Protein AF-A0A409WMT3-F1 (afdb_monomer)

Mean predicted aligned error: 19.28 Å

Organism: Psilocybe cyanescens (NCBI:txid93625)

InterPro domains:
  IPR002889 Carbohydrate-binding WSC [PF01822] (34-117)
  IPR002889 Carbohydrate-binding WSC [PF01822] (147-230)
  IPR002889 Carbohydrate-binding WSC [PF01822] (326-409)
  IPR002889 Carbohydrate-binding WSC [PF01822] (439-522)
  IPR002889 Carbohydrate-binding WSC [PS51212] (31-127)
  IPR002889 Carbohydrate-binding WSC [PS51212] (143-240)
  IPR002889 Carbohydrate-binding WSC [PS51212] (323-419)
  IPR002889 Carbohydrate-binding WSC [PS51212] (435-532)
  IPR002889 Carbohydrate-binding WSC [SM00321] (31-127)
  IPR002889 Carbohydrate-binding WSC [SM00321] (143-240)
  IPR002889 Carbohydrate-binding WSC [SM00321] (323-419)
  IPR002889 Carbohydrate-binding WSC [SM00321] (435-532)
  IPR051589 Sialate:O-sulfotransferase [PTHR45964] (148-287)

Sequence (589 aa):
PSDTYKQGALALPSELNRRQDATNPNAALAGWTFVGCFTDAAPESRTLQEHTIQNPGMTPALCTQFCGNFTTPLNFAGTEFTSECFCDFNIQGTATKVNDTLCNFPCGGDSTLTCGGASLISVFQNNNTGVGPLPTNKAKVGNFVFDGCFKDVEGTTTRTLLESFPIAAGVTAETCTAICTANSFTIAGLEFGEECWCGNEFNLPLANITAPLSDCSRACEANHAELCGAANRLSVFTIPPVVATTTPKTTVAPSTTAAPTTTAKPTTTAPTTTVAPTTTVKPTTTVAPTTTAKPTTTGFALPSELSSRQTVSATNPNAALPGWTFVGCFTDSAPQTRTLQEHTVVNPGMTPALCTEFCGNFTKPLNFAGTEFTDECFCDFNIQGTAVKVNDTQCNFPCGGDHTLTCGGASLISVFQNSNTGVGPIPTNKAKVGNFVFDGCFKDVVGTTTRTLLESFPIAAGVTVESCTAICAANGFSISGLEFGEECWCGNQFNLPLANITAPLTDCSRACEADHTELCGAANRLSVYTVPPVVVSSTTTVKPTTTVIPTTTPTTVAPTTTAKPITTTAPTVSIPLTTVIPTTITKLP

Solvent-accessible surface area (backbone atoms only — not comparable to full-atom values): 34499 Å² total; per-residue (Å²): 134,80,92,71,86,78,83,75,88,74,85,81,77,97,73,81,90,69,78,79,62,98,84,46,40,69,52,48,41,90,50,49,43,75,74,42,13,28,42,28,40,84,86,86,39,50,30,43,77,72,46,75,50,80,38,68,66,24,36,46,33,56,36,43,49,56,29,52,68,42,99,71,31,32,37,26,21,28,24,24,64,25,21,36,27,30,15,17,55,42,72,26,47,78,38,47,77,55,65,52,83,64,26,61,31,44,7,55,51,42,62,81,24,38,11,1,19,90,55,21,28,30,31,30,38,52,67,46,92,81,48,69,67,71,43,40,72,63,71,61,52,98,74,30,30,53,73,48,19,26,39,42,39,91,51,101,89,51,27,33,48,80,47,72,53,90,54,97,79,44,24,39,74,64,52,34,46,48,54,18,50,76,72,75,30,48,27,26,29,20,26,60,12,63,44,29,29,21,27,81,64,65,76,50,65,63,93,78,30,65,45,61,65,49,50,30,28,30,39,8,75,59,36,57,59,28,37,15,2,14,77,63,16,23,32,29,29,33,49,74,80,83,77,79,81,80,79,84,80,91,80,82,83,89,80,89,82,91,83,87,84,89,83,85,85,88,89,87,86,85,90,81,90,88,85,88,87,81,89,87,90,88,87,86,88,85,87,86,89,81,89,84,82,85,87,86,78,84,88,78,86,80,82,90,81,80,89,79,92,68,88,72,78,85,72,61,72,67,66,82,42,93,52,42,44,74,74,42,13,28,42,27,40,85,89,86,35,48,31,45,76,75,44,76,51,78,39,69,64,23,35,72,64,57,37,45,49,57,29,50,72,42,100,71,27,35,35,24,22,29,24,23,64,23,22,38,26,28,18,16,50,45,75,23,51,72,39,47,77,56,64,54,84,63,26,61,30,44,10,48,53,40,60,84,29,54,12,1,19,89,54,21,27,31,32,30,36,55,67,52,92,80,50,65,64,67,42,41,72,63,70,62,53,96,74,30,31,56,75,47,19,28,42,42,42,76,98,56,102,60,40,32,53,81,46,73,54,92,54,97,78,48,26,37,72,65,56,36,46,48,53,19,49,77,73,74,28,49,28,23,28,22,25,55,13,62,46,31,31,21,28,81,63,69,73,52,64,64,92,78,28,66,46,60,64,45,55,27,39,27,45,9,71,58,38,56,56,27,38,15,1,14,86,60,14,22,31,28,29,33,48,73,83,81,80,77,80,80,84,74,86,76,78,88,78,93,82,82,89,88,88,86,86,91,87,89,84,87,91,80,92,88,91,86,88,86,89,84,88,83,87,86,87,84,86,86,87,83,90,84,85,91,87,85,84,86,83,81,134

Foldseek 3Di:
DDDDQPPDDDDDDPPPPDDFPLPALLGADPQKDWPAKKQADPDARGFADDHKDFALQDHNNVLQVVQCPDPQRFFKWKFADQTMIGTALWGALSIDGDHRVQQQAAHSNGRSHGGAYVSMIGMMGGRDPRHDDRAEADQDDDLKGFPAKWFADDDQQGGQFRAKDADPLFDDPHSQVVVLVVVVFFKWWFEALGIIGTHNGTSDDPVVIHDHRSNQRHAHPNDRNHTGARHRMTRMIGRDDPPPPDDDDDDDDDDDDDDDDDDDDDDDDDDDDDDDDDDDDDDDDDDDDDDDDDDDDDDDDDDDDDDDPDDDDDDALQQDEVQKGWDAKKQADPDQQHQADDDKDFDLQDDPNVQQVVQQPDPQRFFKKKFADQTMIGTHLGGQLSIDGDHRVQQQRAHSNGRSHGGAYVSMIGMMGGRDPRHDPRADADQDDDLWGFPAKWFFDPPDPFTQFDAWDADPLFDDPNVLVVVLVVVPFFKWWFEALGIIGTHNGGPDDPVVIDDHRSQQRHAHPNGRNHTGFRHRMTRMIGRDDPPPPPPPPDDDDDDDDDDDDDDDDDDDDDDDDDDDDDDDDDDDDDDDDDDDDDDDD

pLDDT: mean 77.3, std 23.76, range [25.58, 98.5]

Structure (mmCIF, N/CA/C/O backbone):
data_AF-A0A409WMT3-F1
#
_entry.id   AF-A0A409WMT3-F1
#
loop_
_atom_site.group_PDB
_atom_site.id
_atom_site.type_symbol
_atom_site.label_atom_id
_atom_site.label_alt_id
_atom_site.label_comp_id
_atom_site.label_asym_id
_atom_site.label_entity_id
_atom_site.label_seq_id
_atom_site.pdbx_PDB_ins_code
_atom_site.Cartn_x
_atom_site.Cartn_y
_atom_site.Cartn_z
_atom_site.occupancy
_atom_site.B_iso_or_equiv
_atom_site.auth_seq_id
_atom_site.auth_comp_id
_atom_site.auth_asym_id
_atom_site.auth_atom_id
_atom_site.pdbx_PDB_model_num
ATOM 1 N N . PRO A 1 1 ? 11.158 23.231 4.080 1.00 26.61 1 PRO A N 1
ATOM 2 C CA . PRO A 1 1 ? 9.852 23.849 3.742 1.00 26.61 1 PRO A CA 1
ATOM 3 C C . PRO A 1 1 ? 9.584 23.773 2.237 1.00 26.61 1 PRO A C 1
ATOM 5 O O . PRO A 1 1 ? 10.551 23.756 1.486 1.00 26.61 1 PRO A O 1
ATOM 8 N N . SER A 1 2 ? 8.310 23.761 1.825 1.00 25.58 2 SER A N 1
ATOM 9 C CA . SER A 1 2 ? 7.858 23.688 0.421 1.00 25.58 2 SER A CA 1
ATOM 10 C C . SER A 1 2 ? 8.428 22.532 -0.413 1.00 25.58 2 SER A C 1
ATOM 12 O O . SER A 1 2 ? 9.175 22.757 -1.366 1.00 25.58 2 SER A O 1
ATOM 14 N N . ASP A 1 3 ? 7.968 21.312 -0.130 1.00 34.41 3 ASP A N 1
ATOM 15 C CA . ASP A 1 3 ? 7.954 20.223 -1.108 1.00 34.41 3 ASP A CA 1
ATOM 16 C C . ASP A 1 3 ? 7.379 20.715 -2.442 1.00 34.41 3 ASP A C 1
ATOM 18 O O . ASP A 1 3 ? 6.225 21.136 -2.529 1.00 34.41 3 ASP A O 1
ATOM 22 N N . THR A 1 4 ? 8.192 20.684 -3.496 1.00 26.61 4 THR A N 1
ATOM 23 C CA . THR A 1 4 ? 7.752 20.996 -4.863 1.00 26.61 4 THR A CA 1
ATOM 24 C C . THR A 1 4 ? 8.431 20.064 -5.863 1.00 26.61 4 THR A C 1
ATOM 26 O O . THR A 1 4 ? 9.204 20.484 -6.724 1.00 26.61 4 THR A O 1
ATOM 29 N N . TYR A 1 5 ? 8.102 18.772 -5.758 1.00 32.53 5 TYR A N 1
ATOM 30 C CA . TYR A 1 5 ? 8.419 17.762 -6.770 1.00 32.53 5 TYR A CA 1
ATOM 31 C C . TYR A 1 5 ? 7.920 18.230 -8.146 1.00 32.53 5 TYR A C 1
ATOM 33 O O . TYR A 1 5 ? 6.719 18.264 -8.425 1.00 32.53 5 TYR A O 1
ATOM 41 N N . LYS A 1 6 ? 8.851 18.640 -9.014 1.00 28.30 6 LYS A N 1
ATOM 42 C CA . LYS A 1 6 ? 8.540 19.180 -10.343 1.00 28.30 6 LYS A CA 1
ATOM 43 C C . LYS A 1 6 ? 8.135 18.049 -11.286 1.00 28.30 6 LYS A C 1
ATOM 45 O O . LYS A 1 6 ? 8.984 17.455 -11.942 1.00 28.30 6 LYS A O 1
ATOM 50 N N . GLN A 1 7 ? 6.832 17.795 -11.392 1.00 29.75 7 GLN A N 1
ATOM 51 C CA . GLN A 1 7 ? 6.264 16.870 -12.376 1.00 29.75 7 GLN A CA 1
ATOM 52 C C . GLN A 1 7 ? 6.521 17.365 -13.814 1.00 29.75 7 GLN A C 1
ATOM 54 O O . GLN A 1 7 ? 5.741 18.122 -14.394 1.00 29.75 7 GLN A O 1
ATOM 59 N N . GLY A 1 8 ? 7.646 16.944 -14.393 1.00 28.66 8 GLY A N 1
ATOM 60 C CA . GLY A 1 8 ? 8.015 17.211 -15.780 1.00 28.66 8 GLY A CA 1
ATOM 61 C C . GLY A 1 8 ? 7.287 16.276 -16.742 1.00 28.66 8 GLY A C 1
ATOM 62 O O . GLY A 1 8 ? 7.790 15.203 -17.061 1.00 28.66 8 GLY A O 1
ATOM 63 N N . ALA A 1 9 ? 6.112 16.684 -17.226 1.00 27.73 9 ALA A N 1
ATOM 64 C CA . ALA A 1 9 ? 5.331 15.908 -18.189 1.00 27.73 9 ALA A CA 1
ATOM 65 C C . ALA A 1 9 ? 6.016 15.844 -19.574 1.00 27.73 9 ALA A C 1
ATOM 67 O O . ALA A 1 9 ? 5.796 16.696 -20.437 1.00 27.73 9 ALA A O 1
ATOM 68 N N . LEU A 1 10 ? 6.841 14.816 -19.794 1.00 33.12 10 LEU A N 1
ATOM 69 C CA . LEU A 1 10 ? 7.443 14.496 -21.091 1.00 33.12 10 LEU A CA 1
ATOM 70 C C . LEU A 1 10 ? 6.536 13.559 -21.902 1.00 33.12 10 LEU A C 1
ATOM 72 O O . LEU A 1 10 ? 6.167 12.478 -21.450 1.00 33.12 10 LEU A O 1
ATOM 76 N N . ALA A 1 11 ? 6.197 13.966 -23.127 1.00 29.70 11 ALA A N 1
ATOM 77 C CA . ALA A 1 11 ? 5.433 13.140 -24.058 1.00 29.70 11 ALA A CA 1
ATOM 78 C C . ALA A 1 11 ? 6.322 12.048 -24.684 1.00 29.70 11 ALA A C 1
ATOM 80 O O . ALA A 1 11 ? 7.397 12.342 -25.208 1.00 29.70 11 ALA A O 1
ATOM 81 N N . LEU A 1 12 ? 5.861 10.795 -24.654 1.00 34.41 12 LEU A N 1
ATOM 82 C CA . LEU A 1 12 ? 6.628 9.641 -25.132 1.00 34.41 12 LEU A CA 1
ATOM 83 C C . LEU A 1 12 ? 6.601 9.508 -26.669 1.00 34.41 12 LEU A C 1
ATOM 85 O O . LEU A 1 12 ? 5.517 9.532 -27.259 1.00 34.41 12 LEU A O 1
ATOM 89 N N . PRO A 1 13 ? 7.755 9.299 -27.337 1.00 32.09 13 PRO A N 1
ATOM 90 C CA . PRO A 1 13 ? 7.801 8.918 -28.747 1.00 32.09 13 PRO A CA 1
ATOM 91 C C . PRO A 1 13 ? 7.280 7.490 -28.969 1.00 32.09 13 PRO A C 1
ATOM 93 O O . PRO A 1 13 ? 7.666 6.554 -28.271 1.00 32.09 13 PRO A O 1
ATOM 96 N N . SER A 1 14 ? 6.457 7.293 -29.999 1.00 34.78 14 SER A N 1
ATOM 97 C CA . SER A 1 14 ? 5.761 6.031 -30.300 1.00 34.78 14 SER A CA 1
ATOM 98 C C . SER A 1 14 ? 6.625 4.950 -30.987 1.00 34.78 14 SER A C 1
ATOM 100 O O . SER A 1 14 ? 6.135 4.237 -31.857 1.00 34.78 14 SER A O 1
ATOM 102 N N . GLU A 1 15 ? 7.910 4.840 -30.634 1.00 36.59 15 GLU A N 1
ATOM 103 C CA . GLU A 1 15 ? 8.927 4.032 -31.349 1.00 36.59 15 GLU A CA 1
ATOM 104 C C . GLU A 1 15 ? 9.485 2.837 -30.538 1.00 36.59 15 GLU A C 1
ATOM 106 O O . GLU A 1 15 ? 10.309 2.074 -31.039 1.00 36.59 15 GLU A O 1
ATOM 111 N N . LEU A 1 16 ? 9.043 2.630 -29.291 1.00 43.03 16 LEU A N 1
ATOM 112 C CA . LEU A 1 16 ? 9.629 1.635 -28.371 1.00 43.03 16 LEU A CA 1
ATOM 113 C C . LEU A 1 16 ? 9.363 0.153 -28.738 1.00 43.03 16 LEU A C 1
ATOM 115 O O . LEU A 1 16 ? 9.993 -0.738 -28.173 1.00 43.03 16 LEU A O 1
ATOM 119 N N . ASN A 1 17 ? 8.511 -0.132 -29.732 1.00 36.16 17 ASN A N 1
ATOM 120 C CA . ASN A 1 17 ? 8.154 -1.488 -30.186 1.00 36.16 17 ASN A CA 1
ATOM 121 C C . ASN A 1 17 ? 9.274 -2.189 -30.993 1.00 36.16 17 ASN A C 1
ATOM 123 O O . ASN A 1 17 ? 9.083 -2.571 -32.153 1.00 36.16 17 ASN A O 1
ATOM 127 N N . ARG A 1 18 ? 10.458 -2.398 -30.398 1.00 40.91 18 ARG A N 1
ATOM 128 C CA . ARG A 1 18 ? 11.597 -3.038 -31.082 1.00 40.91 18 ARG A CA 1
ATOM 129 C C . ARG A 1 18 ? 12.272 -4.167 -30.298 1.00 40.91 18 ARG A C 1
ATOM 131 O O . ARG A 1 18 ? 13.437 -4.070 -29.933 1.00 40.91 18 ARG A O 1
ATOM 138 N N . ARG A 1 19 ? 11.569 -5.304 -30.224 1.00 41.78 19 ARG A N 1
ATOM 139 C CA . ARG A 1 19 ? 12.101 -6.631 -29.841 1.00 41.78 19 ARG A CA 1
ATOM 140 C C . ARG A 1 19 ? 12.730 -6.684 -28.440 1.00 41.78 19 ARG A C 1
ATOM 142 O O . ARG A 1 19 ? 13.923 -6.950 -28.309 1.00 41.78 19 ARG A O 1
ATOM 149 N N . GLN A 1 20 ? 11.911 -6.523 -27.405 1.00 48.53 20 GLN A N 1
ATOM 150 C CA . GLN A 1 20 ? 12.240 -7.112 -26.103 1.00 48.53 20 GLN A CA 1
ATOM 151 C C . GLN A 1 20 ? 12.290 -8.646 -26.226 1.00 48.53 20 GLN A C 1
ATOM 153 O O . GLN A 1 20 ? 11.581 -9.242 -27.043 1.00 48.53 20 GLN A O 1
ATOM 158 N N . ASP A 1 21 ? 13.166 -9.275 -25.445 1.00 42.88 21 ASP A N 1
ATOM 159 C CA . ASP A 1 21 ? 13.278 -10.730 -25.362 1.00 42.88 21 ASP A CA 1
ATOM 160 C C . ASP A 1 21 ? 12.234 -11.245 -24.365 1.00 42.88 21 ASP A C 1
ATOM 162 O O . ASP A 1 21 ? 12.368 -11.035 -23.159 1.00 42.88 21 ASP A O 1
ATOM 166 N N . ALA A 1 22 ? 11.190 -11.907 -24.873 1.00 45.41 22 ALA A N 1
ATOM 167 C CA . ALA A 1 22 ? 10.018 -12.367 -24.116 1.00 45.41 22 ALA A CA 1
ATOM 168 C C . ALA A 1 22 ? 10.306 -13.523 -23.126 1.00 45.41 22 ALA A C 1
ATOM 170 O O . ALA A 1 22 ? 9.417 -14.297 -22.778 1.00 45.41 22 ALA A O 1
ATOM 171 N N . THR A 1 23 ? 11.564 -13.670 -22.707 1.00 60.03 23 THR A N 1
ATOM 172 C CA . THR A 1 23 ? 12.044 -14.631 -21.708 1.00 60.03 23 THR A CA 1
ATOM 173 C C . THR A 1 23 ? 12.636 -13.959 -20.461 1.00 60.03 23 THR A C 1
ATOM 175 O O . THR A 1 23 ? 12.934 -14.653 -19.490 1.00 60.03 23 THR A O 1
ATOM 178 N N . ASN A 1 24 ? 12.778 -12.626 -20.449 1.00 76.25 24 ASN A N 1
ATOM 179 C CA . ASN A 1 24 ? 13.270 -11.859 -19.304 1.00 76.25 24 ASN A CA 1
ATOM 180 C C . ASN A 1 24 ? 12.181 -10.900 -18.768 1.00 76.25 24 ASN A C 1
ATOM 182 O O . ASN A 1 24 ? 11.933 -9.882 -19.413 1.00 76.25 24 ASN A O 1
ATOM 186 N N . PRO A 1 25 ? 11.588 -11.139 -17.581 1.00 75.94 25 PRO A N 1
ATOM 187 C CA . PRO A 1 25 ? 10.604 -10.220 -16.994 1.00 75.94 25 PRO A CA 1
ATOM 188 C C . PRO A 1 25 ? 11.226 -8.876 -16.567 1.00 75.94 25 PRO A C 1
ATOM 190 O O . PRO A 1 25 ? 10.531 -7.878 -16.427 1.00 75.94 25 PRO A O 1
ATOM 193 N N . ASN A 1 26 ? 12.551 -8.801 -16.431 1.00 81.31 26 ASN A N 1
ATOM 194 C CA . ASN A 1 26 ? 13.293 -7.578 -16.129 1.00 81.31 26 ASN A CA 1
ATOM 195 C C . ASN A 1 26 ? 13.940 -6.995 -17.407 1.00 81.31 26 ASN A C 1
ATOM 197 O O . ASN A 1 26 ? 15.137 -6.689 -17.446 1.00 81.31 26 ASN A O 1
ATOM 201 N N . ALA A 1 27 ? 13.164 -6.891 -18.496 1.00 83.06 27 ALA A N 1
ATOM 202 C CA . ALA A 1 27 ? 13.624 -6.403 -19.802 1.00 83.06 27 ALA A CA 1
ATOM 203 C C . ALA A 1 27 ? 13.760 -4.866 -19.854 1.00 83.06 27 ALA A C 1
ATOM 205 O O . ALA A 1 27 ? 12.852 -4.145 -20.273 1.00 83.06 27 ALA A O 1
ATOM 206 N N . ALA A 1 28 ? 14.929 -4.374 -19.442 1.00 85.19 28 ALA A N 1
ATOM 207 C CA . ALA A 1 28 ? 15.358 -2.982 -19.593 1.00 85.19 28 ALA A CA 1
ATOM 208 C C . ALA A 1 28 ? 15.901 -2.659 -21.004 1.00 85.19 28 ALA A C 1
ATOM 210 O O . ALA A 1 28 ? 16.048 -3.541 -21.854 1.00 85.19 28 ALA A O 1
ATOM 211 N N . LEU A 1 29 ? 16.231 -1.384 -21.255 1.00 88.75 29 LEU A N 1
ATOM 212 C CA . LEU A 1 29 ? 16.916 -0.974 -22.485 1.00 88.75 29 LEU A CA 1
ATOM 213 C C . LEU A 1 29 ? 18.355 -1.512 -22.578 1.00 88.75 29 LEU A C 1
ATOM 215 O O . LEU A 1 29 ? 19.006 -1.830 -21.582 1.00 88.75 29 LEU A O 1
ATOM 219 N N . ALA A 1 30 ? 18.883 -1.561 -23.804 1.00 87.56 30 ALA A N 1
ATOM 220 C CA . ALA A 1 30 ? 20.282 -1.900 -24.049 1.00 87.56 30 ALA A CA 1
ATOM 221 C C . ALA A 1 30 ? 21.232 -0.972 -23.265 1.00 87.56 30 ALA A C 1
ATOM 223 O O . ALA A 1 30 ? 20.988 0.228 -23.136 1.00 87.56 30 ALA A O 1
ATOM 224 N N . GLY A 1 31 ? 22.312 -1.546 -22.732 1.00 90.25 31 GLY A N 1
ATOM 225 C CA . GLY A 1 31 ? 23.241 -0.837 -21.848 1.00 90.25 31 GLY A CA 1
ATOM 226 C C . GLY A 1 31 ? 22.792 -0.752 -20.385 1.00 90.25 31 GLY A C 1
ATOM 227 O O . GLY A 1 31 ? 23.554 -0.248 -19.571 1.00 90.25 31 GLY A O 1
ATOM 228 N N . TRP A 1 32 ? 21.620 -1.281 -20.021 1.00 94.94 32 TRP A N 1
ATOM 229 C CA . TRP A 1 32 ? 21.208 -1.466 -18.626 1.00 94.94 32 TRP A CA 1
ATOM 230 C C . TRP A 1 32 ? 21.285 -2.935 -18.198 1.00 94.94 32 TRP A C 1
ATOM 232 O O . TRP A 1 32 ? 21.353 -3.846 -19.026 1.00 94.94 32 TRP A O 1
ATOM 242 N N . THR A 1 33 ? 21.327 -3.194 -16.892 1.00 95.12 33 THR A N 1
ATOM 243 C CA . THR A 1 33 ? 21.414 -4.556 -16.340 1.00 95.12 33 THR A CA 1
ATOM 244 C C . THR A 1 33 ? 20.674 -4.646 -15.010 1.00 95.12 33 THR A C 1
ATOM 246 O O . THR A 1 33 ? 20.900 -3.823 -14.130 1.00 95.12 33 THR A O 1
ATOM 249 N N . PHE A 1 34 ? 19.799 -5.642 -14.855 1.00 95.81 34 PHE A N 1
ATOM 250 C CA . PHE A 1 34 ? 19.096 -5.906 -13.597 1.00 95.81 34 PHE A CA 1
ATOM 251 C C . PHE A 1 34 ? 20.087 -6.332 -12.502 1.00 95.81 34 PHE A C 1
ATOM 253 O O . PHE A 1 34 ? 20.868 -7.264 -12.691 1.00 95.81 34 PHE A O 1
ATOM 260 N N . VAL A 1 35 ? 20.058 -5.629 -11.370 1.00 96.44 35 VAL A N 1
ATOM 261 C CA . VAL A 1 35 ? 20.928 -5.837 -10.199 1.00 96.44 35 VAL A CA 1
ATOM 262 C C . VAL A 1 35 ? 20.241 -6.748 -9.182 1.00 96.44 35 VAL A C 1
ATOM 264 O O . VAL A 1 35 ? 20.875 -7.614 -8.569 1.00 96.44 35 VAL A O 1
ATOM 267 N N . GLY A 1 36 ? 18.932 -6.569 -9.003 1.00 96.38 36 GLY A N 1
ATOM 268 C CA . GLY A 1 36 ? 18.119 -7.383 -8.112 1.00 96.38 36 GLY A CA 1
ATOM 269 C C . GLY A 1 36 ? 16.898 -6.673 -7.544 1.00 96.38 36 GLY A C 1
ATOM 270 O O . GLY A 1 36 ? 16.644 -5.507 -7.841 1.00 96.38 36 GLY A O 1
ATOM 271 N N . CYS A 1 37 ? 16.187 -7.390 -6.681 1.00 97.25 37 CYS A N 1
ATOM 272 C CA . CYS A 1 37 ? 15.135 -6.861 -5.822 1.00 97.25 37 CYS A CA 1
ATOM 273 C C . CYS A 1 37 ? 15.713 -6.350 -4.494 1.00 97.25 37 CYS A C 1
ATOM 275 O O . CYS A 1 37 ? 16.492 -7.056 -3.849 1.00 97.25 37 CYS A O 1
ATOM 277 N N . PHE A 1 38 ? 15.324 -5.151 -4.064 1.00 96.88 38 PHE A N 1
ATOM 278 C CA . PHE A 1 38 ? 15.799 -4.516 -2.829 1.00 96.88 38 PHE A CA 1
ATOM 279 C C . PHE A 1 38 ? 14.629 -4.073 -1.943 1.00 96.88 38 PHE A C 1
ATOM 281 O O . PHE A 1 38 ? 13.565 -3.731 -2.454 1.00 96.88 38 PHE A O 1
ATOM 288 N N . THR A 1 39 ? 14.824 -4.071 -0.620 1.00 94.19 39 THR A N 1
ATOM 289 C CA . THR A 1 39 ? 13.871 -3.488 0.343 1.00 94.19 39 THR A CA 1
ATOM 290 C C . THR A 1 39 ? 13.763 -1.983 0.149 1.00 94.19 39 THR A C 1
ATOM 292 O O . THR A 1 39 ? 14.778 -1.300 0.277 1.00 94.19 39 THR A O 1
ATOM 295 N N . ASP A 1 40 ? 12.555 -1.469 -0.063 1.00 90.94 40 ASP A N 1
ATOM 296 C CA . ASP A 1 40 ? 12.335 -0.052 -0.330 1.00 90.94 40 ASP A CA 1
ATOM 297 C C . ASP A 1 40 ? 11.251 0.519 0.587 1.00 90.94 40 ASP A C 1
ATOM 299 O O . ASP A 1 40 ? 10.074 0.242 0.406 1.00 90.94 40 ASP A O 1
ATOM 303 N N . ALA A 1 41 ? 11.628 1.269 1.625 1.00 79.19 41 ALA A N 1
ATOM 304 C CA . ALA A 1 41 ? 10.684 1.664 2.672 1.00 79.19 41 ALA A CA 1
ATOM 305 C C . ALA A 1 41 ? 1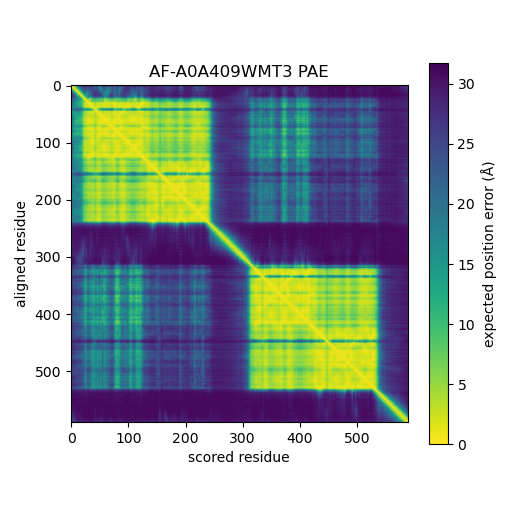0.703 3.174 2.931 1.00 79.19 41 ALA A C 1
ATOM 307 O O . ALA A 1 41 ? 11.662 3.725 3.477 1.00 79.19 41 ALA A O 1
ATOM 308 N N . ALA A 1 42 ? 9.611 3.845 2.567 1.00 71.12 42 ALA A N 1
ATOM 309 C CA . ALA A 1 42 ? 9.392 5.256 2.865 1.00 71.12 42 ALA A CA 1
ATOM 310 C C . ALA A 1 42 ? 9.138 5.509 4.372 1.00 71.12 42 ALA A C 1
ATOM 312 O O . ALA A 1 42 ? 8.567 4.648 5.044 1.00 71.12 42 ALA A O 1
ATOM 313 N N . PRO A 1 43 ? 9.484 6.700 4.903 1.00 57.66 43 PRO A N 1
ATOM 314 C CA . PRO A 1 43 ? 10.166 7.803 4.215 1.00 57.66 43 PRO A CA 1
ATOM 315 C C . PRO A 1 43 ? 11.705 7.720 4.270 1.00 57.66 43 PRO A C 1
ATOM 317 O O . PRO A 1 43 ? 12.360 8.106 3.310 1.00 57.66 43 PRO A O 1
ATOM 320 N N . GLU A 1 44 ? 12.288 7.197 5.353 1.00 60.06 44 GLU A N 1
ATOM 321 C CA . GLU A 1 44 ? 13.729 7.325 5.661 1.00 60.06 44 GLU A CA 1
ATOM 322 C C . GLU A 1 44 ? 14.648 6.292 4.977 1.00 60.06 44 GLU A C 1
ATOM 324 O O . GLU A 1 44 ? 15.870 6.441 4.990 1.00 60.06 44 GLU A O 1
ATOM 329 N N . SER A 1 45 ? 14.089 5.238 4.379 1.00 71.50 45 SER A N 1
ATOM 330 C CA . SER A 1 45 ? 14.835 4.082 3.852 1.00 71.50 45 SER A CA 1
ATOM 331 C C . SER A 1 45 ? 14.473 3.739 2.400 1.00 71.50 45 SER A C 1
ATOM 333 O O . SER A 1 45 ? 14.378 2.569 2.027 1.00 71.50 45 SER A O 1
ATOM 335 N N . ARG A 1 46 ? 14.270 4.771 1.569 1.00 88.38 46 ARG A N 1
ATOM 336 C CA . ARG A 1 46 ? 14.189 4.619 0.108 1.00 88.38 46 ARG A CA 1
ATOM 337 C C . ARG A 1 46 ? 15.575 4.320 -0.489 1.00 88.38 46 ARG A C 1
ATOM 339 O O . ARG A 1 46 ? 16.563 4.956 -0.131 1.00 88.38 46 ARG A O 1
ATOM 346 N N . THR A 1 47 ? 15.613 3.368 -1.412 1.00 94.38 47 THR A N 1
ATOM 347 C CA . THR A 1 47 ? 16.763 2.740 -2.088 1.00 94.38 47 THR A CA 1
ATOM 348 C C . THR A 1 47 ? 17.373 3.635 -3.154 1.00 94.38 47 THR A C 1
ATOM 350 O O . THR A 1 47 ? 18.577 3.571 -3.391 1.00 94.38 47 THR A O 1
ATOM 353 N N . LEU A 1 48 ? 16.525 4.433 -3.806 1.00 94.44 48 LEU A N 1
ATOM 354 C CA . LEU A 1 48 ? 16.843 5.389 -4.861 1.00 94.44 48 LEU A CA 1
ATOM 355 C C . LEU A 1 48 ? 16.038 6.664 -4.566 1.00 94.44 48 LEU A C 1
ATOM 357 O O . LEU A 1 48 ? 14.825 6.583 -4.370 1.00 94.44 48 LEU A O 1
ATOM 361 N N . GLN A 1 49 ? 16.700 7.816 -4.473 1.00 89.62 49 GLN A N 1
ATOM 362 C CA . GLN A 1 49 ? 16.122 9.032 -3.879 1.00 89.62 49 GLN A CA 1
ATOM 363 C C . GLN A 1 49 ? 16.313 10.315 -4.698 1.00 89.62 49 GLN A C 1
ATOM 365 O O . GLN A 1 49 ? 15.857 11.372 -4.262 1.00 89.62 49 GLN A O 1
ATOM 370 N N . GLU A 1 50 ? 17.006 10.264 -5.835 1.00 90.06 50 GLU A N 1
ATOM 371 C CA . GLU A 1 50 ? 17.365 11.473 -6.584 1.00 90.06 50 GLU A CA 1
ATOM 372 C C . GLU A 1 50 ? 16.168 12.005 -7.382 1.00 90.06 50 GLU A C 1
ATOM 374 O O . GLU A 1 50 ? 15.734 13.144 -7.206 1.00 90.06 50 GLU A O 1
ATOM 379 N N . HIS A 1 51 ? 15.580 11.168 -8.240 1.00 91.62 51 HIS A N 1
ATOM 380 C CA . HIS A 1 51 ? 14.428 11.535 -9.070 1.00 91.62 51 HIS A CA 1
ATOM 381 C C . HIS A 1 51 ? 13.364 10.434 -9.050 1.00 91.62 51 HIS A C 1
ATOM 383 O O . HIS A 1 51 ? 13.691 9.252 -8.975 1.00 91.62 51 HIS A O 1
ATOM 389 N N . THR A 1 52 ? 12.088 10.810 -9.166 1.00 92.06 52 THR A N 1
ATOM 390 C CA . THR A 1 52 ? 10.957 9.870 -9.225 1.00 92.06 52 THR A CA 1
ATOM 391 C C . THR A 1 52 ? 9.897 10.312 -10.238 1.00 92.06 52 THR A C 1
ATOM 393 O O . THR A 1 52 ? 9.711 11.509 -10.477 1.00 92.06 52 THR A O 1
ATOM 396 N N . ILE A 1 53 ? 9.209 9.345 -10.848 1.00 87.75 53 ILE A N 1
ATOM 397 C CA . ILE A 1 53 ? 8.048 9.552 -11.716 1.00 87.75 53 ILE A CA 1
ATOM 398 C C . ILE A 1 53 ? 7.055 8.387 -11.589 1.00 87.75 53 ILE A C 1
ATOM 400 O O . ILE A 1 53 ? 7.416 7.220 -11.733 1.00 87.75 53 ILE A O 1
ATOM 404 N N . GLN A 1 54 ? 5.780 8.719 -11.388 1.00 81.50 54 GLN A N 1
ATOM 405 C CA . GLN A 1 54 ? 4.660 7.785 -11.521 1.00 81.50 54 GLN A CA 1
ATOM 406 C C . GLN A 1 54 ? 4.136 7.817 -12.963 1.00 81.50 54 GLN A C 1
ATOM 408 O O . GLN A 1 54 ? 3.887 8.890 -13.519 1.00 81.50 54 GLN A O 1
ATOM 413 N N . ASN A 1 55 ? 3.945 6.652 -13.581 1.00 75.25 55 ASN A N 1
ATOM 414 C CA . ASN A 1 55 ? 3.322 6.516 -14.895 1.00 75.25 55 ASN A CA 1
ATOM 415 C C . ASN A 1 55 ? 2.557 5.180 -14.974 1.00 75.25 55 ASN A C 1
ATOM 417 O O . ASN A 1 55 ? 3.187 4.129 -14.878 1.00 75.25 55 ASN A O 1
ATOM 421 N N . PRO A 1 56 ? 1.231 5.173 -15.219 1.00 67.81 56 PRO A N 1
ATOM 422 C CA . PRO A 1 56 ? 0.469 3.932 -15.385 1.00 67.81 56 PRO A CA 1
ATOM 423 C C . PRO A 1 56 ? 1.020 2.997 -16.473 1.00 67.81 56 PRO A C 1
ATOM 425 O O . PRO A 1 56 ? 0.839 1.792 -16.383 1.00 67.81 56 PRO A O 1
ATOM 428 N N . GLY A 1 57 ? 1.727 3.531 -17.476 1.00 74.50 57 GLY A N 1
ATOM 429 C CA . GLY A 1 57 ? 2.415 2.761 -18.515 1.00 74.50 57 GLY A CA 1
ATOM 430 C C . GLY A 1 57 ? 3.855 2.355 -18.171 1.00 74.50 57 GLY A C 1
ATOM 431 O O . GLY A 1 57 ? 4.679 2.272 -19.084 1.00 74.50 57 GLY A O 1
ATOM 432 N N . MET A 1 58 ? 4.207 2.172 -16.892 1.00 87.75 58 MET A N 1
ATOM 433 C CA . MET A 1 58 ? 5.586 1.869 -16.490 1.00 87.75 58 MET A CA 1
ATOM 434 C C . MET A 1 58 ? 6.085 0.529 -17.036 1.00 87.75 58 MET A C 1
ATOM 436 O O . MET A 1 58 ? 5.345 -0.447 -17.091 1.00 87.75 58 MET A O 1
ATOM 440 N N . THR A 1 59 ? 7.366 0.481 -17.401 1.00 90.19 59 THR A N 1
ATOM 441 C CA . THR A 1 59 ? 8.133 -0.736 -17.721 1.00 90.19 59 THR A CA 1
ATOM 442 C C . THR A 1 59 ? 9.598 -0.517 -17.326 1.00 90.19 59 THR A C 1
ATOM 444 O O . THR A 1 59 ? 10.021 0.640 -17.207 1.00 90.19 59 THR A O 1
ATOM 447 N N . PRO A 1 60 ? 10.432 -1.569 -17.199 1.00 95.69 60 PRO A N 1
ATOM 448 C CA . PRO A 1 60 ? 11.857 -1.399 -16.935 1.00 95.69 60 PRO A CA 1
ATOM 449 C C . PRO A 1 60 ? 12.551 -0.636 -18.067 1.00 95.69 60 PRO A C 1
ATOM 451 O O . PRO A 1 60 ? 13.404 0.210 -17.811 1.00 95.69 60 PRO A O 1
ATOM 454 N N . ALA A 1 61 ? 12.148 -0.869 -19.322 1.00 93.88 61 ALA A N 1
ATOM 455 C CA . ALA A 1 61 ? 12.630 -0.126 -20.484 1.00 93.88 61 ALA A CA 1
ATOM 456 C C . ALA A 1 61 ? 12.280 1.374 -20.415 1.00 93.88 61 ALA A C 1
ATOM 458 O O . ALA A 1 61 ? 13.135 2.208 -20.703 1.00 93.88 61 ALA A O 1
ATOM 459 N N . LEU A 1 62 ? 11.065 1.733 -19.982 1.00 90.94 62 LEU A N 1
ATOM 460 C CA . LEU A 1 62 ? 10.667 3.133 -19.810 1.00 90.94 62 LEU A CA 1
ATOM 461 C C . LEU A 1 62 ? 11.406 3.808 -18.642 1.00 90.94 62 LEU A C 1
ATOM 463 O O . LEU A 1 62 ? 11.917 4.915 -18.803 1.00 90.94 62 LEU A O 1
ATOM 467 N N . CYS A 1 63 ? 11.520 3.139 -17.492 1.00 97.19 63 CYS A N 1
ATOM 468 C CA . CYS A 1 63 ? 12.223 3.691 -16.332 1.00 97.19 63 CYS A CA 1
ATOM 469 C C . CYS A 1 63 ? 13.724 3.891 -16.613 1.00 97.19 63 CYS A C 1
ATOM 471 O O . CYS A 1 63 ? 14.276 4.966 -16.378 1.00 97.19 63 CYS A O 1
ATOM 473 N N . THR A 1 64 ? 14.376 2.901 -17.231 1.00 96.44 64 THR A N 1
ATOM 474 C CA . THR A 1 64 ? 15.783 3.015 -17.652 1.00 96.44 64 THR A CA 1
ATOM 475 C C . THR A 1 64 ? 15.999 4.045 -18.767 1.00 96.44 64 THR A C 1
ATOM 477 O O . THR A 1 64 ? 17.043 4.696 -18.802 1.00 96.44 64 THR A O 1
ATOM 480 N N . GLN A 1 65 ? 15.007 4.286 -19.634 1.00 94.50 65 GLN A N 1
ATOM 481 C CA . GLN A 1 65 ? 15.039 5.418 -20.565 1.00 94.50 65 GLN A CA 1
ATOM 482 C C . GLN A 1 65 ? 14.981 6.765 -19.831 1.00 94.50 65 GLN A C 1
ATOM 484 O O . GLN A 1 65 ? 15.749 7.666 -20.157 1.00 94.50 65 GLN A O 1
ATOM 489 N N . PHE A 1 66 ? 14.089 6.907 -18.847 1.00 94.62 66 PHE A N 1
ATOM 490 C CA . PHE A 1 66 ? 13.938 8.130 -18.059 1.00 94.62 66 PHE A CA 1
ATOM 491 C C . PHE A 1 66 ? 15.234 8.471 -17.310 1.00 94.62 66 PHE A C 1
ATOM 493 O O . PHE A 1 66 ? 15.830 9.512 -17.585 1.00 94.62 66 PHE A O 1
ATOM 500 N N . CYS A 1 67 ? 15.742 7.566 -16.469 1.00 95.94 67 CYS A N 1
ATOM 501 C CA . CYS A 1 67 ? 16.974 7.786 -15.699 1.00 95.94 67 CYS A CA 1
ATOM 502 C C . CYS A 1 67 ? 18.230 7.950 -16.585 1.00 95.94 67 CYS A C 1
ATOM 504 O O . CYS A 1 67 ? 19.184 8.629 -16.204 1.00 95.94 67 CYS A O 1
ATOM 506 N N . GLY A 1 68 ? 18.237 7.365 -17.789 1.00 94.06 68 GLY A N 1
ATOM 507 C CA . GLY A 1 68 ? 19.339 7.487 -18.748 1.00 94.06 68 GLY A CA 1
ATOM 508 C C . GLY A 1 68 ? 19.374 8.796 -19.547 1.00 94.06 68 GLY A C 1
ATOM 509 O O . GLY A 1 68 ? 20.417 9.120 -20.107 1.00 94.06 68 GLY A O 1
ATOM 510 N N . ASN A 1 69 ? 18.268 9.548 -19.602 1.00 92.00 69 ASN A N 1
ATOM 511 C CA . ASN A 1 69 ? 18.123 10.742 -20.448 1.00 92.00 69 ASN A CA 1
ATOM 512 C C . ASN A 1 69 ? 18.511 12.069 -19.763 1.00 92.00 69 ASN A C 1
ATOM 514 O O . ASN A 1 69 ? 18.399 13.131 -20.380 1.00 92.00 69 ASN A O 1
ATOM 518 N N . PHE A 1 70 ? 18.955 12.039 -18.504 1.00 89.19 70 PHE A N 1
ATOM 519 C CA . PHE A 1 70 ? 19.422 13.232 -17.795 1.00 89.19 70 PHE A CA 1
ATOM 520 C C . PHE A 1 70 ? 20.774 13.727 -18.334 1.00 89.19 70 PHE A C 1
ATOM 522 O O . PHE A 1 70 ? 21.596 12.950 -18.816 1.00 89.19 70 PHE A O 1
ATOM 529 N N . THR A 1 71 ? 21.026 15.039 -18.237 1.00 86.25 71 THR A N 1
ATOM 530 C CA . THR A 1 71 ? 22.281 15.669 -18.708 1.00 86.25 71 THR A CA 1
ATOM 531 C C . THR A 1 71 ? 23.523 15.126 -18.005 1.00 86.25 71 THR A C 1
ATOM 533 O O . THR A 1 71 ? 24.599 15.100 -18.597 1.00 86.25 71 THR A O 1
ATOM 536 N N . THR A 1 72 ? 23.348 14.666 -16.767 1.00 85.88 72 THR A N 1
ATOM 537 C CA . THR A 1 72 ? 24.269 13.780 -16.056 1.00 85.88 72 THR A CA 1
ATOM 538 C C . THR A 1 72 ? 23.540 12.439 -15.920 1.00 85.88 72 THR A C 1
ATOM 540 O O . THR A 1 72 ? 22.621 12.360 -15.105 1.00 85.88 72 THR A O 1
ATOM 543 N N . PRO A 1 73 ? 23.856 11.412 -16.733 1.00 86.38 73 PRO A N 1
ATOM 544 C CA . PRO A 1 73 ? 23.118 10.151 -16.711 1.00 86.38 73 PRO A CA 1
ATOM 545 C C . PRO A 1 73 ? 23.230 9.454 -15.354 1.00 86.38 73 PRO A C 1
ATOM 547 O O . PRO A 1 73 ? 24.335 9.282 -14.838 1.00 86.38 73 PRO A O 1
ATOM 550 N N . LEU A 1 74 ? 22.092 9.034 -14.799 1.00 93.56 74 LEU A N 1
ATOM 551 C CA . LEU A 1 74 ? 22.027 8.406 -13.479 1.00 93.56 74 LEU A CA 1
ATOM 552 C C . LEU A 1 74 ? 22.537 6.961 -13.537 1.00 93.56 74 LEU A C 1
ATOM 554 O O . LEU A 1 74 ? 22.321 6.245 -14.522 1.00 93.56 74 LEU A O 1
ATOM 558 N N . ASN A 1 75 ? 23.239 6.540 -12.485 1.00 95.69 75 ASN A N 1
ATOM 559 C CA . ASN A 1 75 ? 23.871 5.223 -12.392 1.00 95.69 75 ASN A CA 1
ATOM 560 C C . ASN A 1 75 ? 22.857 4.101 -12.157 1.00 95.69 75 ASN A C 1
ATOM 562 O O . ASN A 1 75 ? 23.110 2.965 -12.565 1.00 95.69 75 ASN A O 1
ATOM 566 N N . PHE A 1 76 ? 21.725 4.412 -11.526 1.00 97.31 76 PHE A N 1
ATOM 567 C CA . PHE A 1 76 ? 20.670 3.462 -11.212 1.00 97.31 76 PHE A CA 1
ATOM 568 C C . PHE A 1 76 ? 19.286 3.979 -11.602 1.00 97.31 76 PHE A C 1
ATOM 570 O O . PHE A 1 76 ? 18.993 5.175 -11.563 1.00 97.31 76 PHE A O 1
ATOM 577 N N . ALA A 1 77 ? 18.438 3.021 -11.950 1.00 98.00 77 ALA A N 1
ATOM 578 C CA . ALA A 1 77 ? 17.005 3.152 -12.136 1.00 98.00 77 ALA A CA 1
ATOM 579 C C . ALA A 1 77 ? 16.337 2.031 -11.339 1.00 98.00 77 ALA A C 1
ATOM 581 O O . ALA A 1 77 ? 16.921 0.956 -11.190 1.00 98.00 77 ALA A O 1
ATOM 582 N N . GLY A 1 78 ? 15.115 2.229 -10.868 1.00 97.69 78 GLY A N 1
ATOM 583 C CA . GLY A 1 78 ? 14.376 1.176 -10.193 1.00 97.69 78 GLY A CA 1
ATOM 584 C C . GLY A 1 78 ? 12.879 1.323 -10.362 1.00 97.69 78 GLY A C 1
ATOM 585 O O . GLY A 1 78 ? 12.352 2.426 -10.251 1.00 97.69 78 GLY A O 1
ATOM 586 N N . THR A 1 79 ? 12.204 0.215 -10.648 1.00 96.44 79 THR A N 1
ATOM 587 C CA . THR A 1 79 ? 10.745 0.167 -10.771 1.00 96.44 79 THR A CA 1
ATOM 588 C C . THR A 1 79 ? 10.118 -0.396 -9.500 1.00 96.44 79 THR A C 1
ATOM 590 O O . THR A 1 79 ? 10.535 -1.450 -9.011 1.00 96.44 79 THR A O 1
ATOM 593 N N . GLU A 1 80 ? 9.117 0.307 -8.976 1.00 93.00 80 GLU A N 1
ATOM 594 C CA . GLU A 1 80 ? 8.323 -0.096 -7.810 1.00 93.00 80 GLU A CA 1
ATOM 595 C C . GLU A 1 80 ? 6.827 -0.103 -8.161 1.00 93.00 80 GLU A C 1
ATOM 597 O O . GLU A 1 80 ? 6.390 0.549 -9.117 1.00 93.00 80 GLU A O 1
ATOM 602 N N . PHE A 1 81 ? 6.046 -0.827 -7.357 1.00 85.94 81 PHE A N 1
ATOM 603 C CA . PHE A 1 81 ? 4.603 -0.646 -7.213 1.00 85.94 81 PHE A CA 1
ATOM 604 C C . PHE A 1 81 ? 3.816 -0.515 -8.537 1.00 85.94 81 PHE A C 1
ATOM 606 O O . PHE A 1 81 ? 2.986 0.383 -8.713 1.00 85.94 81 PHE A O 1
ATOM 613 N N . THR A 1 82 ? 4.111 -1.399 -9.504 1.00 81.88 82 THR A N 1
ATOM 614 C CA . THR A 1 82 ? 3.479 -1.503 -10.844 1.00 81.88 82 THR A CA 1
ATOM 615 C C . THR A 1 82 ? 3.715 -0.313 -11.790 1.00 81.88 82 THR A C 1
ATOM 617 O O . THR A 1 82 ? 3.749 -0.487 -13.010 1.00 81.88 82 THR A O 1
ATOM 620 N N . SER A 1 83 ? 3.870 0.899 -11.261 1.00 81.50 83 SER A N 1
ATOM 621 C CA . SER A 1 83 ? 3.706 2.168 -11.979 1.00 81.50 83 SER A CA 1
ATOM 622 C C . SER A 1 83 ? 4.752 3.231 -11.626 1.00 81.50 83 SER A C 1
ATOM 624 O O . SER A 1 83 ? 4.768 4.300 -12.238 1.00 81.50 83 SER A O 1
ATOM 626 N N . GLU A 1 84 ? 5.637 2.961 -10.667 1.00 91.06 84 GLU A N 1
ATOM 627 C CA . GLU A 1 84 ? 6.602 3.934 -10.160 1.00 91.06 84 GLU A CA 1
ATOM 628 C C . GLU A 1 84 ? 8.005 3.669 -10.712 1.00 91.06 84 GLU A C 1
ATOM 630 O O . GLU A 1 84 ? 8.409 2.528 -10.947 1.00 91.06 84 GLU A O 1
ATOM 635 N N . CYS A 1 85 ? 8.754 4.745 -10.935 1.00 95.81 85 CYS A N 1
ATOM 636 C CA . CYS A 1 85 ? 10.153 4.710 -11.331 1.00 95.81 85 CYS A CA 1
ATOM 637 C C . CYS A 1 85 ? 10.945 5.695 -10.483 1.00 95.81 85 CYS A C 1
ATOM 639 O O . CYS A 1 85 ? 10.565 6.859 -10.362 1.00 95.81 85 CYS A O 1
ATOM 641 N N . PHE A 1 86 ? 12.068 5.229 -9.957 1.00 96.56 86 PHE A N 1
ATOM 642 C CA . PHE A 1 86 ? 13.027 5.997 -9.180 1.00 96.56 86 PHE A CA 1
ATOM 643 C C . PHE A 1 86 ? 14.397 5.941 -9.860 1.00 96.56 86 PHE A C 1
ATOM 645 O O . PHE A 1 86 ? 14.729 4.961 -10.527 1.00 96.56 86 PHE A O 1
ATOM 652 N N . CYS A 1 87 ? 15.205 6.978 -9.681 1.00 95.88 87 CYS A N 1
ATOM 653 C CA . CYS A 1 87 ? 16.571 7.065 -10.186 1.00 95.88 87 CYS A CA 1
ATOM 654 C C . CYS A 1 87 ? 17.519 7.513 -9.070 1.00 95.88 87 CYS A C 1
ATOM 656 O O . CYS A 1 87 ? 17.099 8.232 -8.163 1.00 95.88 87 CYS A O 1
ATOM 658 N N . ASP A 1 88 ? 18.797 7.143 -9.166 1.00 95.06 88 ASP A N 1
ATOM 659 C CA . ASP A 1 88 ? 19.847 7.617 -8.254 1.00 95.06 88 ASP A CA 1
ATOM 660 C C . ASP A 1 88 ? 21.246 7.501 -8.892 1.00 95.06 88 ASP A C 1
ATOM 662 O O . ASP A 1 88 ? 21.460 6.760 -9.859 1.00 95.06 88 ASP A O 1
ATOM 666 N N . PHE A 1 89 ? 22.217 8.214 -8.329 1.00 94.06 89 PHE A N 1
ATOM 667 C CA . PHE A 1 89 ? 23.643 8.007 -8.581 1.00 94.06 89 PHE A CA 1
ATOM 668 C C . PHE A 1 89 ? 24.214 6.850 -7.744 1.00 94.06 89 PHE A C 1
ATOM 670 O O . PHE A 1 89 ? 25.245 6.283 -8.110 1.00 94.06 89 PHE A O 1
ATOM 677 N N . ASN A 1 90 ? 23.544 6.445 -6.660 1.00 94.38 90 ASN A N 1
ATOM 678 C CA . ASN A 1 90 ? 23.934 5.292 -5.853 1.00 94.38 90 ASN A CA 1
ATOM 679 C C . ASN A 1 90 ? 22.736 4.507 -5.289 1.00 94.38 90 ASN A C 1
ATOM 681 O O . ASN A 1 90 ? 21.661 5.051 -5.080 1.00 94.38 90 ASN A O 1
ATOM 685 N N . ILE A 1 91 ? 22.936 3.223 -4.984 1.00 93.69 91 ILE A N 1
ATOM 686 C CA . ILE A 1 91 ? 21.994 2.467 -4.149 1.00 93.69 91 ILE A CA 1
ATOM 687 C C . ILE A 1 91 ? 22.231 2.883 -2.694 1.00 93.69 91 ILE A C 1
ATOM 689 O O . ILE A 1 91 ? 23.350 2.750 -2.188 1.00 93.69 91 ILE A O 1
ATOM 693 N N . GLN A 1 92 ? 21.192 3.372 -2.016 1.00 91.06 92 GLN A N 1
ATOM 694 C CA . GLN A 1 92 ? 21.297 3.789 -0.617 1.00 91.06 92 GLN A CA 1
ATOM 695 C C . GLN A 1 92 ? 21.602 2.576 0.281 1.00 91.06 92 GLN A C 1
ATOM 697 O O . GLN A 1 92 ? 20.943 1.541 0.201 1.00 91.06 92 GLN A O 1
ATOM 702 N N . GLY A 1 93 ? 22.620 2.673 1.137 1.00 86.31 93 GLY A N 1
ATOM 703 C CA . GLY A 1 93 ? 23.230 1.528 1.828 1.00 86.31 93 GLY A CA 1
ATOM 704 C C . GLY A 1 93 ? 22.422 0.940 2.987 1.00 86.31 93 GLY A C 1
ATOM 705 O O . GLY A 1 93 ? 22.851 -0.045 3.586 1.00 86.31 93 GLY A O 1
ATOM 706 N N . THR A 1 94 ? 21.258 1.514 3.292 1.00 84.50 94 THR A N 1
ATOM 707 C CA . THR A 1 94 ? 20.219 0.901 4.133 1.00 84.50 94 THR A CA 1
ATOM 708 C C . THR A 1 94 ? 19.384 -0.135 3.370 1.00 84.50 94 THR A C 1
ATOM 710 O O . THR A 1 94 ? 18.765 -0.996 3.998 1.00 84.50 94 THR A O 1
ATOM 713 N N . ALA A 1 95 ? 19.382 -0.101 2.032 1.00 91.81 95 ALA A N 1
ATOM 714 C CA . ALA A 1 95 ? 18.634 -1.034 1.202 1.00 91.81 95 ALA A CA 1
ATOM 715 C C . ALA A 1 95 ? 19.270 -2.433 1.210 1.00 91.81 95 ALA A C 1
ATOM 717 O O . ALA A 1 95 ? 20.423 -2.640 0.825 1.00 91.81 95 ALA A O 1
ATOM 718 N N . THR A 1 96 ? 18.488 -3.430 1.615 1.00 92.62 96 THR A N 1
ATOM 719 C CA . THR A 1 96 ? 18.902 -4.833 1.646 1.00 92.62 96 THR A CA 1
ATOM 720 C C . THR A 1 96 ? 18.481 -5.521 0.351 1.00 92.62 96 THR A C 1
ATOM 722 O O . THR A 1 96 ? 17.295 -5.530 0.022 1.00 92.62 96 THR A O 1
ATOM 725 N N . LYS A 1 97 ? 19.419 -6.151 -0.375 1.00 95.06 97 LYS A N 1
ATOM 726 C CA . LYS A 1 97 ? 19.050 -7.048 -1.484 1.00 95.06 97 LYS A CA 1
ATOM 727 C C . LYS A 1 97 ? 18.322 -8.275 -0.924 1.00 95.06 97 LYS A C 1
ATOM 729 O O . LYS A 1 97 ? 18.853 -8.968 -0.056 1.00 95.06 97 LYS A O 1
ATOM 734 N N . VAL A 1 98 ? 17.137 -8.561 -1.455 1.00 93.94 98 VAL A N 1
ATOM 735 C CA . VAL A 1 98 ? 16.314 -9.726 -1.098 1.00 93.94 98 VAL A CA 1
ATOM 736 C C . VAL A 1 98 ? 16.351 -10.783 -2.211 1.00 93.94 98 VAL A C 1
ATOM 738 O O . VAL A 1 98 ? 17.163 -10.710 -3.134 1.00 93.94 98 VAL A O 1
ATOM 741 N N . ASN A 1 99 ? 15.503 -11.810 -2.120 1.00 92.50 99 ASN A N 1
ATOM 742 C CA . ASN A 1 99 ? 15.312 -12.749 -3.223 1.00 92.50 99 ASN A CA 1
ATOM 743 C C . ASN A 1 99 ? 14.636 -12.029 -4.403 1.00 92.50 99 ASN A C 1
ATOM 745 O O . ASN A 1 99 ? 13.562 -11.452 -4.241 1.00 92.50 99 ASN A O 1
ATOM 749 N N . ASP A 1 100 ? 15.241 -12.110 -5.588 1.00 91.62 100 ASP A N 1
ATOM 750 C CA . ASP A 1 100 ? 14.779 -11.425 -6.799 1.00 91.62 100 ASP A CA 1
ATOM 751 C C . ASP A 1 100 ? 13.336 -11.799 -7.193 1.00 91.62 100 ASP A C 1
ATOM 753 O O . ASP A 1 100 ? 12.635 -10.977 -7.774 1.00 91.62 100 ASP A O 1
ATOM 757 N N . THR A 1 101 ? 12.844 -12.983 -6.800 1.00 87.38 101 THR A N 1
ATOM 758 C CA . THR A 1 101 ? 11.451 -13.410 -7.045 1.00 87.38 101 THR A CA 1
ATOM 759 C C . THR A 1 101 ? 10.401 -12.735 -6.154 1.00 87.38 101 THR A C 1
ATOM 761 O O . THR A 1 101 ? 9.224 -13.059 -6.285 1.00 87.38 101 THR A O 1
ATOM 764 N N . LEU A 1 102 ? 10.795 -11.867 -5.214 1.00 86.25 102 LEU A N 1
ATOM 765 C CA . LEU A 1 102 ? 9.862 -11.075 -4.397 1.00 86.25 102 LEU A CA 1
ATOM 766 C C . LEU A 1 102 ? 9.456 -9.763 -5.083 1.00 86.25 102 LEU A C 1
ATOM 768 O O . LEU A 1 102 ? 8.421 -9.200 -4.749 1.00 86.25 102 LEU A O 1
ATOM 772 N N . CYS A 1 103 ? 10.232 -9.302 -6.066 1.00 92.88 103 CYS A N 1
ATOM 773 C CA . CYS A 1 103 ? 9.830 -8.213 -6.947 1.00 92.88 103 CYS A CA 1
ATOM 774 C C . CYS A 1 103 ? 9.016 -8.789 -8.111 1.00 92.88 103 CYS A C 1
ATOM 776 O O . CYS A 1 103 ? 9.526 -8.973 -9.216 1.00 92.88 103 CYS A O 1
ATOM 778 N N . ASN A 1 104 ? 7.771 -9.162 -7.822 1.00 87.00 104 ASN A N 1
ATOM 779 C CA . ASN A 1 104 ? 6.886 -9.895 -8.722 1.00 87.00 104 ASN A CA 1
ATOM 780 C C . ASN A 1 104 ? 5.630 -9.116 -9.152 1.00 87.00 104 ASN A C 1
ATOM 782 O O . ASN A 1 104 ? 4.801 -9.690 -9.856 1.00 87.00 104 ASN A O 1
ATOM 786 N N . PHE A 1 105 ? 5.468 -7.845 -8.765 1.00 84.50 105 PHE A N 1
ATOM 787 C CA . PHE A 1 105 ? 4.342 -7.038 -9.244 1.00 84.50 105 PHE A CA 1
ATOM 788 C C . PHE A 1 105 ? 4.491 -6.808 -10.757 1.00 84.50 105 PHE A C 1
ATOM 790 O O . PHE A 1 105 ? 5.594 -6.482 -11.211 1.00 84.50 105 PHE A O 1
ATOM 797 N N . PRO A 1 106 ? 3.421 -6.967 -11.556 1.00 76.44 106 PRO A N 1
ATOM 798 C CA . PRO A 1 106 ? 3.476 -6.739 -12.995 1.00 76.44 106 PRO A CA 1
ATOM 799 C C . PRO A 1 106 ? 3.715 -5.257 -13.304 1.00 76.44 106 PRO A C 1
ATOM 801 O O . PRO A 1 106 ? 3.301 -4.375 -12.560 1.00 76.44 106 PRO A O 1
ATOM 804 N N . CYS A 1 107 ? 4.349 -4.957 -14.430 1.00 82.75 107 CYS A N 1
ATOM 805 C CA . CYS A 1 107 ? 4.494 -3.592 -14.926 1.00 82.75 107 CYS A CA 1
ATOM 806 C C . CYS A 1 107 ? 3.216 -3.107 -15.631 1.00 82.75 107 CYS A C 1
ATOM 808 O O . CYS A 1 107 ? 2.687 -3.787 -16.508 1.00 82.75 107 CYS A O 1
ATOM 810 N N . GLY A 1 108 ? 2.745 -1.898 -15.311 1.00 73.94 108 GLY A N 1
ATOM 811 C CA . GLY A 1 108 ? 1.493 -1.356 -15.857 1.00 73.94 108 GLY A CA 1
ATOM 812 C C . GLY A 1 108 ? 1.503 -1.068 -17.369 1.00 73.94 108 GLY A C 1
ATOM 813 O O . GLY A 1 108 ? 0.446 -1.045 -17.997 1.00 73.94 108 GLY A O 1
ATOM 814 N N . GLY A 1 109 ? 2.680 -0.882 -17.979 1.00 70.31 109 GLY A N 1
ATOM 815 C CA . GLY A 1 109 ? 2.841 -0.682 -19.427 1.00 70.31 109 GLY A CA 1
ATOM 816 C C . GLY A 1 109 ? 3.109 -1.947 -20.247 1.00 70.31 109 GLY A C 1
ATOM 817 O O . GLY A 1 109 ? 2.865 -1.944 -21.451 1.00 70.31 109 GLY A O 1
ATOM 818 N N . ASP A 1 110 ? 3.608 -3.011 -19.617 1.00 74.12 110 ASP A N 1
ATOM 819 C CA . ASP A 1 110 ? 3.794 -4.341 -20.211 1.00 74.12 110 ASP A CA 1
ATOM 820 C C . ASP A 1 110 ? 3.783 -5.370 -19.085 1.00 74.12 110 ASP A C 1
ATOM 822 O O . ASP A 1 110 ? 4.773 -5.579 -18.384 1.00 74.12 110 ASP A O 1
ATOM 826 N N . SER A 1 111 ? 2.644 -6.022 -18.919 1.00 69.19 111 SER A N 1
ATOM 827 C CA . SER A 1 111 ? 2.392 -6.940 -17.821 1.00 69.19 111 SER A CA 1
ATOM 828 C C . SER A 1 111 ? 3.091 -8.297 -17.948 1.00 69.19 111 SER A C 1
ATOM 830 O O . SER A 1 111 ? 2.958 -9.135 -17.063 1.00 69.19 111 SER A O 1
ATOM 832 N N . THR A 1 112 ? 3.882 -8.521 -19.003 1.00 77.56 112 THR A N 1
ATOM 833 C CA . THR A 1 112 ? 4.834 -9.644 -19.057 1.00 77.56 112 THR A CA 1
ATOM 834 C C . THR A 1 112 ? 6.138 -9.357 -18.296 1.00 77.56 112 THR A C 1
ATOM 836 O O . THR A 1 112 ? 6.983 -10.245 -18.161 1.00 77.56 112 THR A O 1
ATOM 839 N N . LEU A 1 113 ? 6.299 -8.129 -17.787 1.00 85.50 113 LEU A N 1
ATOM 840 C CA . LEU A 1 113 ? 7.480 -7.633 -17.082 1.00 85.50 113 LEU A CA 1
ATOM 841 C C . LEU A 1 113 ? 7.184 -7.340 -15.603 1.00 85.50 113 LEU A C 1
ATOM 843 O O . LEU A 1 113 ? 6.040 -7.083 -15.232 1.00 85.50 113 LEU A O 1
ATOM 847 N N . THR A 1 114 ? 8.223 -7.335 -14.766 1.00 89.06 114 THR A N 1
ATOM 848 C CA . THR A 1 114 ? 8.138 -7.096 -13.314 1.00 89.06 114 THR A CA 1
ATOM 849 C C . THR A 1 114 ? 8.615 -5.698 -12.909 1.00 89.06 114 THR A C 1
ATOM 851 O O . THR A 1 114 ? 9.686 -5.244 -13.318 1.00 89.06 114 THR A O 1
ATOM 854 N N . CYS A 1 115 ? 7.818 -5.015 -12.083 1.00 91.50 115 CYS A N 1
ATOM 855 C CA . CYS A 1 115 ? 8.026 -3.650 -11.597 1.00 91.50 115 CYS A CA 1
ATOM 856 C C . CYS A 1 115 ? 7.945 -3.594 -10.063 1.00 91.50 115 CYS A C 1
ATOM 858 O O . CYS A 1 115 ? 7.061 -2.957 -9.491 1.00 91.50 115 CYS A O 1
ATOM 860 N N . GLY A 1 116 ? 8.885 -4.272 -9.398 1.00 92.56 116 GLY A N 1
ATOM 861 C CA . GLY A 1 116 ? 9.008 -4.241 -7.941 1.00 92.56 116 GLY A CA 1
ATOM 862 C C . GLY A 1 116 ? 7.930 -5.046 -7.213 1.00 92.56 116 GLY A C 1
ATOM 863 O O . GLY A 1 116 ? 7.543 -6.127 -7.652 1.00 92.56 116 GLY A O 1
ATOM 864 N N . GLY A 1 117 ? 7.490 -4.524 -6.076 1.00 86.81 117 GLY A N 1
ATOM 865 C CA . GLY A 1 117 ? 6.477 -5.076 -5.185 1.00 86.81 117 GLY A CA 1
ATOM 866 C C . GLY A 1 117 ? 6.015 -4.021 -4.177 1.00 86.81 117 GLY A C 1
ATOM 867 O O . GLY A 1 117 ? 6.382 -2.852 -4.288 1.00 86.81 117 GLY A O 1
ATOM 868 N N . ALA A 1 118 ? 5.238 -4.421 -3.171 1.00 82.94 118 ALA A N 1
ATOM 869 C CA . ALA A 1 118 ? 4.944 -3.556 -2.029 1.00 82.94 118 ALA A CA 1
ATOM 870 C C . ALA A 1 118 ? 6.201 -3.392 -1.152 1.00 82.94 118 ALA A C 1
ATOM 872 O O . ALA A 1 118 ? 6.692 -4.373 -0.589 1.00 82.94 118 ALA A O 1
ATOM 873 N N . SER A 1 119 ? 6.717 -2.164 -1.048 1.00 88.50 119 SER A N 1
ATOM 874 C CA . SER A 1 119 ? 7.974 -1.832 -0.358 1.00 88.50 119 SER A CA 1
ATOM 875 C C . SER A 1 119 ? 9.199 -2.599 -0.890 1.00 88.50 119 SER A C 1
ATOM 877 O O . SER A 1 119 ? 10.090 -3.004 -0.131 1.00 88.50 119 SER A O 1
ATOM 879 N N . LEU A 1 120 ? 9.218 -2.863 -2.200 1.00 93.31 120 LEU A N 1
ATOM 880 C CA . LEU A 1 120 ? 10.229 -3.671 -2.884 1.00 93.31 120 LEU A CA 1
ATOM 881 C C . LEU A 1 120 ? 10.511 -3.110 -4.279 1.00 93.31 120 LEU A C 1
ATOM 883 O O . LEU A 1 120 ? 9.621 -3.063 -5.125 1.00 93.31 120 LEU A O 1
ATOM 887 N N . ILE A 1 121 ? 11.762 -2.755 -4.560 1.00 96.62 121 ILE A N 1
ATOM 888 C CA . ILE A 1 121 ? 12.151 -2.104 -5.817 1.00 96.62 121 ILE A CA 1
ATOM 889 C C . ILE A 1 121 ? 13.043 -3.005 -6.681 1.00 96.62 121 ILE A C 1
ATOM 891 O O . ILE A 1 121 ? 14.009 -3.610 -6.209 1.00 96.62 121 ILE A O 1
ATOM 895 N N . SER A 1 122 ? 12.715 -3.100 -7.972 1.00 97.44 122 SER A N 1
ATOM 896 C CA . SER A 1 122 ? 13.523 -3.798 -8.981 1.00 97.44 122 SER A CA 1
ATOM 897 C C . SER A 1 122 ? 14.597 -2.860 -9.511 1.00 97.44 122 SER A C 1
ATOM 899 O O . SER A 1 122 ? 14.272 -1.950 -10.265 1.00 97.44 122 SER A O 1
ATOM 901 N N . VAL A 1 123 ? 15.860 -3.052 -9.126 1.00 98.19 123 VAL A N 1
ATOM 902 C CA . VAL A 1 123 ? 16.953 -2.115 -9.443 1.00 98.19 123 VAL A CA 1
ATOM 903 C C . VAL A 1 123 ? 17.725 -2.537 -10.693 1.00 98.19 123 VAL A C 1
ATOM 905 O O . VAL A 1 123 ? 18.082 -3.703 -10.876 1.00 98.19 123 VAL A O 1
ATOM 908 N N . PHE A 1 124 ? 18.045 -1.553 -11.529 1.00 97.88 124 PHE A N 1
ATOM 909 C CA . PHE A 1 124 ? 18.782 -1.658 -12.782 1.00 97.88 124 PHE A CA 1
ATOM 910 C C . PHE A 1 124 ? 19.981 -0.704 -12.763 1.00 97.88 124 PHE A C 1
ATOM 912 O O . PHE A 1 124 ? 19.835 0.473 -12.445 1.00 97.88 124 PHE A O 1
ATOM 919 N N . GLN A 1 125 ? 21.161 -1.194 -13.139 1.00 97.00 125 GLN A N 1
ATOM 920 C CA . GLN A 1 125 ? 22.385 -0.402 -13.254 1.00 97.00 125 GLN A CA 1
ATOM 921 C C . GLN A 1 125 ? 22.611 0.059 -14.695 1.00 97.00 125 GLN A C 1
ATOM 923 O O . GLN A 1 125 ? 22.438 -0.717 -15.641 1.00 97.00 125 GLN A O 1
ATOM 928 N N . ASN A 1 126 ? 23.039 1.310 -14.845 1.00 96.12 126 ASN A N 1
ATOM 929 C CA . ASN A 1 126 ? 23.400 1.936 -16.106 1.00 96.12 126 ASN A CA 1
ATOM 930 C C . ASN A 1 126 ? 24.863 1.625 -16.455 1.00 96.12 126 ASN A C 1
ATOM 932 O O . ASN A 1 126 ? 25.786 2.091 -15.790 1.00 96.12 126 ASN A O 1
ATOM 936 N N . ASN A 1 127 ? 25.072 0.851 -17.516 1.00 93.88 127 ASN A N 1
ATOM 937 C CA . ASN A 1 127 ? 26.383 0.443 -18.028 1.00 93.88 127 ASN A CA 1
ATOM 938 C C . ASN A 1 127 ? 26.718 1.131 -19.371 1.00 93.88 127 ASN A C 1
ATOM 940 O O . ASN A 1 127 ? 27.588 0.672 -20.115 1.00 93.88 127 ASN A O 1
ATOM 944 N N . ASN A 1 128 ? 26.023 2.225 -19.708 1.00 90.44 128 ASN A N 1
ATOM 945 C CA . ASN A 1 128 ? 26.266 3.001 -20.924 1.00 90.44 128 ASN A CA 1
ATOM 946 C C . ASN A 1 128 ? 27.543 3.860 -20.837 1.00 90.44 128 ASN A C 1
ATOM 948 O O . ASN A 1 128 ? 27.960 4.322 -19.775 1.00 90.44 128 ASN A O 1
ATOM 952 N N . THR A 1 129 ? 28.162 4.134 -21.987 1.00 84.94 129 THR A N 1
ATOM 953 C CA . THR A 1 129 ? 29.322 5.034 -22.070 1.00 84.94 129 THR A CA 1
ATOM 954 C C . THR A 1 129 ? 28.915 6.481 -21.792 1.00 84.94 129 THR A C 1
ATOM 956 O O . THR A 1 129 ? 28.054 7.010 -22.492 1.00 84.94 129 THR A O 1
ATOM 959 N N . GLY A 1 130 ? 29.576 7.136 -20.834 1.00 82.69 130 GLY A N 1
ATOM 960 C CA . GLY A 1 130 ? 29.281 8.519 -20.427 1.00 82.69 130 GLY A CA 1
ATOM 961 C C . GLY A 1 130 ? 28.563 8.641 -19.079 1.00 82.69 130 GLY A C 1
ATOM 962 O O . GLY A 1 130 ? 28.436 9.750 -18.570 1.00 82.69 130 GLY A O 1
ATOM 963 N N . VAL A 1 131 ? 28.154 7.519 -18.478 1.00 88.12 131 VAL A N 1
ATOM 964 C CA . VAL A 1 131 ? 27.752 7.452 -17.064 1.00 88.12 131 VAL A CA 1
ATOM 965 C C . VAL A 1 131 ? 28.974 7.725 -16.176 1.00 88.12 131 VAL A C 1
ATOM 967 O O . VAL A 1 131 ? 30.091 7.314 -16.507 1.00 88.12 131 VAL A O 1
ATOM 970 N N . GLY A 1 132 ? 28.775 8.438 -15.065 1.00 84.50 132 GLY A N 1
ATOM 971 C CA . GLY A 1 132 ? 29.838 8.731 -14.100 1.00 84.50 132 GLY A CA 1
ATOM 972 C C . GLY A 1 132 ? 30.312 7.493 -13.321 1.00 84.50 132 GLY A C 1
ATOM 973 O O . GLY A 1 132 ? 29.613 6.476 -13.284 1.00 84.50 132 GLY A O 1
ATOM 974 N N . PRO A 1 133 ? 31.488 7.549 -12.665 1.00 89.00 133 PRO A N 1
ATOM 975 C CA . PRO A 1 133 ? 31.835 6.556 -11.651 1.00 89.00 133 PRO A CA 1
ATOM 976 C C . PRO A 1 133 ? 30.804 6.591 -10.513 1.00 89.00 133 PRO A C 1
ATOM 978 O O . PRO A 1 133 ? 30.193 7.630 -10.271 1.00 89.00 133 PRO A O 1
ATOM 981 N N . LEU A 1 134 ? 30.644 5.478 -9.791 1.00 91.38 134 LEU A N 1
ATOM 982 C CA . LEU A 1 134 ? 29.839 5.477 -8.566 1.00 91.38 134 LEU A CA 1
ATOM 983 C C . LEU A 1 134 ? 30.404 6.502 -7.561 1.00 91.38 134 LEU A C 1
ATOM 985 O O . LEU A 1 134 ? 31.634 6.618 -7.470 1.00 91.38 134 LEU A O 1
ATOM 989 N N . PRO A 1 135 ? 29.555 7.226 -6.806 1.00 93.31 135 PRO A N 1
ATOM 990 C CA . PRO A 1 135 ? 30.029 8.254 -5.892 1.00 93.31 135 PRO A CA 1
ATOM 991 C C . PRO A 1 135 ? 30.884 7.656 -4.767 1.00 93.31 135 PRO A C 1
ATOM 993 O O . PRO A 1 135 ? 30.635 6.542 -4.302 1.00 93.31 135 PRO A O 1
ATOM 996 N N . THR A 1 136 ? 31.898 8.392 -4.301 1.00 93.88 136 THR A N 1
ATOM 997 C CA . THR A 1 136 ? 32.782 7.929 -3.212 1.00 93.88 136 THR A CA 1
ATOM 998 C C . THR A 1 136 ? 33.102 9.023 -2.194 1.00 93.88 136 THR A C 1
ATOM 1000 O O . THR A 1 136 ? 33.191 10.203 -2.526 1.00 93.88 136 THR A O 1
ATOM 1003 N N . ASN A 1 137 ? 33.322 8.638 -0.932 1.00 91.06 137 ASN A N 1
ATOM 1004 C CA . ASN A 1 137 ? 33.863 9.546 0.081 1.00 91.06 137 ASN A CA 1
ATOM 1005 C C . ASN A 1 137 ? 35.344 9.828 -0.235 1.00 91.06 137 ASN A C 1
ATOM 1007 O O . ASN A 1 137 ? 36.154 8.901 -0.334 1.00 91.06 137 ASN A O 1
ATOM 1011 N N . LYS A 1 138 ? 35.723 11.104 -0.380 1.00 92.94 138 LYS A N 1
ATOM 1012 C CA . LYS A 1 138 ? 37.125 11.494 -0.596 1.00 92.94 138 LYS A CA 1
ATOM 1013 C C . LYS A 1 138 ? 37.957 11.206 0.646 1.00 92.94 138 LYS A C 1
ATOM 1015 O O . LYS A 1 138 ? 37.675 11.737 1.706 1.00 92.94 138 LYS A O 1
ATOM 1020 N N . ALA A 1 139 ? 39.057 10.468 0.509 1.00 94.62 139 ALA A N 1
ATOM 1021 C CA . ALA A 1 139 ? 39.929 10.159 1.649 1.00 94.62 139 ALA A CA 1
ATOM 1022 C C . ALA A 1 139 ? 40.520 11.407 2.347 1.00 94.62 139 ALA A C 1
ATOM 1024 O O . ALA A 1 139 ? 40.823 11.361 3.539 1.00 94.62 139 ALA A O 1
ATOM 1025 N N . LYS A 1 140 ? 40.717 12.516 1.617 1.00 95.75 140 LYS A N 1
ATOM 1026 C CA . LYS A 1 140 ? 41.302 13.756 2.143 1.00 95.75 140 LYS A CA 1
ATOM 1027 C C . LYS A 1 140 ? 40.895 14.977 1.310 1.00 95.75 140 LYS A C 1
ATOM 1029 O O . LYS A 1 140 ? 40.950 14.911 0.085 1.00 95.75 140 LYS A O 1
ATOM 1034 N N . VAL A 1 141 ? 40.603 16.099 1.971 1.00 95.94 141 VAL A N 1
ATOM 1035 C CA . VAL A 1 141 ? 40.338 17.411 1.357 1.00 95.94 141 VAL A CA 1
ATOM 1036 C C . VAL A 1 141 ? 41.074 18.509 2.136 1.00 95.94 141 VAL A C 1
ATOM 1038 O O . VAL A 1 141 ? 40.809 18.749 3.309 1.00 95.94 141 VAL A O 1
ATOM 1041 N N . GLY A 1 142 ? 42.050 19.177 1.512 1.00 93.88 142 GLY A N 1
ATOM 1042 C CA . GLY A 1 142 ? 42.853 20.213 2.179 1.00 93.88 142 GLY A CA 1
ATOM 1043 C C . GLY A 1 142 ? 43.614 19.683 3.407 1.00 93.88 142 GLY A C 1
ATOM 1044 O O . GLY A 1 142 ? 44.537 18.879 3.268 1.00 93.88 142 GLY A O 1
ATOM 1045 N N . ASN A 1 143 ? 43.230 20.136 4.606 1.00 93.69 143 ASN A N 1
ATOM 1046 C CA . ASN A 1 143 ? 43.736 19.622 5.890 1.00 93.69 143 ASN A CA 1
ATOM 1047 C C . ASN A 1 143 ? 42.838 18.543 6.519 1.00 93.69 143 ASN A C 1
ATOM 1049 O O . ASN A 1 143 ? 43.286 17.848 7.428 1.00 93.69 143 ASN A O 1
ATOM 1053 N N . PHE A 1 144 ? 41.607 18.396 6.034 1.00 97.19 144 PHE A N 1
ATOM 1054 C CA . PHE A 1 144 ? 40.623 17.444 6.528 1.00 97.19 144 PHE A CA 1
ATOM 1055 C C . PHE A 1 144 ? 40.848 16.047 5.938 1.00 97.19 144 PHE A C 1
ATOM 1057 O O . PHE A 1 144 ? 41.162 15.902 4.756 1.00 97.19 144 PHE A O 1
ATOM 1064 N N . VAL A 1 145 ? 40.655 15.015 6.752 1.00 97.44 145 VAL A N 1
ATOM 1065 C CA . VAL A 1 145 ? 40.682 13.590 6.392 1.00 97.44 145 VAL A CA 1
ATOM 1066 C C . VAL A 1 145 ? 39.284 13.023 6.638 1.00 97.44 145 VAL A C 1
ATOM 1068 O O . VAL A 1 145 ? 38.647 13.413 7.612 1.00 97.44 145 VAL A O 1
ATOM 1071 N N . PHE A 1 146 ? 38.790 12.136 5.771 1.00 97.56 146 PHE A N 1
ATOM 1072 C CA . PHE A 1 146 ? 37.513 11.455 6.017 1.00 97.56 146 PHE A CA 1
ATOM 1073 C C . PHE A 1 146 ? 37.657 10.491 7.200 1.00 97.56 146 PHE A C 1
ATOM 1075 O O . PHE A 1 146 ? 38.516 9.609 7.181 1.00 97.56 146 PHE A O 1
ATOM 1082 N N . ASP A 1 147 ? 36.832 10.695 8.223 1.00 96.31 147 ASP A N 1
ATOM 1083 C CA . ASP A 1 147 ? 36.886 9.989 9.506 1.00 96.31 147 ASP A CA 1
ATOM 1084 C C . ASP A 1 147 ? 35.919 8.796 9.518 1.00 96.31 147 ASP A C 1
ATOM 1086 O O . ASP A 1 147 ? 36.263 7.701 9.962 1.00 96.31 147 ASP A O 1
ATOM 1090 N N . GLY A 1 148 ? 34.726 8.977 8.940 1.00 96.12 148 GLY A N 1
ATOM 1091 C CA . GLY A 1 148 ? 33.754 7.903 8.773 1.00 96.12 148 GLY A CA 1
ATOM 1092 C C . GLY A 1 148 ? 32.325 8.382 8.539 1.00 96.12 148 GLY A C 1
ATOM 1093 O O . GLY A 1 148 ? 32.067 9.550 8.252 1.00 96.12 148 GLY A O 1
ATOM 1094 N N . CYS A 1 149 ? 31.391 7.442 8.678 1.00 96.50 149 CYS A N 1
ATOM 1095 C CA . CYS A 1 149 ? 29.961 7.710 8.664 1.00 96.50 149 CYS A CA 1
ATOM 1096 C C . CYS A 1 149 ? 29.422 7.761 10.095 1.00 96.50 149 CYS A C 1
ATOM 1098 O O . CYS A 1 149 ? 29.702 6.875 10.910 1.00 96.50 149 CYS A O 1
ATOM 1100 N N . PHE A 1 150 ? 28.624 8.781 10.388 1.00 95.69 150 PHE A N 1
ATOM 1101 C CA . PHE A 1 150 ? 28.028 8.992 11.700 1.00 95.69 150 PHE A CA 1
ATOM 1102 C C . PHE A 1 150 ? 26.537 9.262 11.559 1.00 95.69 150 PHE A C 1
ATOM 1104 O O . PHE A 1 150 ? 26.095 9.833 10.573 1.00 95.69 150 PHE A O 1
ATOM 1111 N N . LYS A 1 151 ? 25.749 8.852 12.545 1.00 93.06 151 LYS A N 1
ATOM 1112 C CA . LYS A 1 151 ? 24.344 9.228 12.674 1.00 93.06 151 LYS A CA 1
ATOM 1113 C C . LYS A 1 151 ? 24.275 10.692 13.072 1.00 93.06 151 LYS A C 1
ATOM 1115 O O . LYS A 1 151 ? 24.985 11.096 14.001 1.00 93.06 151 LYS A O 1
ATOM 1120 N N . ASP A 1 152 ? 23.392 11.446 12.435 1.00 90.31 152 ASP A N 1
ATOM 1121 C CA . ASP A 1 152 ? 22.834 12.617 13.101 1.00 90.31 152 ASP A CA 1
ATOM 1122 C C . ASP A 1 152 ? 21.573 12.215 13.891 1.00 90.31 152 ASP A C 1
ATOM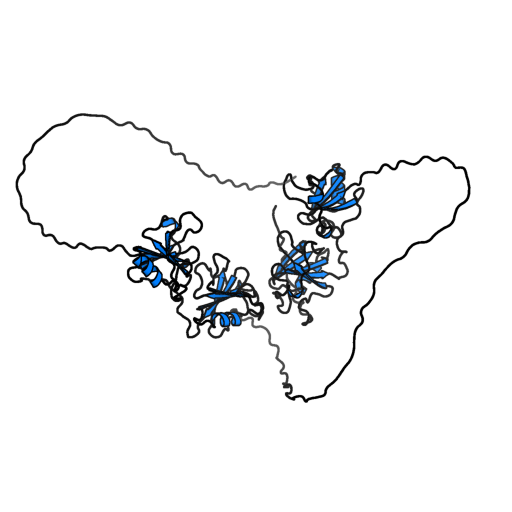 1124 O O . ASP A 1 152 ? 20.988 11.151 13.666 1.00 90.31 152 ASP A O 1
ATOM 1128 N N . VAL A 1 153 ? 21.214 13.017 14.890 1.00 83.38 153 VAL A N 1
ATOM 1129 C CA . VAL A 1 153 ? 20.102 12.789 15.815 1.00 83.38 153 VAL A CA 1
ATOM 1130 C C . VAL A 1 153 ? 19.254 14.052 15.849 1.00 83.38 153 VAL A C 1
ATOM 1132 O O . VAL A 1 153 ? 19.560 15.006 16.568 1.00 83.38 153 VAL A O 1
ATOM 1135 N N . GLU A 1 154 ? 18.183 14.056 15.055 1.00 74.12 154 GLU A N 1
ATOM 1136 C CA . GLU A 1 154 ? 17.338 15.233 14.872 1.00 74.12 154 GLU A CA 1
ATOM 1137 C C . GLU A 1 154 ? 16.858 15.842 16.195 1.00 74.12 154 GLU A C 1
ATOM 1139 O O . GLU A 1 154 ? 16.375 15.162 17.103 1.00 74.12 154 GLU A O 1
ATOM 1144 N N . GLY A 1 155 ? 16.992 17.164 16.288 1.00 65.44 155 GLY A N 1
ATOM 1145 C CA . GLY A 1 155 ? 16.597 17.959 17.444 1.00 65.44 155 GLY A CA 1
ATOM 1146 C C . GLY A 1 155 ? 17.585 19.094 17.699 1.00 65.44 155 GLY A C 1
ATOM 1147 O O . GLY A 1 155 ? 18.800 18.940 17.582 1.00 65.44 155 GLY A O 1
ATOM 1148 N N . THR A 1 156 ? 17.055 20.264 18.056 1.00 58.91 156 THR A N 1
ATOM 1149 C CA . THR A 1 156 ? 17.788 21.546 18.072 1.00 58.91 156 THR A CA 1
ATOM 1150 C C . THR A 1 156 ? 18.904 21.651 19.114 1.00 58.91 156 THR A C 1
ATOM 1152 O O . THR A 1 156 ? 19.657 22.620 19.100 1.00 58.91 156 THR A O 1
ATOM 1155 N N . THR A 1 157 ? 19.027 20.673 20.012 1.00 66.12 157 THR A N 1
ATOM 1156 C CA . THR A 1 157 ? 20.116 20.564 20.999 1.00 66.12 157 THR A CA 1
ATOM 1157 C C . THR A 1 157 ? 20.774 19.180 21.010 1.00 66.12 157 THR A C 1
ATOM 1159 O O . THR A 1 157 ? 21.602 18.905 21.876 1.00 66.12 157 THR A O 1
ATOM 1162 N N . THR A 1 158 ? 20.381 18.281 20.102 1.00 75.38 158 THR A N 1
ATOM 1163 C CA . THR A 1 158 ? 20.780 16.861 20.101 1.00 75.38 158 THR A CA 1
ATOM 1164 C C . THR A 1 158 ? 21.526 16.424 18.852 1.00 75.38 158 THR A C 1
ATOM 1166 O O . THR A 1 158 ? 22.165 15.377 18.917 1.00 75.38 158 THR A O 1
ATOM 1169 N N . ARG A 1 159 ? 21.511 17.215 17.769 1.00 87.75 159 ARG A N 1
ATOM 1170 C CA . ARG A 1 159 ? 22.312 16.921 16.573 1.00 87.75 159 ARG A CA 1
ATOM 1171 C C . ARG A 1 159 ? 23.797 16.736 16.907 1.00 87.75 159 ARG A C 1
ATOM 1173 O O . ARG A 1 159 ? 24.322 17.359 17.833 1.00 87.75 159 ARG A O 1
ATOM 1180 N N . THR A 1 160 ? 24.457 15.853 16.165 1.00 92.06 160 THR A N 1
ATOM 1181 C CA . THR A 1 160 ? 25.847 15.401 16.327 1.00 92.06 160 THR A CA 1
ATOM 1182 C C . THR A 1 160 ? 26.850 16.535 16.097 1.00 92.06 160 THR A C 1
ATOM 1184 O O . THR A 1 160 ? 27.857 16.620 16.807 1.00 92.06 160 THR A O 1
ATOM 1187 N N . LEU A 1 161 ? 26.539 17.431 15.157 1.00 93.56 161 LEU A N 1
ATOM 1188 C CA . LEU A 1 161 ? 27.185 18.724 14.930 1.00 93.56 161 LEU A CA 1
ATOM 1189 C C . LEU A 1 161 ? 26.098 19.810 14.991 1.00 93.56 161 LEU A C 1
ATOM 1191 O O . LEU A 1 161 ? 24.966 19.566 14.586 1.00 93.56 161 LEU A O 1
ATOM 1195 N N . LEU A 1 162 ? 26.414 20.991 15.531 1.00 91.19 162 LEU A N 1
ATOM 1196 C CA . LEU A 1 162 ? 25.394 21.999 15.874 1.00 91.19 162 LEU A CA 1
ATOM 1197 C C . LEU A 1 162 ? 25.314 23.181 14.898 1.00 91.19 162 LEU A C 1
ATOM 1199 O O . LEU A 1 162 ? 24.292 23.860 14.851 1.00 91.19 162 LEU A O 1
ATOM 1203 N N . GLU A 1 163 ? 26.371 23.437 14.126 1.00 93.75 163 GLU A N 1
ATOM 1204 C CA . GLU A 1 163 ? 26.528 24.678 13.363 1.00 93.75 163 GLU A CA 1
ATOM 1205 C C . GLU A 1 163 ? 26.344 24.409 11.859 1.00 93.75 163 GLU A C 1
ATOM 1207 O O . GLU A 1 163 ? 27.292 24.034 11.167 1.00 93.75 163 GLU A O 1
ATOM 1212 N N . SER A 1 164 ? 25.120 24.560 11.344 1.00 93.38 164 SER A N 1
ATOM 1213 C CA . SER A 1 164 ? 24.806 24.399 9.913 1.00 93.38 164 SER A CA 1
ATOM 1214 C C . SER A 1 164 ? 25.165 25.638 9.088 1.00 93.38 164 SER A C 1
ATOM 1216 O O . SER A 1 164 ? 24.832 26.760 9.479 1.00 93.38 164 SER A O 1
ATOM 1218 N N . PHE A 1 165 ? 25.735 25.443 7.896 1.00 93.31 165 PHE A N 1
ATOM 1219 C CA . PHE A 1 165 ? 26.106 26.524 6.977 1.00 93.31 165 PHE A CA 1
ATOM 1220 C C . PHE A 1 165 ? 25.505 26.324 5.573 1.00 93.31 165 PHE A C 1
ATOM 1222 O O . PHE A 1 165 ? 25.882 25.377 4.883 1.00 93.31 165 PHE A O 1
ATOM 1229 N N . PRO A 1 166 ? 24.620 27.224 5.093 1.00 91.00 166 PRO A N 1
ATOM 1230 C CA . PRO A 1 166 ? 24.055 27.123 3.750 1.00 91.00 166 PRO A CA 1
ATOM 1231 C C . PRO A 1 166 ? 2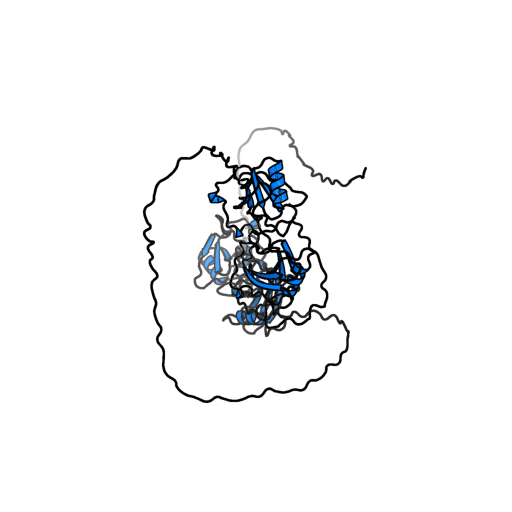5.096 27.489 2.684 1.00 91.00 166 PRO A C 1
ATOM 1233 O O . PRO A 1 166 ? 25.694 28.568 2.726 1.00 91.00 166 PRO A O 1
ATOM 1236 N N . ILE A 1 167 ? 25.279 26.618 1.689 1.00 90.75 167 ILE A N 1
ATOM 1237 C CA . ILE A 1 167 ? 26.250 26.815 0.606 1.00 90.75 167 ILE A CA 1
ATOM 1238 C C . ILE A 1 167 ? 25.513 27.064 -0.712 1.00 90.75 167 ILE A C 1
ATOM 1240 O O . ILE A 1 167 ? 25.052 26.143 -1.371 1.00 90.75 167 ILE A O 1
ATOM 1244 N N . ALA A 1 168 ? 25.451 28.326 -1.144 1.00 86.25 168 ALA A N 1
ATOM 1245 C CA . ALA A 1 168 ? 24.714 28.741 -2.349 1.00 86.25 168 ALA A CA 1
ATOM 1246 C C . ALA A 1 168 ? 25.278 28.211 -3.691 1.00 86.25 168 ALA A C 1
ATOM 1248 O O . ALA A 1 168 ? 24.700 28.475 -4.742 1.00 86.25 168 ALA A O 1
ATOM 1249 N N . ALA A 1 169 ? 26.409 27.500 -3.663 1.00 85.69 169 ALA A N 1
ATOM 1250 C CA . ALA A 1 169 ? 26.993 26.790 -4.804 1.00 85.69 169 ALA A CA 1
ATOM 1251 C C . ALA A 1 169 ? 26.761 25.263 -4.746 1.00 85.69 169 ALA A C 1
ATOM 1253 O O . ALA A 1 169 ? 27.343 24.541 -5.551 1.00 85.69 169 ALA A O 1
ATOM 1254 N N . GLY A 1 170 ? 25.955 24.788 -3.789 1.00 89.81 170 GLY A N 1
ATOM 1255 C CA . GLY A 1 170 ? 25.771 23.374 -3.469 1.00 89.81 170 GLY A CA 1
ATOM 1256 C C . GLY A 1 170 ? 26.878 22.807 -2.570 1.00 89.81 170 GLY A C 1
ATOM 1257 O O . GLY A 1 170 ? 27.980 23.361 -2.441 1.00 89.81 170 GLY A O 1
ATOM 1258 N N . VAL A 1 171 ? 26.571 21.689 -1.916 1.00 93.75 171 VAL A N 1
ATOM 1259 C CA . VAL A 1 171 ? 27.481 21.010 -0.986 1.00 93.75 171 VAL A CA 1
ATOM 1260 C C . VAL A 1 171 ? 28.346 19.972 -1.711 1.00 93.75 171 VAL A C 1
ATOM 1262 O O . VAL A 1 171 ? 27.860 19.171 -2.503 1.00 93.75 171 VAL A O 1
ATOM 1265 N N . THR A 1 172 ? 29.649 19.999 -1.422 1.00 95.94 172 THR A N 1
ATOM 1266 C CA . THR A 1 172 ? 30.656 18.969 -1.730 1.00 95.94 172 THR A CA 1
ATOM 1267 C C . THR A 1 172 ? 31.647 18.883 -0.567 1.00 95.94 172 THR A C 1
ATOM 1269 O O . THR A 1 172 ? 31.652 19.757 0.312 1.00 95.94 172 THR A O 1
ATOM 1272 N N . ALA A 1 173 ? 32.540 17.886 -0.563 1.00 95.81 173 ALA A N 1
ATOM 1273 C CA . ALA A 1 173 ? 33.567 17.786 0.473 1.00 95.81 173 ALA A CA 1
ATOM 1274 C C . ALA A 1 173 ? 34.468 19.041 0.519 1.00 95.81 173 ALA A C 1
ATOM 1276 O O . ALA A 1 173 ? 34.791 19.527 1.604 1.00 95.81 173 ALA A O 1
ATOM 1277 N N . GLU A 1 174 ? 34.820 19.631 -0.629 1.00 96.38 174 GLU A N 1
ATOM 1278 C CA . GLU A 1 174 ? 35.533 20.913 -0.713 1.00 96.38 174 GLU A CA 1
ATOM 1279 C C . GLU A 1 174 ? 34.719 22.088 -0.180 1.00 96.38 174 GLU A C 1
ATOM 1281 O O . GLU A 1 174 ? 35.257 22.854 0.618 1.00 96.38 174 GLU A O 1
ATOM 1286 N N . THR A 1 175 ? 33.461 22.274 -0.598 1.00 96.94 175 THR A N 1
ATOM 1287 C CA . THR A 1 175 ? 32.718 23.474 -0.179 1.00 96.94 175 THR A CA 1
ATOM 1288 C C . THR A 1 175 ? 32.394 23.436 1.313 1.00 96.94 175 THR A C 1
ATOM 1290 O O . THR A 1 175 ? 32.562 24.455 1.990 1.00 96.94 175 THR A O 1
ATOM 1293 N N . CYS A 1 176 ? 32.050 22.263 1.858 1.00 97.50 176 CYS A N 1
ATOM 1294 C CA . CYS A 1 176 ? 31.767 22.119 3.282 1.00 97.50 176 CYS A CA 1
ATOM 1295 C C . CYS A 1 176 ? 33.027 22.262 4.153 1.00 97.50 176 CYS A C 1
ATOM 1297 O O . CYS A 1 176 ? 33.062 23.086 5.069 1.00 97.50 176 CYS A O 1
ATOM 1299 N N . THR A 1 177 ? 34.122 21.558 3.835 1.00 97.12 177 THR A N 1
ATOM 1300 C CA . THR A 1 177 ? 35.374 21.722 4.604 1.00 97.12 177 THR A CA 1
ATOM 1301 C C . THR A 1 177 ? 35.942 23.142 4.492 1.00 97.12 177 THR A C 1
ATOM 1303 O O . THR A 1 177 ? 36.510 23.647 5.464 1.00 97.12 177 THR A O 1
ATOM 1306 N N . ALA A 1 178 ? 35.741 23.840 3.366 1.00 96.69 178 ALA A N 1
ATOM 1307 C CA . ALA A 1 178 ? 36.130 25.241 3.214 1.00 96.69 178 ALA A CA 1
ATOM 1308 C C . ALA A 1 178 ? 35.319 26.191 4.113 1.00 96.69 178 ALA A C 1
ATOM 1310 O O . ALA A 1 178 ? 35.924 27.048 4.763 1.00 96.69 178 ALA A O 1
ATOM 1311 N N . ILE A 1 179 ? 33.987 26.049 4.203 1.00 96.62 179 ILE A N 1
ATOM 1312 C CA . ILE A 1 179 ? 33.176 26.925 5.067 1.00 96.62 179 ILE A CA 1
ATOM 1313 C C . ILE A 1 179 ? 33.382 26.620 6.558 1.00 96.62 179 ILE A C 1
ATOM 1315 O O . ILE A 1 179 ? 33.483 27.558 7.352 1.00 96.62 179 ILE A O 1
ATOM 1319 N N . CYS A 1 180 ? 33.591 25.353 6.936 1.00 97.50 180 CYS A N 1
ATOM 1320 C CA . CYS A 1 180 ? 34.014 25.002 8.293 1.00 97.50 180 CYS A CA 1
ATOM 1321 C C . CYS A 1 180 ? 35.398 25.599 8.623 1.00 97.50 180 CYS A C 1
ATOM 1323 O O . CYS A 1 180 ? 35.558 26.226 9.671 1.00 97.50 180 CYS A O 1
ATOM 1325 N N . THR A 1 181 ? 36.372 25.529 7.701 1.00 96.81 181 THR A N 1
ATOM 1326 C CA . THR A 1 181 ? 37.687 26.189 7.866 1.00 96.81 181 THR A CA 1
ATOM 1327 C C . THR A 1 181 ? 37.540 27.699 8.067 1.00 96.81 181 THR A C 1
ATOM 1329 O O . THR A 1 181 ? 38.155 28.263 8.972 1.00 96.81 181 THR A O 1
ATOM 1332 N N . ALA A 1 182 ? 36.722 28.365 7.244 1.00 96.75 182 ALA A N 1
ATOM 1333 C CA . ALA A 1 182 ? 36.524 29.814 7.300 1.00 96.75 182 ALA A CA 1
ATOM 1334 C C . ALA A 1 182 ? 35.926 30.287 8.639 1.00 96.75 182 ALA A C 1
ATOM 1336 O O . ALA A 1 182 ? 36.256 31.377 9.104 1.00 96.75 182 ALA A O 1
ATOM 1337 N N . ASN A 1 183 ? 35.109 29.448 9.284 1.00 96.81 183 ASN A N 1
ATOM 1338 C CA . ASN A 1 183 ? 34.504 29.710 10.591 1.00 96.81 183 ASN A CA 1
ATOM 1339 C C . ASN A 1 183 ? 35.288 29.090 11.773 1.00 96.81 183 ASN A C 1
ATOM 1341 O O . ASN A 1 183 ? 34.806 29.098 12.900 1.00 96.81 183 ASN A O 1
ATOM 1345 N N . SER A 1 184 ? 36.526 28.624 11.550 1.00 95.75 184 SER A N 1
ATOM 1346 C CA . SER A 1 184 ? 37.417 28.049 12.581 1.00 95.75 184 SER A CA 1
ATOM 1347 C C . SER A 1 184 ? 36.899 26.762 13.250 1.00 95.75 184 SER A C 1
ATOM 1349 O O . SER A 1 184 ? 37.077 26.557 14.453 1.00 95.75 184 SER A O 1
ATOM 1351 N N . PHE A 1 185 ? 36.299 25.875 12.455 1.00 97.12 185 PHE A N 1
ATOM 1352 C CA . PHE A 1 185 ? 35.896 24.526 12.855 1.00 97.12 185 PHE A CA 1
ATOM 1353 C C . PHE A 1 185 ? 36.875 23.455 12.347 1.00 97.12 185 PHE A C 1
ATOM 1355 O O . PHE A 1 185 ? 37.392 23.549 11.232 1.00 97.12 185 PHE A O 1
ATOM 1362 N N . THR A 1 186 ? 37.127 22.428 13.163 1.00 96.88 186 THR A N 1
ATOM 1363 C CA . THR A 1 186 ? 38.022 21.291 12.865 1.00 96.88 186 THR A CA 1
ATOM 1364 C C . THR A 1 186 ? 37.294 20.021 12.421 1.00 96.88 186 THR A C 1
ATOM 1366 O O . THR A 1 186 ? 37.948 19.083 11.959 1.00 96.88 186 THR A O 1
ATOM 1369 N N . ILE A 1 187 ? 35.964 19.990 12.536 1.00 97.44 187 ILE A N 1
ATOM 1370 C CA . ILE A 1 187 ? 35.078 18.913 12.088 1.00 97.44 187 ILE A CA 1
ATOM 1371 C C . ILE A 1 187 ? 34.090 19.486 11.065 1.00 97.44 187 ILE A C 1
ATOM 1373 O O . ILE A 1 187 ? 33.516 20.556 11.279 1.00 97.44 187 ILE A O 1
ATOM 1377 N N . ALA A 1 188 ? 33.898 18.760 9.966 1.00 98.06 188 ALA A N 1
ATOM 1378 C CA . ALA A 1 188 ? 32.897 19.025 8.939 1.00 98.06 188 ALA A CA 1
ATOM 1379 C C . ALA A 1 188 ? 32.099 17.739 8.688 1.00 98.06 188 ALA A C 1
ATOM 1381 O O . ALA A 1 188 ? 32.692 16.675 8.529 1.00 98.06 188 ALA A O 1
ATOM 1382 N N . GLY A 1 189 ? 30.775 17.820 8.655 1.00 97.25 189 GLY A N 1
ATOM 1383 C CA . GLY A 1 189 ? 29.874 16.709 8.374 1.00 97.25 189 GLY A CA 1
ATOM 1384 C C . GLY A 1 189 ? 28.908 17.085 7.259 1.00 97.25 189 GLY A C 1
ATOM 1385 O O . GLY A 1 189 ? 28.331 18.169 7.276 1.00 97.25 189 GLY A O 1
ATOM 1386 N N . LEU A 1 190 ? 28.768 16.202 6.276 1.00 97.00 190 LEU A N 1
ATOM 1387 C CA . LEU A 1 190 ? 27.925 16.414 5.105 1.00 97.00 190 LEU A CA 1
ATOM 1388 C C . LEU A 1 190 ? 26.731 15.468 5.192 1.00 97.00 190 LEU A C 1
ATOM 1390 O O . LEU A 1 190 ? 26.942 14.262 5.322 1.00 97.00 190 LEU A O 1
ATOM 1394 N N . GLU A 1 191 ? 25.514 16.004 5.149 1.00 93.81 191 GLU A N 1
ATOM 1395 C CA . GLU A 1 191 ? 24.262 15.251 5.301 1.00 93.81 191 GLU A CA 1
ATOM 1396 C C . GLU A 1 191 ? 23.347 15.440 4.080 1.00 93.81 191 GLU A C 1
ATOM 1398 O O . GLU A 1 191 ? 23.369 16.473 3.411 1.00 93.81 191 GLU A O 1
ATOM 1403 N N . PHE A 1 192 ? 22.563 14.400 3.778 1.00 90.19 192 PHE A N 1
ATOM 1404 C CA . PHE A 1 192 ? 21.497 14.377 2.773 1.00 90.19 192 PHE A CA 1
ATOM 1405 C C . PHE A 1 192 ? 21.851 14.926 1.370 1.00 90.19 192 PHE A C 1
ATOM 1407 O O . PHE A 1 192 ? 20.974 15.313 0.601 1.00 90.19 192 PHE A O 1
ATOM 1414 N N . GLY A 1 193 ? 23.125 14.927 0.973 1.00 92.00 193 GLY A N 1
ATOM 1415 C CA . GLY A 1 193 ? 23.572 15.445 -0.328 1.00 92.00 193 GLY A CA 1
ATOM 1416 C C . GLY A 1 193 ? 23.653 16.975 -0.448 1.00 92.00 193 GLY A C 1
ATOM 1417 O O . GLY A 1 193 ? 24.388 17.462 -1.309 1.00 92.00 193 GLY A O 1
ATOM 1418 N N . GLU A 1 194 ? 22.947 17.716 0.412 1.00 91.38 194 GLU A N 1
ATOM 1419 C CA . GLU A 1 194 ? 22.726 19.169 0.311 1.00 91.38 194 GLU A CA 1
ATOM 1420 C C . GLU A 1 194 ? 23.083 19.966 1.583 1.00 91.38 194 GLU A C 1
ATOM 1422 O O . GLU A 1 194 ? 23.201 21.192 1.520 1.00 91.38 194 GLU A O 1
ATOM 1427 N N . GLU A 1 195 ? 23.303 19.312 2.731 1.00 93.88 195 GLU A N 1
ATOM 1428 C CA . GLU A 1 195 ? 23.580 19.982 4.008 1.00 93.88 195 GLU A CA 1
ATOM 1429 C C . GLU A 1 195 ? 25.061 19.933 4.413 1.00 93.88 195 GLU A C 1
ATOM 1431 O O . GLU A 1 195 ? 25.748 18.920 4.264 1.00 93.88 195 GLU A O 1
ATOM 1436 N N . CYS A 1 196 ? 25.545 21.031 5.002 1.00 96.69 196 CYS A N 1
ATOM 1437 C CA . CYS A 1 196 ? 26.871 21.128 5.609 1.00 96.69 196 CYS A CA 1
ATOM 1438 C C . CYS A 1 196 ? 26.766 21.564 7.074 1.00 96.69 196 CYS A C 1
ATOM 1440 O O . CYS A 1 196 ? 26.258 22.648 7.377 1.00 96.69 196 CYS A O 1
ATOM 1442 N N . TRP A 1 197 ? 27.311 20.739 7.962 1.00 96.44 197 TRP A N 1
ATOM 1443 C CA . TRP A 1 197 ? 27.362 20.942 9.404 1.00 96.44 197 TRP A CA 1
ATOM 1444 C C . TRP A 1 197 ? 28.817 21.015 9.876 1.00 96.44 197 TRP A C 1
ATOM 1446 O O . TRP A 1 197 ? 29.667 20.247 9.429 1.00 96.44 197 TRP A O 1
ATOM 1456 N N . CYS A 1 198 ? 29.120 21.918 10.804 1.00 97.19 198 CYS A N 1
ATOM 1457 C CA . CYS A 1 198 ? 30.464 22.122 11.337 1.00 97.19 198 CYS A CA 1
ATOM 1458 C C . CYS A 1 198 ? 30.509 21.949 12.864 1.00 97.19 198 CYS A C 1
ATOM 1460 O O . CYS A 1 198 ? 29.504 22.079 13.567 1.00 97.19 198 CYS A O 1
ATOM 1462 N N . GLY A 1 199 ? 31.705 21.690 13.394 1.00 95.44 199 GLY A N 1
ATOM 1463 C CA . GLY A 1 199 ? 31.956 21.666 14.833 1.00 95.44 199 GLY A CA 1
ATOM 1464 C C . GLY A 1 199 ? 33.441 21.598 15.184 1.00 95.44 199 GLY A C 1
ATOM 1465 O O . GLY A 1 199 ? 34.303 21.489 14.316 1.00 95.44 199 GLY A O 1
ATOM 1466 N N . ASN A 1 200 ? 33.746 21.682 16.478 1.00 94.44 200 ASN A N 1
ATOM 1467 C CA . ASN A 1 200 ? 35.092 21.433 17.017 1.00 94.44 200 ASN A CA 1
ATOM 1468 C C . ASN A 1 200 ? 35.146 20.178 17.909 1.00 94.44 200 ASN A C 1
ATOM 1470 O O . ASN A 1 200 ? 36.221 19.632 18.138 1.00 94.44 200 ASN A O 1
ATOM 1474 N N . GLU A 1 201 ? 33.984 19.707 18.366 1.00 92.62 201 GLU A N 1
ATOM 1475 C CA . GLU A 1 201 ? 33.760 18.477 19.127 1.00 92.62 201 GLU A CA 1
ATOM 1476 C C . GLU A 1 201 ? 32.411 17.883 18.674 1.00 92.62 201 GLU A C 1
ATOM 1478 O O . GLU A 1 201 ? 31.572 18.609 18.133 1.00 92.62 201 GLU A O 1
ATOM 1483 N N . PHE A 1 202 ? 32.185 16.583 18.889 1.00 92.56 202 PHE A N 1
ATOM 1484 C CA . PHE A 1 202 ? 30.860 15.981 18.701 1.00 92.56 202 PHE A CA 1
ATOM 1485 C C . PHE A 1 202 ? 29.979 16.261 19.924 1.00 92.56 202 PHE A C 1
ATOM 1487 O O . PHE A 1 202 ? 30.393 16.011 21.055 1.00 92.56 202 PHE A O 1
ATOM 1494 N N . ASN A 1 203 ? 28.741 16.705 19.704 1.00 91.12 203 ASN A N 1
ATOM 1495 C CA . ASN A 1 203 ? 27.768 16.976 20.773 1.00 91.12 203 ASN A CA 1
ATOM 1496 C C . ASN A 1 203 ? 27.275 15.692 21.484 1.00 91.12 203 ASN A C 1
ATOM 1498 O O . ASN A 1 203 ? 26.720 15.745 22.581 1.00 91.12 203 ASN A O 1
ATOM 1502 N N . LEU A 1 204 ? 27.492 14.519 20.875 1.00 88.75 204 LEU A N 1
ATOM 1503 C CA . LEU A 1 204 ? 27.079 13.213 21.393 1.00 88.75 204 LEU A CA 1
ATOM 1504 C C . LEU A 1 204 ? 28.272 12.252 21.573 1.00 88.75 204 LEU A C 1
ATOM 1506 O O . LEU A 1 204 ? 29.233 12.309 20.804 1.00 88.75 204 LEU A O 1
ATOM 1510 N N . PRO A 1 205 ? 28.216 11.307 22.538 1.00 89.19 205 PRO A N 1
ATOM 1511 C CA . PRO A 1 205 ? 29.266 10.305 22.720 1.00 89.19 205 PRO A CA 1
ATOM 1512 C C . PRO A 1 205 ? 29.451 9.421 21.481 1.00 89.19 205 PRO A C 1
ATOM 1514 O O . PRO A 1 205 ? 28.495 8.798 21.017 1.00 89.19 205 PRO A O 1
ATOM 1517 N N . LEU A 1 206 ? 30.698 9.293 21.010 1.00 88.25 206 LEU A N 1
ATOM 1518 C CA . LEU A 1 206 ? 31.068 8.598 19.766 1.00 88.25 206 LEU A CA 1
ATOM 1519 C C . LEU A 1 206 ? 30.411 7.211 19.610 1.00 88.25 206 LEU A C 1
ATOM 1521 O O . LEU A 1 206 ? 29.879 6.885 18.553 1.00 88.25 206 LEU A O 1
ATOM 1525 N N . ALA A 1 207 ? 30.369 6.428 20.695 1.00 88.00 207 ALA A N 1
ATOM 1526 C CA . ALA A 1 207 ? 29.794 5.080 20.732 1.00 88.00 207 ALA A CA 1
ATOM 1527 C C . ALA A 1 207 ? 28.290 5.005 20.389 1.00 88.00 207 ALA A C 1
ATOM 1529 O O . ALA A 1 207 ? 27.806 3.935 20.024 1.00 88.00 207 ALA A O 1
ATOM 1530 N N . ASN A 1 208 ? 27.553 6.116 20.489 1.00 87.25 208 ASN A N 1
ATOM 1531 C CA . ASN A 1 208 ? 26.135 6.188 20.129 1.00 87.25 208 ASN A CA 1
ATOM 1532 C C . ASN A 1 208 ? 25.942 6.554 18.643 1.00 87.25 208 ASN A C 1
ATOM 1534 O O . ASN A 1 208 ? 24.973 6.111 18.013 1.00 87.25 208 ASN A O 1
ATOM 1538 N N . ILE A 1 209 ? 26.870 7.349 18.094 1.00 91.69 209 ILE A N 1
ATOM 1539 C CA . ILE A 1 209 ? 26.753 8.005 16.785 1.00 91.69 209 ILE A CA 1
ATOM 1540 C C . ILE A 1 209 ? 27.531 7.330 15.654 1.00 91.69 209 ILE A C 1
ATOM 1542 O O . ILE A 1 209 ? 27.206 7.587 14.505 1.00 91.69 209 ILE A O 1
ATOM 1546 N N . THR A 1 210 ? 28.506 6.450 15.898 1.00 93.94 210 THR A N 1
ATOM 1547 C CA . THR A 1 210 ? 29.158 5.719 14.791 1.00 93.94 210 THR A CA 1
ATOM 1548 C C . THR A 1 210 ? 28.139 4.898 13.983 1.00 93.94 210 THR A C 1
ATOM 1550 O O . THR A 1 210 ? 27.293 4.198 14.552 1.00 93.94 210 THR A O 1
ATOM 1553 N N . ALA A 1 211 ? 28.227 4.971 12.652 1.00 92.00 211 ALA A N 1
ATOM 1554 C CA . ALA A 1 211 ? 27.419 4.205 11.705 1.00 92.00 211 ALA A CA 1
ATOM 1555 C C . ALA A 1 211 ? 28.311 3.343 10.782 1.00 92.00 211 ALA A C 1
ATOM 1557 O O . ALA A 1 211 ? 29.507 3.618 10.641 1.00 92.00 211 ALA A O 1
ATOM 1558 N N . PRO A 1 212 ? 27.767 2.296 10.135 1.00 92.94 212 PRO A N 1
ATOM 1559 C CA . PRO A 1 212 ? 28.446 1.629 9.027 1.00 92.94 212 PRO A CA 1
ATOM 1560 C C . PRO A 1 212 ? 28.779 2.625 7.906 1.00 92.94 212 PRO A C 1
ATOM 1562 O O . PRO A 1 212 ? 27.981 3.503 7.592 1.00 92.94 212 PRO A O 1
ATOM 1565 N N . LEU A 1 213 ? 29.939 2.472 7.256 1.00 92.44 213 LEU A N 1
ATOM 1566 C CA . LEU A 1 213 ? 30.347 3.364 6.156 1.00 92.44 213 LEU A CA 1
ATOM 1567 C C . LEU A 1 213 ? 29.386 3.330 4.954 1.00 92.44 213 LEU A C 1
ATOM 1569 O O . LEU A 1 213 ? 29.350 4.286 4.188 1.00 92.44 213 LEU A O 1
ATOM 1573 N N . SER A 1 214 ? 28.622 2.245 4.804 1.00 90.44 214 SER A N 1
ATOM 1574 C CA . SER A 1 214 ? 27.570 2.090 3.797 1.00 90.44 214 SER A CA 1
ATOM 1575 C C . SER A 1 214 ? 26.385 3.028 4.009 1.00 90.44 214 SER A C 1
ATOM 1577 O O . SER A 1 214 ? 25.756 3.408 3.031 1.00 90.44 214 SER A O 1
ATOM 1579 N N . ASP A 1 215 ? 26.069 3.415 5.247 1.00 91.25 215 ASP A N 1
ATOM 1580 C CA . ASP A 1 215 ? 24.892 4.241 5.525 1.00 91.25 215 ASP A CA 1
ATOM 1581 C C . ASP A 1 215 ? 25.016 5.634 4.877 1.00 91.25 215 ASP A C 1
ATOM 1583 O O . ASP A 1 215 ? 24.025 6.182 4.405 1.00 91.25 215 ASP A O 1
ATOM 1587 N N . CYS A 1 216 ? 26.232 6.182 4.782 1.00 93.56 216 CYS A N 1
ATOM 1588 C CA . CYS A 1 216 ? 26.524 7.461 4.130 1.00 93.56 216 CYS A CA 1
ATOM 1589 C C . CYS A 1 216 ? 26.688 7.268 2.615 1.00 93.56 216 CYS A C 1
ATOM 1591 O O . CYS A 1 216 ? 27.805 7.212 2.093 1.00 93.56 216 CYS A O 1
ATOM 1593 N N . SER A 1 217 ? 25.552 7.100 1.941 1.00 93.19 217 SER A N 1
ATOM 1594 C CA . SER A 1 217 ? 25.420 6.571 0.578 1.00 93.19 217 SER A CA 1
ATOM 1595 C C . SER A 1 217 ? 24.799 7.531 -0.443 1.00 93.19 217 SER A C 1
ATOM 1597 O O . SER A 1 217 ? 24.803 7.209 -1.633 1.00 93.19 217 SER A O 1
ATOM 1599 N N . ARG A 1 218 ? 24.334 8.713 -0.028 1.00 92.44 218 ARG A N 1
ATOM 1600 C CA . ARG A 1 218 ? 23.735 9.722 -0.908 1.00 92.44 218 ARG A CA 1
ATOM 1601 C C . ARG A 1 218 ? 24.821 10.564 -1.578 1.00 92.44 218 ARG A C 1
ATOM 1603 O O . ARG A 1 218 ? 25.811 10.947 -0.950 1.00 92.44 218 ARG A O 1
ATOM 1610 N N . ALA A 1 219 ? 24.649 10.824 -2.871 1.00 93.88 219 ALA A N 1
ATOM 1611 C CA . ALA A 1 219 ? 25.580 11.638 -3.642 1.00 93.88 219 ALA A CA 1
ATOM 1612 C C . ALA A 1 219 ? 25.481 13.127 -3.259 1.00 93.88 219 ALA A C 1
ATOM 1614 O O . ALA A 1 219 ? 24.451 13.583 -2.768 1.00 93.88 219 ALA A O 1
ATOM 1615 N N . CYS A 1 220 ? 26.549 13.889 -3.484 1.00 93.31 220 CYS A N 1
ATOM 1616 C CA . CYS A 1 220 ? 26.551 15.342 -3.308 1.00 93.31 220 CYS A CA 1
ATOM 1617 C C . CYS A 1 220 ? 25.842 16.044 -4.482 1.00 93.31 220 CYS A C 1
ATOM 1619 O O . CYS A 1 220 ? 26.248 15.838 -5.626 1.00 93.31 220 CYS A O 1
ATOM 1621 N N . GLU A 1 221 ? 24.872 16.930 -4.221 1.00 88.62 221 GLU A N 1
ATOM 1622 C CA . GLU A 1 221 ? 24.105 17.653 -5.263 1.00 88.62 221 GLU A CA 1
ATOM 1623 C C . GLU A 1 221 ? 25.025 18.450 -6.216 1.00 88.62 221 GLU A C 1
ATOM 1625 O O . GLU A 1 221 ? 24.849 18.466 -7.434 1.00 88.62 221 GLU A O 1
ATOM 1630 N N . ALA A 1 222 ? 26.074 19.082 -5.676 1.00 89.88 222 ALA A N 1
ATOM 1631 C CA . ALA A 1 222 ? 27.035 19.847 -6.475 1.00 89.88 222 ALA A CA 1
ATOM 1632 C C . ALA A 1 222 ? 28.154 18.995 -7.107 1.00 89.88 222 ALA A C 1
ATOM 1634 O O . ALA A 1 222 ? 28.897 19.502 -7.953 1.00 89.88 222 ALA A O 1
ATOM 1635 N N . ASN A 1 223 ? 28.297 17.717 -6.734 1.00 90.69 223 ASN A N 1
ATOM 1636 C CA . ASN A 1 223 ? 29.172 16.779 -7.438 1.00 90.69 223 ASN A CA 1
ATOM 1637 C C . ASN A 1 223 ? 28.774 15.314 -7.206 1.00 90.69 223 ASN A C 1
ATOM 1639 O O . ASN A 1 223 ? 29.247 14.665 -6.272 1.00 90.69 223 ASN A O 1
ATOM 1643 N N . HIS A 1 224 ? 28.017 14.751 -8.143 1.00 91.00 224 HIS A N 1
ATOM 1644 C CA . HIS A 1 224 ? 27.537 13.369 -8.085 1.00 91.00 224 HIS A CA 1
ATOM 1645 C C . HIS A 1 224 ? 28.632 12.277 -8.137 1.00 91.00 224 HIS A C 1
ATOM 1647 O O . HIS A 1 224 ? 28.311 11.097 -8.088 1.00 91.00 224 HIS A O 1
ATOM 1653 N N . ALA A 1 225 ? 29.922 12.626 -8.226 1.00 91.19 225 ALA A N 1
ATOM 1654 C CA . ALA A 1 225 ? 31.033 11.686 -8.024 1.00 91.19 225 ALA A CA 1
ATOM 1655 C C . ALA A 1 225 ? 31.470 11.549 -6.543 1.00 91.19 225 ALA A C 1
ATOM 1657 O O . ALA A 1 225 ? 32.354 10.747 -6.226 1.00 91.19 225 ALA A O 1
ATOM 1658 N N . GLU A 1 226 ? 30.876 12.323 -5.633 1.00 93.25 226 GLU A N 1
ATOM 1659 C CA . GLU A 1 226 ? 31.187 12.363 -4.200 1.00 93.25 226 GLU A CA 1
ATOM 1660 C C . GLU A 1 226 ? 29.999 11.911 -3.341 1.00 93.25 2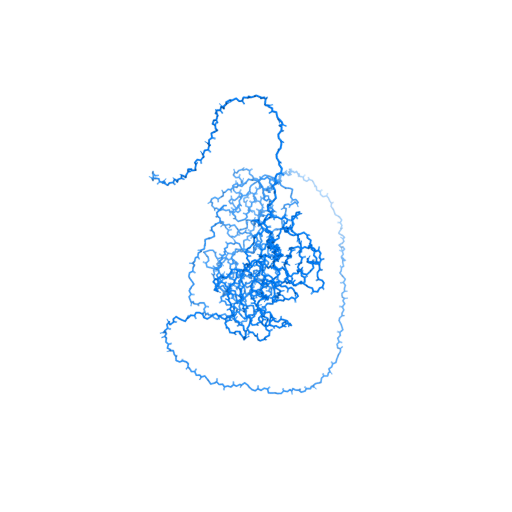26 GLU A C 1
ATOM 1662 O O . GLU A 1 226 ? 28.846 12.066 -3.740 1.00 93.25 226 GLU A O 1
ATOM 1667 N N . LEU A 1 227 ? 30.285 11.374 -2.151 1.00 95.00 227 LEU A N 1
ATOM 1668 C CA . LEU A 1 227 ? 29.280 11.034 -1.137 1.00 95.00 227 LEU A CA 1
ATOM 1669 C C . LEU A 1 227 ? 29.167 12.134 -0.072 1.00 95.00 227 LEU A C 1
ATOM 1671 O O . LEU A 1 227 ? 30.177 12.607 0.450 1.00 95.00 227 LEU A O 1
ATOM 1675 N N . CYS A 1 228 ? 27.929 12.490 0.265 1.00 95.06 228 CYS A N 1
ATOM 1676 C CA . CYS A 1 228 ? 27.556 13.557 1.194 1.00 95.06 228 CYS A CA 1
ATOM 1677 C C . CYS A 1 228 ? 26.507 13.045 2.199 1.00 95.06 228 CYS A C 1
ATOM 1679 O O . CYS A 1 228 ? 25.379 13.537 2.259 1.00 95.06 228 CYS A O 1
ATOM 1681 N N . GLY A 1 229 ? 26.876 12.023 2.977 1.00 93.75 229 GLY A N 1
ATOM 1682 C CA . GLY A 1 229 ? 26.005 11.461 4.006 1.00 93.75 229 GLY A CA 1
ATOM 1683 C C . GLY A 1 229 ? 24.829 10.661 3.445 1.00 93.75 229 GLY A C 1
ATOM 1684 O O . GLY A 1 229 ? 24.956 9.984 2.429 1.00 93.75 229 GLY A O 1
ATOM 1685 N N . ALA A 1 230 ? 23.698 10.695 4.146 1.00 91.81 230 ALA A N 1
ATOM 1686 C CA . ALA A 1 230 ? 22.368 10.243 3.717 1.00 91.81 230 ALA A CA 1
ATOM 1687 C C . ALA A 1 230 ? 21.320 10.869 4.663 1.00 91.81 230 ALA A C 1
ATOM 1689 O O . ALA A 1 230 ? 21.636 11.839 5.342 1.00 91.81 230 ALA A O 1
ATOM 1690 N N . ALA A 1 231 ? 20.090 10.353 4.733 1.00 88.31 231 ALA A N 1
ATOM 1691 C CA . ALA A 1 231 ? 19.121 10.798 5.741 1.00 88.31 231 ALA A CA 1
ATOM 1692 C C . ALA A 1 231 ? 19.577 10.386 7.156 1.00 88.31 231 ALA A C 1
ATOM 1694 O O . ALA A 1 231 ? 19.873 9.210 7.391 1.00 88.31 231 ALA A O 1
ATOM 1695 N N . ASN A 1 232 ? 19.632 11.337 8.096 1.00 89.19 232 ASN A N 1
ATOM 1696 C CA . ASN A 1 232 ? 20.120 11.131 9.467 1.00 89.19 232 ASN A CA 1
ATOM 1697 C C . ASN A 1 232 ? 21.530 10.497 9.510 1.00 89.19 232 ASN A C 1
ATOM 1699 O O . ASN A 1 232 ? 21.813 9.609 10.329 1.00 89.19 232 ASN A O 1
ATOM 1703 N N . ARG A 1 233 ? 22.406 10.892 8.576 1.00 93.12 233 ARG A N 1
ATOM 1704 C CA . ARG A 1 233 ? 23.764 10.368 8.367 1.00 93.12 233 ARG A CA 1
ATOM 1705 C C . ARG A 1 233 ? 24.705 11.447 7.828 1.00 93.12 233 ARG A C 1
ATOM 1707 O O . ARG A 1 233 ? 24.553 11.908 6.701 1.00 93.12 233 ARG A O 1
ATOM 1714 N N . LEU A 1 234 ? 25.758 11.729 8.589 1.00 95.50 234 LEU A N 1
ATOM 1715 C CA . LEU A 1 234 ? 26.857 12.629 8.251 1.00 95.50 234 LEU A CA 1
ATOM 1716 C C . LEU A 1 234 ? 28.059 11.842 7.698 1.00 95.50 234 LEU A C 1
ATOM 1718 O O . LEU A 1 234 ? 28.654 11.029 8.414 1.00 95.50 234 LEU A O 1
ATOM 1722 N N . SER A 1 235 ? 28.485 12.147 6.469 1.00 97.25 235 SER A N 1
ATOM 1723 C CA . SER A 1 235 ? 29.856 11.872 6.013 1.00 97.25 235 SER A CA 1
ATOM 1724 C C . SER A 1 235 ? 30.789 12.850 6.728 1.00 97.25 235 SER A C 1
ATOM 1726 O O . SER A 1 235 ? 30.811 14.032 6.383 1.00 97.25 235 SER A O 1
ATOM 1728 N N . VAL A 1 236 ? 31.534 12.389 7.737 1.00 97.69 236 VAL A N 1
ATOM 1729 C CA . VAL A 1 236 ? 32.352 13.267 8.589 1.00 97.69 236 VAL A CA 1
ATOM 1730 C C . VAL A 1 236 ? 33.816 13.274 8.170 1.00 97.69 236 VAL A C 1
ATOM 1732 O O . VAL A 1 236 ? 34.441 12.246 7.908 1.00 97.69 236 VAL A O 1
ATOM 1735 N N . PHE A 1 237 ? 34.370 14.478 8.183 1.00 98.12 237 PHE A N 1
ATOM 1736 C CA . PHE A 1 237 ? 35.758 14.804 7.945 1.00 98.12 237 PHE A CA 1
ATOM 1737 C C . PHE A 1 237 ? 36.328 15.545 9.163 1.00 98.12 237 PHE A C 1
ATOM 1739 O O . PHE A 1 237 ? 35.692 16.456 9.697 1.00 98.12 237 PHE A O 1
ATOM 1746 N N . THR A 1 238 ? 37.554 15.217 9.572 1.00 97.31 238 THR A N 1
ATOM 1747 C CA . THR A 1 238 ? 38.242 15.845 10.714 1.00 97.31 238 THR A CA 1
ATOM 1748 C C . THR A 1 238 ? 39.630 16.355 10.325 1.00 97.31 238 THR A C 1
ATOM 1750 O O . THR A 1 238 ? 40.296 15.797 9.450 1.00 97.31 238 THR A O 1
ATOM 1753 N N . ILE A 1 239 ? 40.106 17.423 10.971 1.00 95.75 239 ILE A N 1
ATOM 1754 C CA . ILE A 1 239 ? 41.527 17.796 10.938 1.00 95.75 239 ILE A CA 1
ATOM 1755 C C . ILE A 1 239 ? 42.260 16.967 12.009 1.00 95.75 239 ILE A C 1
ATOM 1757 O O . ILE A 1 239 ? 42.035 17.198 13.200 1.00 95.75 239 ILE A O 1
ATOM 1761 N N . PRO A 1 240 ? 43.157 16.030 11.643 1.00 86.88 240 PRO A N 1
ATOM 1762 C CA . PRO A 1 240 ? 43.893 15.248 12.631 1.00 86.88 240 PRO A CA 1
ATOM 1763 C C . PRO A 1 240 ? 44.850 16.143 13.441 1.00 86.88 240 PRO A C 1
ATOM 1765 O O . PRO A 1 240 ? 45.478 17.046 12.874 1.00 86.88 240 PRO A O 1
ATOM 1768 N N . PRO A 1 241 ? 45.018 15.900 14.756 1.00 78.81 241 PRO A N 1
ATOM 1769 C CA . PRO A 1 241 ? 45.880 16.719 15.600 1.00 78.81 241 PRO A CA 1
ATOM 1770 C C . PRO A 1 241 ? 47.333 16.664 15.117 1.00 78.81 241 PRO A C 1
ATOM 1772 O O . PRO A 1 241 ? 47.890 15.591 14.875 1.00 78.81 241 PRO A O 1
ATOM 1775 N N . VAL A 1 242 ? 47.965 17.835 14.995 1.00 66.25 242 VAL A N 1
ATOM 1776 C CA . VAL A 1 242 ? 49.341 17.955 14.494 1.00 66.25 242 VAL A CA 1
ATOM 1777 C C . VAL A 1 242 ? 50.317 17.360 15.510 1.00 66.25 242 VAL A C 1
ATOM 1779 O O . VAL A 1 242 ? 50.728 18.019 16.466 1.00 66.25 242 VAL A O 1
ATOM 1782 N N . VAL A 1 243 ? 50.716 16.107 15.287 1.00 56.84 243 VAL A N 1
ATOM 1783 C CA . VAL A 1 243 ? 51.780 15.448 16.052 1.00 56.84 243 VAL A CA 1
ATOM 1784 C C . VAL A 1 243 ? 53.084 16.208 15.811 1.00 56.84 243 VAL A C 1
ATOM 1786 O O . VAL A 1 243 ? 53.677 16.129 14.737 1.00 56.84 243 VAL A O 1
ATOM 1789 N N . ALA A 1 244 ? 53.521 16.976 16.809 1.00 45.78 244 ALA A N 1
ATOM 1790 C CA . ALA A 1 244 ? 54.710 17.811 16.713 1.00 45.78 244 ALA A CA 1
ATOM 1791 C C . ALA A 1 244 ? 55.981 16.947 16.621 1.00 45.78 244 ALA A C 1
ATOM 1793 O O . ALA A 1 244 ? 56.476 16.435 17.626 1.00 45.78 244 ALA A O 1
ATOM 1794 N N . THR A 1 245 ? 56.513 16.788 15.407 1.00 42.78 245 THR A N 1
ATOM 1795 C CA . THR A 1 245 ? 57.689 15.959 15.112 1.00 42.78 245 THR A CA 1
ATOM 1796 C C . THR A 1 245 ? 58.956 16.526 15.761 1.00 42.78 245 THR A C 1
ATOM 1798 O O . THR A 1 245 ? 59.666 17.346 15.178 1.00 42.78 245 THR A O 1
ATOM 1801 N N . THR A 1 246 ? 59.269 16.082 16.978 1.00 41.28 246 THR A N 1
ATOM 1802 C CA . THR A 1 246 ? 60.490 16.464 17.695 1.00 41.28 246 THR A CA 1
ATOM 1803 C C . THR A 1 246 ? 61.715 15.813 17.051 1.00 41.28 246 THR A C 1
ATOM 1805 O O . THR A 1 246 ? 61.945 14.611 17.158 1.00 41.28 246 THR A O 1
ATOM 1808 N N . THR A 1 247 ? 62.516 16.615 16.349 1.00 43.16 247 THR A N 1
ATOM 1809 C CA . THR A 1 247 ? 63.701 16.159 15.611 1.00 43.16 247 THR A CA 1
ATOM 1810 C C . THR A 1 247 ? 64.818 15.674 16.550 1.00 43.16 247 THR A C 1
ATOM 1812 O O . THR A 1 247 ? 65.351 16.465 17.334 1.00 43.16 247 THR A O 1
ATOM 1815 N N . PRO A 1 248 ? 65.247 14.396 16.475 1.00 46.41 248 PRO A N 1
ATOM 1816 C CA . PRO A 1 248 ? 66.376 13.912 17.263 1.00 46.41 248 PRO A CA 1
ATOM 1817 C C . PRO A 1 248 ? 67.693 14.538 16.785 1.00 46.41 248 PRO A C 1
ATOM 1819 O O . PRO A 1 248 ? 68.043 14.485 15.606 1.00 46.41 248 PRO A O 1
ATOM 1822 N N . LYS A 1 249 ? 68.433 15.137 17.719 1.00 39.03 249 LYS A N 1
ATOM 1823 C CA . LYS A 1 249 ? 69.681 15.868 17.465 1.00 39.03 249 LYS A CA 1
ATOM 1824 C C . LYS A 1 249 ? 70.846 14.927 17.122 1.00 39.03 249 LYS A C 1
ATOM 1826 O O . LYS A 1 249 ? 71.135 13.991 17.864 1.00 39.03 249 LYS A O 1
ATOM 1831 N N . THR A 1 250 ? 71.577 15.234 16.051 1.00 42.41 250 THR A N 1
ATOM 1832 C CA . THR A 1 250 ? 72.750 14.471 15.596 1.00 42.41 250 THR A CA 1
ATOM 1833 C C . THR A 1 250 ? 73.890 14.466 16.621 1.00 42.41 250 THR A C 1
ATOM 1835 O O . THR A 1 250 ? 74.347 15.527 17.044 1.00 42.41 250 THR A O 1
ATOM 1838 N N . THR A 1 251 ? 74.416 13.281 16.950 1.00 37.34 251 THR A N 1
ATOM 1839 C CA . THR A 1 251 ? 75.736 13.101 17.593 1.00 37.34 251 THR A CA 1
ATOM 1840 C C . THR A 1 251 ? 76.364 11.769 17.140 1.00 37.34 251 THR A C 1
ATOM 1842 O O . THR A 1 251 ? 75.648 10.902 16.644 1.00 37.34 251 THR A O 1
ATOM 1845 N N . VAL A 1 252 ? 77.694 11.629 17.219 1.00 37.12 252 VAL A N 1
ATOM 1846 C CA . VAL A 1 252 ? 78.478 10.627 16.452 1.00 37.12 252 VAL A CA 1
ATOM 1847 C C . VAL A 1 252 ? 78.928 9.413 17.296 1.00 37.12 252 VAL A C 1
ATOM 1849 O O . VAL A 1 252 ? 78.984 9.484 18.520 1.00 37.12 252 VAL A O 1
ATOM 1852 N N . ALA A 1 253 ? 79.217 8.304 16.601 1.00 39.62 253 ALA A N 1
ATOM 1853 C CA . ALA A 1 253 ? 79.595 6.960 17.065 1.00 39.62 253 ALA A CA 1
ATOM 1854 C C . ALA A 1 253 ? 80.770 6.855 18.071 1.00 39.62 253 ALA A C 1
ATOM 1856 O O . ALA A 1 253 ? 81.560 7.786 18.232 1.00 39.62 253 ALA A O 1
ATOM 1857 N N . PRO A 1 254 ? 80.948 5.660 18.675 1.00 48.12 254 PRO A N 1
ATOM 1858 C CA . PRO A 1 254 ? 82.091 4.816 18.278 1.00 48.12 254 PRO A CA 1
ATOM 1859 C C . PRO A 1 254 ? 81.705 3.357 17.908 1.00 48.12 254 PRO A C 1
ATOM 1861 O O . PRO A 1 254 ? 80.537 3.051 17.684 1.00 48.12 254 PRO A O 1
ATOM 1864 N N . SER A 1 255 ? 82.697 2.472 17.738 1.00 36.62 255 SER A N 1
ATOM 1865 C CA . SER A 1 255 ? 82.634 1.278 16.871 1.00 36.62 255 SER A CA 1
ATOM 1866 C C . SER A 1 255 ? 82.795 -0.092 17.561 1.00 36.62 255 SER A C 1
ATOM 1868 O O . SER A 1 255 ? 83.508 -0.191 18.553 1.00 36.62 255 SER A O 1
ATOM 1870 N N . THR A 1 256 ? 82.297 -1.154 16.893 1.00 43.78 256 THR A N 1
ATOM 1871 C CA . THR A 1 256 ? 82.694 -2.595 16.994 1.00 43.78 256 THR A CA 1
ATOM 1872 C C . THR A 1 256 ? 82.521 -3.296 18.364 1.00 43.78 256 THR A C 1
ATOM 1874 O O . THR A 1 256 ? 82.964 -2.802 19.388 1.00 43.78 256 THR A O 1
ATOM 1877 N N . THR A 1 257 ? 81.973 -4.517 18.470 1.00 36.31 257 THR A N 1
ATOM 1878 C CA . THR A 1 257 ? 82.531 -5.758 17.877 1.00 36.31 257 THR A CA 1
ATOM 1879 C C . THR A 1 257 ? 81.560 -6.961 17.965 1.00 36.31 257 THR A C 1
ATOM 1881 O O . THR A 1 257 ? 80.951 -7.158 19.009 1.00 36.31 257 THR A O 1
ATOM 1884 N N . ALA A 1 258 ? 81.559 -7.816 16.927 1.00 37.47 258 ALA A N 1
ATOM 1885 C CA . ALA A 1 258 ? 81.084 -9.220 16.874 1.00 37.47 258 ALA A CA 1
ATOM 1886 C C . ALA A 1 258 ? 79.594 -9.559 17.149 1.00 37.47 258 ALA A C 1
ATOM 1888 O O . ALA A 1 258 ? 78.823 -8.789 17.708 1.00 37.47 258 ALA A O 1
ATOM 1889 N N . ALA A 1 259 ? 79.202 -10.759 16.702 1.00 44.62 259 ALA A N 1
ATOM 1890 C CA . ALA A 1 259 ? 77.843 -11.309 16.728 1.00 44.62 259 ALA A CA 1
ATOM 1891 C C . ALA A 1 259 ? 77.820 -12.735 17.320 1.00 44.62 259 ALA A C 1
ATOM 1893 O O . ALA A 1 259 ? 78.867 -13.383 17.384 1.00 44.62 259 ALA A O 1
ATOM 1894 N N . PRO A 1 260 ? 76.631 -13.267 17.654 1.00 48.59 260 PRO A N 1
ATOM 1895 C CA . PRO A 1 260 ? 76.353 -14.701 17.602 1.00 48.59 260 PRO A CA 1
ATOM 1896 C C . PRO A 1 260 ? 75.234 -15.057 16.594 1.00 48.59 260 PRO A C 1
ATOM 1898 O O . PRO A 1 260 ? 74.648 -14.195 15.941 1.00 48.59 260 PRO A O 1
ATOM 1901 N N . THR A 1 261 ? 74.989 -16.358 16.422 1.00 37.94 261 THR A N 1
ATOM 1902 C CA . THR A 1 261 ? 74.273 -16.969 15.287 1.00 37.94 261 THR A CA 1
ATOM 1903 C C . THR A 1 261 ? 72.757 -17.167 15.451 1.00 37.94 261 THR A C 1
ATOM 1905 O O . THR A 1 261 ? 72.192 -17.125 16.539 1.00 37.94 261 THR A O 1
ATOM 1908 N N . THR A 1 262 ? 72.097 -17.421 14.316 1.00 43.44 262 THR A N 1
ATOM 1909 C CA . THR A 1 262 ? 70.653 -17.669 14.147 1.00 43.44 262 THR A CA 1
ATOM 1910 C C . THR A 1 262 ? 70.154 -19.002 14.719 1.00 43.44 262 THR A C 1
ATOM 1912 O O . THR A 1 262 ? 70.843 -20.015 14.628 1.00 43.44 262 THR A O 1
ATOM 1915 N N . THR A 1 263 ? 68.894 -19.055 15.164 1.00 40.09 263 THR A N 1
ATOM 1916 C CA . THR A 1 263 ? 68.111 -20.296 15.379 1.00 40.09 263 THR A CA 1
ATOM 1917 C C . THR A 1 263 ? 66.656 -20.082 14.912 1.00 40.09 263 THR A C 1
ATOM 1919 O O . THR A 1 263 ? 66.242 -18.944 14.694 1.00 40.09 263 THR A O 1
ATOM 1922 N N . ALA A 1 264 ? 65.923 -21.163 14.621 1.00 38.75 264 ALA A N 1
ATOM 1923 C CA . ALA A 1 264 ? 64.842 -21.179 13.628 1.00 38.75 264 ALA A CA 1
ATOM 1924 C C . ALA A 1 264 ? 63.395 -20.946 14.133 1.00 38.75 264 ALA A C 1
ATOM 1926 O O . ALA A 1 264 ? 63.075 -21.060 15.313 1.00 38.75 264 ALA A O 1
ATOM 1927 N N . LYS A 1 265 ? 62.512 -20.676 13.161 1.00 39.34 265 LYS A N 1
ATOM 1928 C CA . LYS A 1 265 ? 61.048 -20.519 13.262 1.00 39.34 265 LYS A CA 1
ATOM 1929 C C . LYS A 1 265 ? 60.317 -21.862 13.526 1.00 39.34 265 LYS A C 1
ATOM 1931 O O . LYS A 1 265 ? 60.596 -22.824 12.811 1.00 39.34 265 LYS A O 1
ATOM 1936 N N . PRO A 1 266 ? 59.296 -21.918 14.410 1.00 48.38 266 PRO A N 1
ATOM 1937 C CA . PRO A 1 266 ? 58.350 -23.041 14.506 1.00 48.38 266 PRO A CA 1
ATOM 1938 C C . PRO A 1 266 ? 57.215 -22.966 13.458 1.00 48.38 266 PRO A C 1
ATOM 1940 O O . PRO A 1 266 ? 56.879 -21.888 12.968 1.00 48.38 266 PRO A O 1
ATOM 1943 N N . THR A 1 267 ? 56.614 -24.108 13.094 1.00 38.88 267 THR A N 1
ATOM 1944 C CA . THR A 1 267 ? 55.506 -24.204 12.113 1.00 38.88 267 THR A CA 1
ATOM 1945 C C . THR A 1 267 ? 54.552 -25.358 12.458 1.00 38.88 267 THR A C 1
ATOM 1947 O O . THR A 1 267 ? 55.010 -26.490 12.576 1.00 38.88 267 THR A O 1
ATOM 1950 N N . THR A 1 268 ? 53.249 -25.073 12.574 1.00 38.97 268 THR A N 1
ATOM 1951 C CA . THR A 1 268 ? 52.133 -25.993 12.918 1.00 38.97 268 THR A CA 1
ATOM 1952 C C . THR A 1 268 ? 50.804 -25.222 12.736 1.00 38.97 268 THR A C 1
ATOM 1954 O O . THR A 1 268 ? 50.812 -24.011 12.941 1.00 38.97 268 THR A O 1
ATOM 1957 N N . THR A 1 269 ? 49.635 -25.764 12.357 1.00 36.12 269 THR A N 1
ATOM 1958 C CA . THR A 1 269 ? 49.224 -27.069 11.774 1.00 36.12 269 THR A CA 1
ATOM 1959 C C . THR A 1 269 ? 47.919 -26.844 10.975 1.00 36.12 269 THR A C 1
ATOM 1961 O O . THR A 1 269 ? 47.210 -25.879 11.249 1.00 36.12 269 THR A O 1
ATOM 1964 N N . ALA A 1 270 ? 47.534 -27.751 10.067 1.00 40.03 270 ALA A N 1
ATOM 1965 C CA . ALA A 1 270 ? 46.170 -27.834 9.519 1.00 40.03 270 ALA A CA 1
ATOM 1966 C C . ALA A 1 270 ? 45.655 -29.297 9.550 1.00 40.03 270 ALA A C 1
ATOM 1968 O O . ALA A 1 270 ? 46.447 -30.197 9.261 1.00 40.03 270 ALA A O 1
ATOM 1969 N N . PRO A 1 271 ? 44.382 -29.564 9.920 1.00 53.94 271 PRO A N 1
ATOM 1970 C CA . PRO A 1 271 ? 43.810 -30.915 9.986 1.00 53.94 271 PRO A CA 1
ATOM 1971 C C . PRO A 1 271 ? 43.180 -31.383 8.656 1.00 53.94 271 PRO A C 1
ATOM 1973 O O . PRO A 1 271 ? 43.005 -30.609 7.717 1.00 53.94 271 PRO A O 1
ATOM 1976 N N . THR A 1 272 ? 42.848 -32.675 8.577 1.00 37.38 272 THR A N 1
ATOM 1977 C CA . THR A 1 272 ? 42.690 -33.428 7.319 1.00 37.38 272 THR A CA 1
ATOM 1978 C C . THR A 1 272 ? 41.318 -34.092 7.117 1.00 37.38 272 THR A C 1
ATOM 1980 O O . THR A 1 272 ? 40.833 -34.764 8.018 1.00 37.38 272 THR A O 1
ATOM 1983 N N . THR A 1 273 ? 40.809 -34.012 5.877 1.00 47.81 273 THR A N 1
ATOM 1984 C CA . THR A 1 273 ? 40.115 -35.068 5.086 1.00 47.81 273 THR A CA 1
ATOM 1985 C C . THR A 1 273 ? 38.986 -35.936 5.677 1.00 47.81 273 THR A C 1
ATOM 1987 O O . THR A 1 273 ? 39.196 -36.669 6.638 1.00 47.81 273 THR A O 1
ATOM 1990 N N . THR A 1 274 ? 37.926 -36.118 4.875 1.00 38.34 274 THR A N 1
ATOM 1991 C CA . THR A 1 274 ? 37.188 -37.401 4.768 1.00 38.34 274 THR A CA 1
ATOM 1992 C C . THR A 1 274 ? 36.883 -37.703 3.287 1.00 38.34 274 THR A C 1
ATOM 1994 O O . THR A 1 274 ? 36.915 -36.794 2.460 1.00 38.34 274 THR A O 1
ATOM 1997 N N . VAL A 1 275 ? 36.647 -38.973 2.929 1.00 42.34 275 VAL A N 1
ATOM 1998 C CA . VAL A 1 275 ? 36.625 -39.488 1.538 1.00 42.34 275 VAL A CA 1
ATOM 1999 C C . VAL A 1 275 ? 35.262 -40.110 1.176 1.00 42.34 275 VAL A C 1
ATOM 2001 O O . VAL A 1 275 ? 34.545 -40.586 2.053 1.00 42.34 275 VAL A O 1
ATOM 2004 N N . ALA A 1 276 ? 34.905 -40.107 -0.114 1.00 44.84 276 ALA A N 1
ATOM 2005 C CA . ALA A 1 276 ? 33.642 -40.631 -0.650 1.00 44.84 276 ALA A CA 1
ATOM 2006 C C . ALA A 1 276 ? 33.678 -42.138 -1.028 1.00 44.84 276 ALA A C 1
ATOM 2008 O O . ALA A 1 276 ? 34.746 -42.654 -1.363 1.00 44.84 276 ALA A O 1
ATOM 2009 N N . PRO A 1 277 ? 32.518 -42.830 -1.064 1.00 56.31 277 PRO A N 1
ATOM 2010 C CA . PRO A 1 277 ? 32.340 -44.151 -1.683 1.00 56.31 277 PRO A CA 1
ATOM 2011 C C . PRO A 1 277 ? 31.683 -44.080 -3.084 1.00 56.31 277 PRO A C 1
ATOM 2013 O O . PRO A 1 277 ? 31.067 -43.075 -3.439 1.00 56.31 277 PRO A O 1
ATOM 2016 N N . THR A 1 278 ? 31.771 -45.154 -3.883 1.00 47.88 278 THR A N 1
ATOM 2017 C CA . THR A 1 278 ? 31.242 -45.221 -5.267 1.00 47.88 278 THR A CA 1
ATOM 2018 C C . THR A 1 278 ? 30.684 -46.607 -5.653 1.00 47.88 278 THR A C 1
ATOM 2020 O O . THR A 1 278 ? 31.094 -47.620 -5.091 1.00 47.88 278 THR A O 1
ATOM 2023 N N . THR A 1 279 ? 29.824 -46.648 -6.693 1.00 49.31 279 THR A N 1
ATOM 2024 C CA . THR A 1 279 ? 29.222 -47.851 -7.351 1.00 49.31 279 THR A CA 1
ATOM 2025 C C . THR A 1 279 ? 28.197 -48.628 -6.487 1.00 49.31 279 THR A C 1
ATOM 2027 O O . THR A 1 279 ? 28.254 -48.551 -5.268 1.00 49.31 279 THR A O 1
ATOM 2030 N N . THR A 1 280 ? 27.184 -49.367 -6.978 1.00 37.34 280 THR A N 1
ATOM 2031 C CA . THR A 1 280 ? 26.676 -49.768 -8.330 1.00 37.34 280 THR A CA 1
ATOM 2032 C C . THR A 1 280 ? 25.103 -49.786 -8.253 1.00 37.34 280 THR A C 1
ATOM 2034 O O . THR A 1 280 ? 24.597 -49.338 -7.232 1.00 37.34 280 THR A O 1
ATOM 2037 N N . VAL A 1 281 ? 24.183 -50.207 -9.152 1.00 36.38 281 VAL A N 1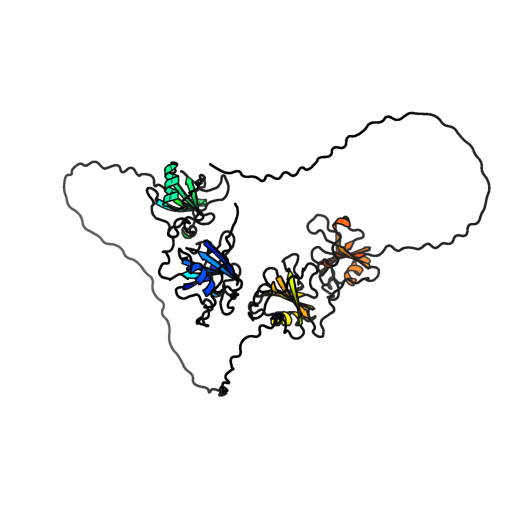
ATOM 2038 C CA . VAL A 1 281 ? 24.077 -51.040 -10.389 1.00 36.38 281 VAL A CA 1
ATOM 2039 C C . VAL A 1 281 ? 22.973 -50.438 -11.323 1.00 36.38 281 VAL A C 1
ATOM 2041 O O . VAL A 1 281 ? 22.421 -49.384 -11.025 1.00 36.38 281 VAL A O 1
ATOM 2044 N N . LYS A 1 282 ? 22.622 -51.096 -12.445 1.00 41.22 282 LYS A N 1
ATOM 2045 C CA . LYS A 1 282 ? 21.589 -50.730 -13.452 1.00 41.22 282 LYS A CA 1
ATOM 2046 C C . LYS A 1 282 ? 20.481 -51.805 -13.586 1.00 41.22 282 LYS A C 1
ATOM 2048 O O . LYS A 1 282 ? 20.827 -52.981 -13.682 1.00 41.22 282 LYS A O 1
ATOM 2053 N N . PRO A 1 283 ? 19.200 -51.415 -13.759 1.00 48.06 283 PRO A N 1
ATOM 2054 C CA . PRO A 1 283 ? 18.294 -52.055 -14.741 1.00 48.06 283 PRO A CA 1
ATOM 2055 C C . PRO A 1 283 ? 17.559 -51.006 -15.629 1.00 48.06 283 PRO A C 1
ATOM 2057 O O . PRO A 1 283 ? 17.156 -49.965 -15.134 1.00 48.06 283 PRO A O 1
ATOM 2060 N N . THR A 1 284 ? 17.522 -51.059 -16.970 1.00 36.31 284 THR A N 1
ATOM 2061 C CA . THR A 1 284 ? 16.812 -51.976 -17.909 1.00 36.31 284 THR A CA 1
ATOM 2062 C C . THR A 1 284 ? 15.368 -51.539 -18.267 1.00 36.31 284 THR A C 1
ATOM 2064 O O . THR A 1 284 ? 14.428 -51.851 -17.556 1.00 36.31 284 THR A O 1
ATOM 2067 N N . THR A 1 285 ? 15.253 -50.833 -19.406 1.00 46.34 285 THR A N 1
ATOM 2068 C CA . THR A 1 285 ? 14.121 -50.649 -20.364 1.00 46.34 285 THR A CA 1
ATOM 2069 C C . THR A 1 285 ? 12.665 -51.021 -20.009 1.00 46.34 285 THR A C 1
ATOM 2071 O O . THR A 1 285 ? 12.381 -52.196 -19.796 1.00 46.34 285 THR A O 1
ATOM 2074 N N . THR A 1 286 ? 11.740 -50.079 -20.272 1.00 35.72 286 THR A N 1
ATOM 2075 C CA . THR A 1 286 ? 10.347 -50.321 -20.741 1.00 35.72 286 THR A CA 1
ATOM 2076 C C . THR A 1 286 ? 9.955 -49.243 -21.788 1.00 35.72 286 THR A C 1
ATOM 2078 O O . THR A 1 286 ? 10.724 -48.312 -22.022 1.00 35.72 286 THR A O 1
ATOM 2081 N N . VAL A 1 287 ? 8.825 -49.415 -22.489 1.00 35.81 287 VAL A N 1
ATOM 2082 C CA . VAL A 1 287 ? 8.452 -48.760 -23.767 1.00 35.81 287 VAL A CA 1
ATOM 2083 C C . VAL A 1 287 ? 7.582 -47.494 -23.590 1.00 35.81 287 VAL A C 1
ATOM 2085 O O . VAL A 1 287 ? 6.909 -47.332 -22.577 1.00 35.81 287 VAL A O 1
ATOM 2088 N N . ALA A 1 288 ? 7.592 -46.604 -24.590 1.00 38.31 288 ALA A N 1
ATOM 2089 C CA . ALA A 1 288 ? 6.792 -45.374 -24.665 1.00 38.31 288 ALA A CA 1
ATOM 2090 C C . ALA A 1 288 ? 5.348 -45.583 -25.187 1.00 38.31 288 ALA A C 1
ATOM 2092 O O . ALA A 1 288 ? 5.082 -46.574 -25.868 1.00 38.31 288 ALA A O 1
ATOM 2093 N N . PRO A 1 289 ? 4.439 -44.609 -24.986 1.00 46.00 289 PRO A N 1
ATOM 2094 C CA . PRO A 1 289 ? 3.284 -44.374 -25.850 1.00 46.00 289 PRO A CA 1
ATOM 2095 C C . PRO A 1 289 ? 3.569 -43.301 -26.926 1.00 46.00 289 PRO A C 1
ATOM 2097 O O . PRO A 1 289 ? 4.489 -42.492 -26.802 1.00 46.00 289 PRO A O 1
ATOM 2100 N N . THR A 1 290 ? 2.760 -43.291 -27.987 1.00 37.12 290 THR A N 1
ATOM 2101 C CA . THR A 1 290 ? 2.911 -42.444 -29.190 1.00 37.12 290 THR A CA 1
ATOM 2102 C C . THR A 1 290 ? 1.743 -41.454 -29.355 1.00 37.12 290 THR A C 1
ATOM 2104 O O . THR A 1 290 ? 0.766 -41.526 -28.614 1.00 37.12 290 THR A O 1
ATOM 2107 N N . THR A 1 291 ? 1.783 -40.635 -30.422 1.00 33.75 291 THR A N 1
ATOM 2108 C CA . THR A 1 291 ? 0.730 -39.691 -30.896 1.00 33.75 291 THR A CA 1
ATOM 2109 C C . THR A 1 291 ? 0.642 -38.371 -30.098 1.00 33.75 291 THR A C 1
ATOM 2111 O O . THR A 1 291 ? 1.096 -38.314 -28.965 1.00 33.75 291 THR A O 1
ATOM 2114 N N . THR A 1 292 ? 0.162 -37.237 -30.636 1.00 35.47 292 THR A N 1
ATOM 2115 C CA . THR A 1 292 ? -0.483 -36.948 -31.942 1.00 35.47 292 THR A CA 1
ATOM 2116 C C . THR A 1 292 ? 0.211 -35.780 -32.674 1.00 35.47 292 THR A C 1
ATOM 2118 O O . THR A 1 292 ? 0.918 -34.983 -32.063 1.00 35.47 292 THR A O 1
ATOM 2121 N N . ALA A 1 293 ? 0.044 -35.684 -33.998 1.00 33.91 293 ALA A N 1
ATOM 2122 C CA . ALA A 1 293 ? 0.677 -34.665 -34.838 1.00 33.91 293 ALA A CA 1
ATOM 2123 C C . ALA A 1 293 ? 0.053 -33.256 -34.723 1.00 33.91 293 ALA A C 1
ATOM 2125 O O . ALA A 1 293 ? -1.153 -33.092 -34.547 1.00 33.91 293 ALA A O 1
ATOM 2126 N N . LYS A 1 294 ? 0.898 -32.239 -34.933 1.00 34.56 294 LYS A N 1
ATOM 2127 C CA . LYS A 1 294 ? 0.540 -30.820 -35.099 1.00 34.56 294 LYS A CA 1
ATOM 2128 C C . LYS A 1 294 ? -0.404 -30.607 -36.305 1.00 34.56 294 LYS A C 1
ATOM 2130 O O . LYS A 1 294 ? -0.040 -31.021 -37.409 1.00 34.56 294 LYS A O 1
ATOM 2135 N N . PRO A 1 295 ? -1.535 -29.884 -36.167 1.00 36.84 295 PRO A N 1
ATOM 2136 C CA . PRO A 1 295 ? -2.327 -29.447 -37.315 1.00 36.84 295 PRO A CA 1
ATOM 2137 C C . PRO A 1 295 ? -1.607 -28.336 -38.098 1.00 36.84 295 PRO A C 1
ATOM 2139 O O . PRO A 1 295 ? -0.954 -27.464 -37.523 1.00 36.84 295 PRO A O 1
ATOM 2142 N N . THR A 1 296 ? -1.738 -28.356 -39.426 1.00 34.34 296 THR A N 1
ATOM 2143 C CA . THR A 1 296 ? -1.228 -27.299 -40.314 1.00 34.34 296 THR A CA 1
ATOM 2144 C C . THR A 1 296 ? -2.384 -26.645 -41.058 1.00 34.34 296 THR A C 1
ATOM 2146 O O . THR A 1 296 ? -3.013 -27.278 -41.899 1.00 34.34 296 THR A O 1
ATOM 2149 N N . THR A 1 297 ? -2.612 -25.364 -40.783 1.00 30.69 297 THR A N 1
ATOM 2150 C CA . THR A 1 297 ? -3.521 -24.478 -41.525 1.00 30.69 297 THR A CA 1
ATOM 2151 C C . THR A 1 297 ? -2.760 -23.188 -41.827 1.00 30.69 297 THR A C 1
ATOM 2153 O O . THR A 1 297 ? -2.425 -22.432 -40.923 1.00 30.69 297 THR A O 1
ATOM 2156 N N . THR A 1 298 ? -2.224 -23.044 -43.042 1.00 29.92 298 THR A N 1
ATOM 2157 C CA . THR A 1 298 ? -2.878 -22.304 -44.145 1.00 29.92 298 THR A CA 1
ATOM 2158 C C . THR A 1 298 ? -3.189 -20.859 -43.761 1.00 29.92 298 THR A C 1
ATOM 2160 O O . THR A 1 298 ? -4.251 -20.567 -43.217 1.00 29.92 298 THR A O 1
ATOM 2163 N N . GLY A 1 299 ? -2.254 -19.954 -44.054 1.00 33.34 299 GLY A N 1
ATOM 2164 C CA . GLY A 1 299 ? -2.455 -18.525 -43.832 1.00 33.34 299 GLY A CA 1
ATOM 2165 C C . GLY A 1 299 ? -3.458 -17.922 -44.817 1.00 33.34 299 GLY A C 1
ATOM 2166 O O . GLY A 1 299 ? -3.454 -18.261 -46.000 1.00 33.34 299 GLY A O 1
ATOM 2167 N N . PHE A 1 300 ? -4.260 -16.983 -44.325 1.00 29.86 300 PHE A N 1
ATOM 2168 C CA . PHE A 1 300 ? -4.994 -16.016 -45.135 1.00 29.86 300 PHE A CA 1
ATOM 2169 C C . PHE A 1 300 ? -4.431 -14.625 -44.843 1.00 29.86 300 PHE A C 1
ATOM 2171 O O . PHE A 1 300 ? -4.207 -14.275 -43.686 1.00 29.86 300 PHE A O 1
ATOM 2178 N N . ALA A 1 301 ? -4.173 -13.845 -45.892 1.00 29.61 301 ALA A N 1
ATOM 2179 C CA . ALA A 1 301 ? -3.734 -12.464 -45.744 1.00 29.61 301 ALA A CA 1
ATOM 2180 C C . ALA A 1 301 ? -4.932 -11.571 -45.396 1.00 29.61 301 ALA A C 1
ATOM 2182 O O . ALA A 1 301 ? -5.965 -11.637 -46.064 1.00 29.61 301 ALA A O 1
ATOM 2183 N N . LEU A 1 302 ? -4.776 -10.715 -44.386 1.00 27.81 302 LEU A N 1
ATOM 2184 C CA . LEU A 1 302 ? -5.719 -9.635 -44.115 1.00 27.81 302 LEU A CA 1
ATOM 2185 C C . LEU A 1 302 ? -5.409 -8.458 -45.061 1.00 27.81 302 LEU A C 1
ATOM 2187 O O . LEU A 1 302 ? -4.258 -8.014 -45.087 1.00 27.81 302 LEU A O 1
ATOM 2191 N N . PRO A 1 303 ? -6.378 -7.934 -45.830 1.00 34.28 303 PRO A N 1
ATOM 2192 C CA . PRO A 1 303 ? -6.209 -6.665 -46.528 1.00 34.28 303 PRO A CA 1
ATOM 2193 C C . PRO A 1 303 ? -6.164 -5.509 -45.525 1.00 34.28 303 PRO A C 1
ATOM 2195 O O . PRO A 1 303 ? -6.952 -5.473 -44.579 1.00 34.28 303 PRO A O 1
ATOM 2198 N N . SER A 1 304 ? -5.287 -4.536 -45.761 1.00 35.31 304 SER A N 1
ATOM 2199 C CA . SER A 1 304 ? -5.308 -3.268 -45.032 1.00 35.31 304 SER A CA 1
ATOM 2200 C C . SER A 1 304 ? -6.419 -2.366 -45.570 1.00 35.31 304 SER A C 1
ATOM 2202 O O . SER A 1 304 ? -6.313 -1.883 -46.693 1.00 35.31 304 SER A O 1
ATOM 2204 N N . GLU A 1 305 ? -7.419 -2.065 -44.747 1.00 35.00 305 GLU A N 1
ATOM 2205 C CA . GLU A 1 305 ? -8.240 -0.853 -44.868 1.00 35.00 305 GLU A CA 1
ATOM 2206 C C . GLU A 1 305 ? -8.131 -0.071 -43.555 1.00 35.00 305 GLU A C 1
ATOM 2208 O O . GLU A 1 305 ? -8.010 -0.646 -42.470 1.00 35.00 305 GLU A O 1
ATOM 2213 N N . LEU A 1 306 ? -8.094 1.256 -43.663 1.00 33.47 306 LEU A N 1
ATOM 2214 C CA . LEU A 1 306 ? -7.720 2.167 -42.585 1.00 33.47 306 LEU A CA 1
ATOM 2215 C C . LEU A 1 306 ? -8.901 3.073 -42.219 1.00 33.47 306 LEU A C 1
ATOM 2217 O O . LEU A 1 306 ? -9.615 3.553 -43.089 1.00 33.47 306 LEU A O 1
ATOM 2221 N N . SER A 1 307 ? -8.991 3.433 -40.939 1.00 34.00 307 SER A N 1
ATOM 2222 C CA . SER A 1 307 ? -9.715 4.617 -40.456 1.00 34.00 307 SER A CA 1
ATOM 2223 C C . SER A 1 307 ? -11.245 4.625 -40.614 1.00 34.00 307 SER A C 1
ATOM 2225 O O . SER A 1 307 ? -11.813 5.272 -41.490 1.00 34.00 307 SER A O 1
ATOM 2227 N N . SER A 1 308 ? -11.920 4.112 -39.586 1.00 31.58 308 SER A N 1
ATOM 2228 C CA . SER A 1 308 ? -13.048 4.850 -39.009 1.00 31.58 308 SER A CA 1
ATOM 2229 C C . SER A 1 308 ? -12.938 4.834 -37.486 1.00 31.58 308 SER A C 1
ATOM 2231 O O . SER A 1 308 ? -13.136 3.800 -36.851 1.00 31.58 308 SER A O 1
ATOM 2233 N N . ARG A 1 309 ? -12.599 5.982 -36.879 1.00 44.38 309 ARG A N 1
ATOM 2234 C CA . ARG A 1 309 ? -12.687 6.168 -35.419 1.00 44.38 309 ARG A CA 1
ATOM 2235 C C . ARG A 1 309 ? -14.148 6.389 -35.022 1.00 44.38 309 ARG A C 1
ATOM 2237 O O . ARG A 1 309 ? -14.547 7.498 -34.675 1.00 44.38 309 ARG A O 1
ATOM 2244 N N . GLN A 1 310 ? -14.942 5.325 -35.063 1.00 33.75 310 GLN A N 1
ATOM 2245 C CA . GLN A 1 310 ? -16.224 5.308 -34.369 1.00 33.75 310 GLN A CA 1
ATOM 2246 C C . GLN A 1 310 ? -15.964 5.226 -32.858 1.00 33.75 310 GLN A C 1
ATOM 2248 O O . GLN A 1 310 ? -15.137 4.437 -32.401 1.00 33.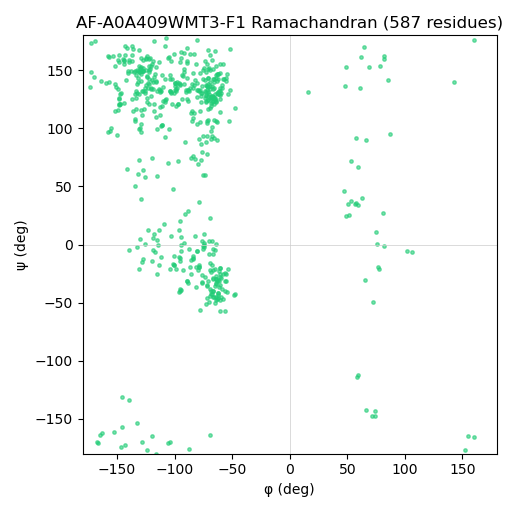75 310 GLN A O 1
ATOM 2253 N N . THR A 1 311 ? -16.648 6.059 -32.076 1.00 35.84 311 THR A N 1
ATOM 2254 C CA . THR A 1 311 ? -16.526 6.094 -30.613 1.00 35.84 311 THR A CA 1
ATOM 2255 C C . THR A 1 311 ? -17.207 4.874 -29.996 1.00 35.84 311 THR A C 1
ATOM 2257 O O . THR A 1 311 ? -18.396 4.911 -29.676 1.00 35.84 311 THR A O 1
ATOM 2260 N N . VAL A 1 312 ? -16.462 3.779 -29.854 1.00 33.50 312 VAL A N 1
ATOM 2261 C CA . VAL A 1 312 ? -16.901 2.608 -29.090 1.00 33.50 312 VAL A CA 1
ATOM 2262 C C . VAL A 1 312 ? -16.887 2.977 -27.607 1.00 33.50 312 VAL A C 1
ATOM 2264 O O . VAL A 1 312 ? -15.864 3.423 -27.089 1.00 33.50 312 VAL A O 1
ATOM 2267 N N . SER A 1 313 ? -18.027 2.820 -26.930 1.00 38.09 313 SER A N 1
ATOM 2268 C CA . SER A 1 313 ? -18.098 2.974 -25.474 1.00 38.09 313 SER A CA 1
ATOM 2269 C C . SER A 1 313 ? -17.228 1.901 -24.823 1.00 38.09 313 SER A C 1
ATOM 2271 O O . SER A 1 313 ? -17.349 0.732 -25.187 1.00 38.09 313 SER A O 1
ATOM 2273 N N . ALA A 1 314 ? -16.348 2.283 -23.897 1.00 41.38 314 ALA A N 1
ATOM 2274 C CA . ALA A 1 314 ? -15.389 1.358 -23.301 1.00 41.38 314 ALA A CA 1
ATOM 2275 C C . ALA A 1 314 ? -16.113 0.255 -22.511 1.00 41.38 314 ALA A C 1
ATOM 2277 O O . ALA A 1 314 ? -16.645 0.490 -21.426 1.00 41.38 314 ALA A O 1
ATOM 2278 N N . THR A 1 315 ? -16.134 -0.958 -23.060 1.00 59.59 315 THR A N 1
ATOM 2279 C CA . THR A 1 315 ? -16.538 -2.161 -22.331 1.00 59.59 315 THR A CA 1
ATOM 2280 C C . THR A 1 315 ? -15.499 -2.446 -21.255 1.00 59.59 315 THR A C 1
ATOM 2282 O O . THR A 1 315 ? -14.323 -2.607 -21.579 1.00 59.59 315 THR A O 1
ATOM 2285 N N . ASN A 1 316 ? -15.926 -2.517 -19.993 1.00 64.94 316 ASN A N 1
ATOM 2286 C CA . ASN A 1 316 ? -15.069 -2.932 -18.882 1.00 64.94 316 ASN A CA 1
ATOM 2287 C C . ASN A 1 316 ? -14.435 -4.307 -19.211 1.00 64.94 316 ASN A C 1
ATOM 2289 O O . ASN A 1 316 ? -15.188 -5.211 -19.588 1.00 64.94 316 ASN A O 1
ATOM 2293 N N . PRO A 1 317 ? -13.102 -4.493 -19.090 1.00 71.38 317 PRO A N 1
ATOM 2294 C CA . PRO A 1 317 ? -12.454 -5.780 -19.372 1.00 71.38 317 PRO A CA 1
ATOM 2295 C C . PRO A 1 317 ? -13.048 -6.933 -18.545 1.00 71.38 317 PRO A C 1
ATOM 2297 O O . PRO A 1 317 ? -13.180 -8.051 -19.034 1.00 71.38 317 PRO A O 1
ATOM 2300 N N . ASN A 1 318 ? -13.521 -6.641 -17.334 1.00 77.56 318 ASN A N 1
ATOM 2301 C CA . ASN A 1 318 ? -14.077 -7.607 -16.389 1.00 77.56 318 ASN A CA 1
ATOM 2302 C C . ASN A 1 318 ? -15.563 -7.951 -16.655 1.00 77.56 318 ASN A C 1
ATOM 2304 O O . ASN A 1 318 ? -16.202 -8.591 -15.824 1.00 77.56 318 ASN A O 1
ATOM 2308 N N . ALA A 1 319 ? -16.162 -7.496 -17.764 1.00 66.44 319 ALA A N 1
ATOM 2309 C CA . ALA A 1 319 ? -17.613 -7.567 -17.991 1.00 66.44 319 ALA A CA 1
ATOM 2310 C C . ALA A 1 319 ? -18.172 -8.962 -18.356 1.00 66.44 319 ALA A C 1
ATOM 2312 O O . ALA A 1 319 ? -19.384 -9.099 -18.524 1.00 66.44 319 ALA A O 1
ATOM 2313 N N . ALA A 1 320 ? -17.327 -9.985 -18.513 1.00 67.50 320 ALA A N 1
ATOM 2314 C CA . ALA A 1 320 ? -17.699 -11.292 -19.066 1.00 67.50 320 ALA A CA 1
ATOM 2315 C C . ALA A 1 320 ? -17.574 -12.445 -18.046 1.00 67.50 320 ALA A C 1
ATOM 2317 O O . ALA A 1 320 ? -16.840 -13.406 -18.276 1.00 67.50 320 ALA A O 1
ATOM 2318 N N . LEU A 1 321 ? -18.298 -12.366 -16.923 1.00 86.38 321 LEU A N 1
ATOM 2319 C CA . LEU A 1 321 ? -18.284 -13.389 -15.867 1.00 86.38 321 LEU A CA 1
ATOM 2320 C C . LEU A 1 321 ? -19.600 -14.201 -15.832 1.00 86.38 321 LEU A C 1
ATOM 2322 O O . LEU A 1 321 ? -20.677 -13.612 -15.704 1.00 86.38 321 LEU A O 1
ATOM 2326 N N . PRO A 1 322 ? -19.570 -15.546 -15.929 1.00 87.81 322 PRO A N 1
ATOM 2327 C CA . PRO A 1 322 ? -20.781 -16.369 -15.883 1.00 87.81 322 PRO A CA 1
ATOM 2328 C C . PRO A 1 322 ? -21.550 -16.223 -14.561 1.00 87.81 322 PRO A C 1
ATOM 2330 O O . PRO A 1 322 ? -21.076 -16.625 -13.503 1.00 87.81 322 PRO A O 1
ATOM 2333 N N . GLY A 1 323 ? -22.756 -15.654 -14.623 1.00 91.25 323 GLY A N 1
ATOM 2334 C CA . GLY A 1 323 ? -23.619 -15.476 -13.450 1.00 91.25 323 GLY A CA 1
ATOM 2335 C C . GLY A 1 323 ? -23.199 -14.351 -12.496 1.00 91.25 323 GLY A C 1
ATOM 2336 O O . GLY A 1 323 ? -23.774 -14.251 -11.416 1.00 91.25 323 GLY A O 1
ATOM 2337 N N . TRP A 1 324 ? -22.252 -13.489 -12.880 1.00 94.81 324 TRP A N 1
ATOM 2338 C CA . TRP A 1 324 ? -21.794 -12.353 -12.073 1.00 94.81 324 TRP A CA 1
ATOM 2339 C C . TRP A 1 324 ? -21.803 -11.053 -12.886 1.00 94.81 324 TRP A C 1
ATOM 2341 O O . TRP A 1 324 ? -21.437 -11.039 -14.058 1.00 94.81 324 TRP A O 1
ATOM 2351 N N . THR A 1 325 ? -22.209 -9.946 -12.260 1.00 94.19 325 THR A N 1
ATOM 2352 C CA . THR A 1 325 ? -22.306 -8.625 -12.909 1.00 94.19 325 THR A CA 1
ATOM 2353 C C . THR A 1 325 ? -21.404 -7.619 -12.200 1.00 94.19 325 THR A C 1
ATOM 2355 O O . THR A 1 325 ? -21.519 -7.455 -10.989 1.00 94.19 325 THR A O 1
ATOM 2358 N N . PHE A 1 326 ? -20.532 -6.912 -12.924 1.00 94.62 326 PHE A N 1
ATOM 2359 C CA . PHE A 1 326 ? -19.742 -5.815 -12.348 1.00 94.62 326 PHE A CA 1
ATOM 2360 C C . PHE A 1 326 ? -20.650 -4.653 -11.911 1.00 94.62 326 PHE A C 1
ATOM 2362 O O . PHE A 1 326 ? -21.432 -4.134 -12.708 1.00 94.62 326 PHE A O 1
ATOM 2369 N N . VAL A 1 327 ? -20.527 -4.241 -10.649 1.00 95.12 327 VAL A N 1
ATOM 2370 C CA . VAL A 1 327 ? -21.351 -3.207 -10.001 1.00 95.12 327 VAL A CA 1
ATOM 2371 C C . VAL A 1 327 ? -20.656 -1.848 -10.042 1.00 95.12 327 VAL A C 1
ATOM 2373 O O . VAL A 1 327 ? -21.283 -0.811 -10.289 1.00 95.12 327 VAL A O 1
ATOM 2376 N N . GLY A 1 328 ? -19.343 -1.833 -9.814 1.00 95.19 328 GLY A N 1
ATOM 2377 C CA . GLY A 1 328 ? -18.549 -0.615 -9.839 1.00 95.19 328 GLY A CA 1
ATOM 2378 C C . GLY A 1 328 ? -17.216 -0.708 -9.113 1.00 95.19 328 GLY A C 1
ATOM 2379 O O . GLY A 1 328 ? -16.920 -1.704 -8.458 1.00 95.19 328 GLY A O 1
ATOM 2380 N N . CYS A 1 329 ? -16.453 0.375 -9.205 1.00 96.31 329 CYS A N 1
ATOM 2381 C CA . CYS A 1 329 ? -15.322 0.663 -8.332 1.00 96.31 329 CYS A CA 1
ATOM 2382 C C . CYS A 1 329 ? -15.799 1.406 -7.074 1.00 96.31 329 CYS A C 1
ATOM 2384 O O . CYS A 1 329 ? -16.551 2.379 -7.185 1.00 96.31 329 CYS A O 1
ATOM 2386 N N . PHE A 1 330 ? -15.366 0.978 -5.890 1.00 96.50 330 PHE A N 1
ATOM 2387 C CA . PHE A 1 330 ? -15.766 1.559 -4.602 1.00 96.50 330 PHE A CA 1
ATOM 2388 C C . PHE A 1 330 ? -14.547 1.921 -3.749 1.00 96.50 330 PHE A C 1
ATOM 2390 O O . PHE A 1 330 ? -13.522 1.250 -3.833 1.00 96.50 330 PHE A O 1
ATOM 2397 N N . THR A 1 331 ? -14.660 2.960 -2.915 1.00 93.94 331 THR A N 1
ATOM 2398 C CA . THR A 1 331 ? -13.655 3.281 -1.886 1.00 93.94 331 THR A CA 1
ATOM 2399 C C . THR A 1 331 ? -13.567 2.164 -0.860 1.00 93.94 331 THR A C 1
ATOM 2401 O O . THR A 1 331 ? -14.560 1.895 -0.183 1.00 93.94 331 THR A O 1
ATOM 2404 N N . ASP A 1 332 ? -12.386 1.589 -0.680 1.00 91.56 332 ASP A N 1
ATOM 2405 C CA . ASP A 1 332 ? -12.165 0.526 0.289 1.00 91.56 332 ASP A CA 1
ATOM 2406 C C . ASP A 1 332 ? -11.046 0.921 1.251 1.00 91.56 332 ASP A C 1
ATOM 2408 O O . ASP A 1 332 ? -9.993 1.375 0.818 1.00 91.56 332 ASP A O 1
ATOM 2412 N N . SER A 1 333 ? -11.259 0.883 2.569 1.00 81.81 333 SER A N 1
ATOM 2413 C CA . SER A 1 333 ? -10.218 1.331 3.511 1.00 81.81 333 SER A CA 1
ATOM 2414 C C . SER A 1 333 ? -10.298 0.644 4.869 1.00 81.81 333 SER A C 1
ATOM 2416 O O . SER A 1 333 ? -11.237 0.823 5.653 1.00 81.81 333 SER A O 1
ATOM 2418 N N . ALA A 1 334 ? -9.256 -0.127 5.169 1.00 73.50 334 ALA A N 1
ATOM 2419 C CA . ALA A 1 334 ? -9.098 -0.801 6.445 1.00 73.50 334 ALA A CA 1
ATOM 2420 C C . ALA A 1 334 ? -8.749 0.185 7.586 1.00 73.50 334 ALA A C 1
ATOM 2422 O O . ALA A 1 334 ? -8.061 1.180 7.358 1.00 73.50 334 ALA A O 1
ATOM 2423 N N . PRO A 1 335 ? -9.172 -0.083 8.838 1.00 60.38 335 PRO A N 1
ATOM 2424 C CA . PRO A 1 335 ? -10.069 -1.163 9.254 1.00 60.38 335 PRO A CA 1
ATOM 2425 C C . PRO A 1 335 ? -11.552 -0.743 9.337 1.00 60.38 335 PRO A C 1
ATOM 2427 O O . PRO A 1 335 ? -12.392 -1.582 9.632 1.00 60.38 335 PRO A O 1
ATOM 2430 N N . GLN A 1 336 ? -11.891 0.540 9.142 1.00 61.69 336 GLN A N 1
ATOM 2431 C CA . GLN A 1 336 ? -13.203 1.092 9.538 1.00 61.69 336 GLN A CA 1
ATOM 2432 C C . GLN A 1 336 ? -14.232 1.203 8.403 1.00 61.69 336 GLN A C 1
ATOM 2434 O O . GLN A 1 336 ? -15.429 1.282 8.675 1.00 61.69 336 GLN A O 1
ATOM 2439 N N . THR A 1 337 ? -13.794 1.223 7.144 1.00 73.62 337 THR A N 1
ATOM 2440 C CA . THR A 1 337 ? -14.667 1.366 5.968 1.00 73.62 337 THR A CA 1
ATOM 2441 C C . THR A 1 337 ? -14.270 0.357 4.892 1.00 73.62 337 THR A C 1
ATOM 2443 O O . THR A 1 337 ? -14.047 0.720 3.736 1.00 73.62 337 THR A O 1
ATOM 2446 N N . ARG A 1 338 ? -14.141 -0.919 5.288 1.00 88.44 338 ARG A N 1
ATOM 2447 C CA . ARG A 1 338 ? -14.050 -2.031 4.334 1.00 88.44 338 ARG A CA 1
ATOM 2448 C C . ARG A 1 338 ? -15.416 -2.243 3.660 1.00 88.44 338 ARG A C 1
ATOM 2450 O O . ARG A 1 338 ? -16.434 -2.311 4.346 1.00 88.44 338 ARG A O 1
ATOM 2457 N N . THR A 1 339 ? -15.427 -2.340 2.337 1.00 94.56 339 THR A N 1
ATOM 2458 C CA . THR A 1 339 ? -16.599 -2.428 1.447 1.00 94.56 339 THR A CA 1
ATOM 2459 C C . THR A 1 339 ? -17.238 -3.810 1.461 1.00 94.56 339 THR A C 1
ATOM 2461 O O . THR A 1 339 ? -18.451 -3.918 1.299 1.00 94.56 339 THR A O 1
ATOM 2464 N N . LEU A 1 340 ? -16.415 -4.843 1.645 1.00 94.88 340 LEU A N 1
ATOM 2465 C CA . LEU A 1 340 ? -16.779 -6.251 1.783 1.00 94.88 340 LEU A CA 1
ATOM 2466 C C . LEU A 1 340 ? -15.965 -6.800 2.967 1.00 94.88 340 LEU A C 1
ATOM 2468 O O . LEU A 1 340 ? -14.761 -6.546 3.037 1.00 94.88 340 LEU A O 1
ATOM 2472 N N . GLN A 1 341 ? -16.607 -7.471 3.925 1.00 90.94 341 GLN A N 1
ATOM 2473 C CA . GLN A 1 341 ? -15.993 -7.797 5.226 1.00 90.94 341 GLN A CA 1
ATOM 2474 C C . GLN A 1 341 ? -16.083 -9.271 5.638 1.00 90.94 341 GLN A C 1
ATOM 2476 O O . GLN A 1 341 ? -15.362 -9.676 6.546 1.00 90.94 341 GLN A O 1
ATOM 2481 N N . GLU A 1 342 ? -16.935 -10.074 5.002 1.00 91.75 342 GLU A N 1
ATOM 2482 C CA . GLU A 1 342 ? -17.266 -11.416 5.495 1.00 91.75 342 GLU A CA 1
ATOM 2483 C C . GLU A 1 342 ? -16.117 -12.420 5.313 1.00 91.75 342 GLU A C 1
ATOM 2485 O O . GLU A 1 342 ? -15.713 -13.096 6.260 1.00 91.75 342 GLU A O 1
ATOM 2490 N N . HIS A 1 343 ? -15.560 -12.519 4.102 1.00 93.44 343 HIS A N 1
ATOM 2491 C CA . HIS A 1 343 ? -14.429 -13.405 3.799 1.00 93.44 343 HIS A CA 1
ATOM 2492 C C . HIS A 1 343 ? -13.374 -12.674 2.965 1.00 93.44 343 HIS A C 1
ATOM 2494 O O . HIS A 1 343 ? -13.706 -11.819 2.146 1.00 93.44 343 HIS A O 1
ATOM 2500 N N . THR A 1 344 ? -12.102 -13.043 3.132 1.00 94.06 344 THR A N 1
ATOM 2501 C CA . THR A 1 344 ? -10.980 -12.515 2.344 1.00 94.06 344 THR A CA 1
ATOM 2502 C C . THR A 1 344 ? -9.967 -13.612 2.015 1.00 94.06 344 THR A C 1
ATOM 2504 O O . THR A 1 344 ? -9.789 -14.557 2.788 1.00 94.06 344 THR A O 1
ATOM 2507 N N . VAL A 1 345 ? -9.316 -13.504 0.856 1.00 90.12 345 VAL A N 1
ATOM 2508 C CA . VAL A 1 345 ? -8.193 -14.349 0.444 1.00 90.12 345 VAL A CA 1
ATOM 2509 C C . VAL A 1 345 ? -7.243 -13.561 -0.460 1.00 90.12 345 VAL A C 1
ATOM 2511 O O . VAL A 1 345 ? -7.675 -12.907 -1.407 1.00 90.12 345 VAL A O 1
ATOM 2514 N N . VAL A 1 346 ? -5.942 -13.661 -0.190 1.00 82.94 346 VAL A N 1
ATOM 2515 C CA . VAL A 1 346 ? -4.878 -13.120 -1.050 1.00 82.94 346 VAL A CA 1
ATOM 2516 C C . VAL A 1 346 ? -4.320 -14.255 -1.905 1.00 82.94 346 VAL A C 1
ATOM 2518 O O . VAL A 1 346 ? -4.031 -15.340 -1.391 1.00 82.94 346 VAL A O 1
ATOM 2521 N N . ASN A 1 347 ? -4.180 -14.037 -3.210 1.00 73.25 347 ASN A N 1
ATOM 2522 C CA . ASN A 1 347 ? -3.601 -15.009 -4.134 1.00 73.25 347 ASN A CA 1
ATOM 2523 C C . ASN A 1 347 ? -2.896 -14.276 -5.287 1.00 73.25 347 ASN A C 1
ATOM 2525 O O . ASN A 1 347 ? -3.589 -13.678 -6.106 1.00 73.25 347 ASN A O 1
ATOM 2529 N N . PRO A 1 348 ? -1.562 -14.395 -5.446 1.00 67.62 348 PRO A N 1
ATOM 2530 C CA . PRO A 1 348 ? -0.824 -13.757 -6.543 1.00 67.62 348 PRO A CA 1
ATOM 2531 C C . PRO A 1 348 ? -1.354 -14.056 -7.956 1.00 67.62 348 PRO A C 1
ATOM 2533 O O . PRO A 1 348 ? -1.095 -13.293 -8.877 1.00 67.62 348 PRO A O 1
ATOM 2536 N N . GLY A 1 349 ? -2.115 -15.140 -8.140 1.00 73.38 349 GLY A N 1
ATOM 2537 C CA . GLY A 1 349 ? -2.840 -15.461 -9.373 1.00 73.38 349 GLY A CA 1
ATOM 2538 C C . GLY A 1 349 ? -4.281 -14.928 -9.436 1.00 73.38 349 GLY A C 1
ATOM 2539 O O . GLY A 1 349 ? -5.116 -15.550 -10.094 1.00 73.38 349 GLY A O 1
ATOM 2540 N N . MET A 1 350 ? -4.619 -13.840 -8.734 1.00 88.75 350 MET A N 1
ATOM 2541 C CA . MET A 1 350 ? -5.999 -13.350 -8.641 1.00 88.75 350 MET A CA 1
ATOM 2542 C C . MET A 1 350 ? -6.567 -12.926 -9.993 1.00 88.75 350 MET A C 1
ATOM 2544 O O . MET A 1 350 ? -5.901 -12.282 -10.798 1.00 88.75 350 MET A O 1
ATOM 2548 N N . THR A 1 351 ? -7.841 -13.232 -10.217 1.00 91.06 351 THR A N 1
ATOM 2549 C CA . THR A 1 351 ? -8.643 -12.690 -11.321 1.00 91.06 351 THR A CA 1
ATOM 2550 C C . THR A 1 351 ? -10.073 -12.451 -10.835 1.00 91.06 351 THR A C 1
ATOM 2552 O O . THR A 1 351 ? -10.482 -13.048 -9.833 1.00 91.06 351 THR A O 1
ATOM 2555 N N . PRO A 1 352 ? -10.891 -11.653 -11.545 1.00 95.44 352 PRO A N 1
ATOM 2556 C CA . PRO A 1 352 ? -12.301 -11.497 -11.214 1.00 95.44 352 PRO A CA 1
ATOM 2557 C C . PRO A 1 352 ? -13.051 -12.830 -11.307 1.00 95.44 352 PRO A C 1
ATOM 2559 O O . PRO A 1 352 ? -13.919 -13.099 -10.483 1.00 95.44 352 PRO A O 1
ATOM 2562 N N . ALA A 1 353 ? -12.678 -13.696 -12.258 1.00 94.38 353 ALA A N 1
ATOM 2563 C CA . ALA A 1 353 ? -13.217 -15.049 -12.383 1.00 94.38 353 ALA A CA 1
ATOM 2564 C C . ALA A 1 353 ? -12.882 -15.922 -11.161 1.00 94.38 353 ALA A C 1
ATOM 2566 O O . ALA A 1 353 ? -13.779 -16.531 -10.590 1.00 94.38 353 ALA A O 1
ATOM 2567 N N . LEU A 1 354 ? -11.624 -15.928 -10.705 1.00 93.50 354 LEU A N 1
ATOM 2568 C CA . LEU A 1 354 ? -11.204 -16.713 -9.539 1.00 93.50 354 LEU A CA 1
ATOM 2569 C C . LEU A 1 354 ? -11.848 -16.214 -8.234 1.00 93.50 354 LEU A C 1
ATOM 2571 O O . LEU A 1 354 ? -12.282 -17.020 -7.414 1.00 93.50 354 LEU A O 1
ATOM 2575 N N . CYS A 1 355 ? -11.956 -14.895 -8.055 1.00 97.12 355 CYS A N 1
ATOM 2576 C CA . CYS A 1 355 ? -12.607 -14.306 -6.883 1.00 97.12 355 CYS A CA 1
ATOM 2577 C C . CYS A 1 355 ? -14.122 -14.582 -6.866 1.00 97.12 355 CYS A C 1
ATOM 2579 O O . CYS A 1 355 ? -14.681 -14.961 -5.837 1.00 97.12 355 CYS A O 1
ATOM 2581 N N . THR A 1 356 ? -14.794 -14.469 -8.017 1.00 96.19 356 THR A N 1
ATOM 2582 C CA . THR A 1 356 ? -16.228 -14.788 -8.132 1.00 96.19 356 THR A CA 1
ATOM 2583 C C . THR A 1 356 ? -16.526 -16.287 -8.032 1.00 96.19 356 THR A C 1
ATOM 2585 O O . THR A 1 356 ? -17.557 -16.662 -7.473 1.00 96.19 356 THR A O 1
ATOM 2588 N N . GLU A 1 357 ? -15.620 -17.163 -8.477 1.00 94.31 357 GLU A N 1
ATOM 2589 C CA . GLU A 1 357 ? -15.703 -18.603 -8.204 1.00 94.31 357 GLU A CA 1
ATOM 2590 C C . GLU A 1 357 ? -15.570 -18.886 -6.699 1.00 94.31 357 GLU A C 1
ATOM 2592 O O . GLU A 1 357 ? -16.422 -19.570 -6.131 1.00 94.31 357 GLU A O 1
ATOM 2597 N N . PHE A 1 358 ? -14.570 -18.297 -6.030 1.00 95.25 358 PHE A N 1
ATOM 2598 C CA . PHE A 1 358 ? -14.361 -18.428 -4.585 1.00 95.25 358 PHE A CA 1
ATOM 2599 C C . PHE A 1 358 ? -15.599 -17.996 -3.784 1.00 95.25 358 PHE A C 1
ATOM 2601 O O . PHE A 1 358 ? -16.178 -18.820 -3.076 1.00 95.25 358 PHE A O 1
ATOM 2608 N N . CYS A 1 359 ? -16.076 -16.757 -3.952 1.00 96.62 359 CYS A N 1
ATOM 2609 C CA . CYS A 1 359 ? -17.259 -16.251 -3.244 1.00 96.62 359 CYS A CA 1
ATOM 2610 C C . CYS A 1 359 ? -18.565 -16.990 -3.617 1.00 96.62 359 CYS A C 1
ATOM 2612 O O . CYS A 1 359 ? -19.534 -16.977 -2.854 1.00 96.62 359 CYS A O 1
ATOM 2614 N N . GLY A 1 360 ? -18.609 -17.652 -4.778 1.00 95.19 360 GLY A N 1
ATOM 2615 C CA . GLY A 1 360 ? -19.739 -18.477 -5.208 1.00 95.19 360 GLY A CA 1
ATOM 2616 C C . GLY A 1 360 ? -19.782 -19.880 -4.589 1.00 95.19 360 GLY A C 1
ATOM 2617 O O . GLY A 1 360 ? -20.857 -20.472 -4.532 1.00 95.19 360 GLY A O 1
ATOM 2618 N N . ASN A 1 361 ? -18.652 -20.411 -4.108 1.00 93.12 361 AS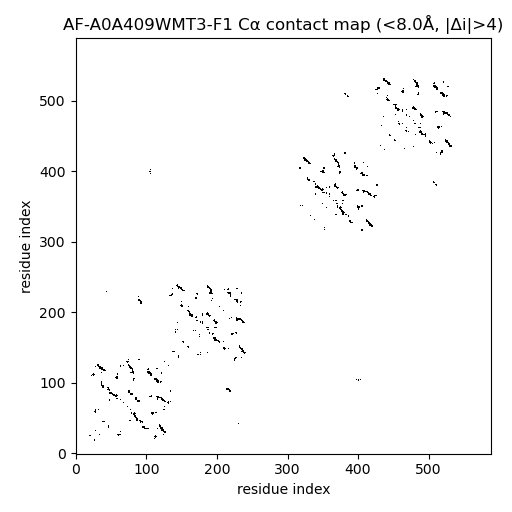N A N 1
ATOM 2619 C CA . ASN A 1 361 ? -18.493 -21.822 -3.721 1.00 93.12 361 ASN A CA 1
ATOM 2620 C C . ASN A 1 361 ? -18.717 -22.104 -2.215 1.00 93.12 361 ASN A C 1
ATOM 2622 O O . ASN A 1 361 ? -18.261 -23.116 -1.681 1.00 93.12 361 ASN A O 1
ATOM 2626 N N . PHE A 1 362 ? -19.413 -21.210 -1.511 1.00 91.19 362 PHE A N 1
ATOM 2627 C CA . PHE A 1 362 ? -19.771 -21.371 -0.098 1.00 91.19 362 PHE A CA 1
ATOM 2628 C C . PHE A 1 362 ? -21.144 -22.042 0.072 1.00 91.19 362 PHE A C 1
ATOM 2630 O O . PHE A 1 362 ? -22.043 -21.869 -0.748 1.00 91.19 362 PHE A O 1
ATOM 2637 N N . THR A 1 363 ? -21.346 -22.768 1.181 1.00 87.75 363 THR A N 1
ATOM 2638 C CA . THR A 1 363 ? -22.609 -23.475 1.504 1.00 87.75 363 THR A CA 1
ATOM 2639 C C . THR A 1 363 ? -23.838 -22.553 1.509 1.00 87.75 363 THR A C 1
ATOM 2641 O O . THR A 1 363 ? -24.938 -22.983 1.168 1.00 87.75 363 THR A O 1
ATOM 2644 N N . LYS A 1 364 ? -23.641 -21.281 1.875 1.00 86.81 364 LYS A N 1
ATOM 2645 C CA . LYS A 1 364 ? -24.520 -20.152 1.550 1.00 86.81 364 LYS A CA 1
ATOM 2646 C C . LYS A 1 364 ? -23.725 -19.268 0.562 1.00 86.81 364 LYS A C 1
ATOM 2648 O O . LYS A 1 364 ? -22.809 -18.591 1.028 1.00 86.81 364 LYS A O 1
ATOM 2653 N N . PRO A 1 365 ? -23.990 -19.285 -0.759 1.00 90.19 365 PRO A N 1
ATOM 2654 C CA . PRO A 1 365 ? -23.230 -18.480 -1.720 1.00 90.19 365 PRO A CA 1
ATOM 2655 C C . PRO A 1 365 ? -23.356 -16.982 -1.426 1.00 90.19 365 PRO A C 1
ATOM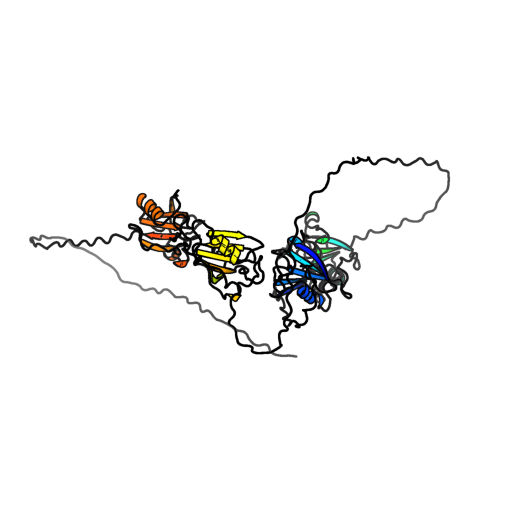 2657 O O . PRO A 1 365 ? -24.466 -16.500 -1.187 1.00 90.19 365 PRO A O 1
ATOM 2660 N N . LEU A 1 366 ? -22.241 -16.246 -1.458 1.00 95.00 366 LEU A N 1
ATOM 2661 C CA . LEU A 1 366 ? -22.233 -14.821 -1.123 1.00 95.00 366 LEU A CA 1
ATOM 2662 C C . LEU A 1 366 ? -22.767 -13.968 -2.279 1.00 95.00 366 LEU A C 1
ATOM 2664 O O . LEU A 1 366 ? -22.606 -14.298 -3.458 1.00 95.00 366 LEU A O 1
ATOM 2668 N N . ASN A 1 367 ? -23.420 -12.861 -1.932 1.00 96.62 367 ASN A N 1
ATOM 2669 C CA . ASN A 1 367 ? -24.069 -11.957 -2.881 1.00 96.62 367 ASN A CA 1
ATOM 2670 C C . ASN A 1 367 ? -23.076 -11.065 -3.630 1.00 96.62 367 ASN A C 1
ATOM 2672 O O . ASN A 1 367 ? -23.382 -10.630 -4.740 1.00 96.62 367 ASN A O 1
ATOM 2676 N N . PHE A 1 368 ? -21.919 -10.782 -3.035 1.00 97.50 368 PHE A N 1
ATOM 2677 C CA . PHE A 1 368 ? -20.896 -9.916 -3.598 1.00 97.50 368 PHE A CA 1
ATOM 2678 C C . PHE A 1 368 ? -19.508 -10.539 -3.479 1.00 97.50 368 PHE A C 1
ATOM 2680 O O . PHE A 1 368 ? -19.184 -11.226 -2.509 1.00 97.50 368 PHE A O 1
ATOM 2687 N N . ALA A 1 369 ? -18.700 -10.254 -4.491 1.00 97.81 369 ALA A N 1
ATOM 2688 C CA . ALA A 1 369 ? -17.276 -10.521 -4.565 1.00 97.81 369 ALA A CA 1
ATOM 2689 C C . ALA A 1 369 ? -16.589 -9.218 -4.971 1.00 97.81 369 ALA A C 1
ATOM 2691 O O . ALA A 1 369 ? -17.179 -8.413 -5.697 1.00 97.81 369 ALA A O 1
ATOM 2692 N N . GLY A 1 370 ? -15.349 -9.005 -4.564 1.00 97.44 370 GLY A N 1
ATOM 2693 C CA . GLY A 1 370 ? -14.595 -7.841 -4.995 1.00 97.44 370 GLY A CA 1
ATOM 2694 C C . GLY A 1 370 ? -13.104 -8.094 -5.005 1.00 97.44 370 GLY A C 1
ATOM 2695 O O . GLY A 1 370 ? -12.580 -8.733 -4.098 1.00 97.44 370 GLY A O 1
ATOM 2696 N N . THR A 1 371 ? -12.433 -7.604 -6.042 1.00 96.31 371 THR A N 1
ATOM 2697 C CA . THR A 1 371 ? -10.979 -7.702 -6.176 1.00 96.31 371 THR A CA 1
ATOM 2698 C C . THR A 1 371 ? -10.321 -6.362 -5.873 1.00 96.31 371 THR A C 1
ATOM 2700 O O . THR A 1 371 ? -10.750 -5.325 -6.389 1.00 96.31 371 THR A O 1
ATOM 2703 N N . GLU A 1 372 ? -9.285 -6.386 -5.038 1.00 93.88 372 GLU A N 1
ATOM 2704 C CA . GLU A 1 372 ? -8.483 -5.219 -4.659 1.00 93.88 372 GLU A CA 1
ATOM 2705 C C . GLU A 1 372 ? -6.998 -5.463 -4.963 1.00 93.88 372 GLU A C 1
ATOM 2707 O O . GLU A 1 372 ? -6.565 -6.604 -5.132 1.00 93.88 372 GLU A O 1
ATOM 2712 N N . PHE A 1 373 ? -6.224 -4.377 -5.016 1.00 86.94 373 PHE A N 1
ATOM 2713 C CA . PHE A 1 373 ? -4.770 -4.385 -4.846 1.00 86.94 373 PHE A CA 1
ATOM 2714 C C . PHE A 1 373 ? -3.970 -5.399 -5.696 1.00 86.94 373 PHE A C 1
ATOM 2716 O O . PHE A 1 373 ? -2.939 -5.889 -5.256 1.00 86.94 373 PHE A O 1
ATOM 2723 N N . THR A 1 374 ? -4.385 -5.686 -6.938 1.00 82.44 374 THR A N 1
ATOM 2724 C CA . THR A 1 374 ? -3.803 -6.731 -7.823 1.00 82.44 374 THR A CA 1
ATOM 2725 C C . THR A 1 374 ? -4.128 -8.173 -7.414 1.00 82.44 374 THR A C 1
ATOM 2727 O O . THR A 1 374 ? -4.538 -8.950 -8.284 1.00 82.44 374 THR A O 1
ATOM 2730 N N . ASP A 1 375 ? -3.936 -8.551 -6.145 1.00 81.75 375 ASP A N 1
ATOM 2731 C CA . ASP A 1 375 ? -3.951 -9.949 -5.684 1.00 81.75 375 ASP A CA 1
ATOM 2732 C C . ASP A 1 375 ? -4.923 -10.280 -4.529 1.00 81.75 375 ASP A C 1
ATOM 2734 O O . ASP A 1 375 ? -5.044 -11.452 -4.152 1.00 81.75 375 ASP A O 1
ATOM 2738 N N . GLU A 1 376 ? -5.683 -9.306 -4.019 1.00 92.31 376 GLU A N 1
ATOM 2739 C CA . GLU A 1 376 ? -6.667 -9.512 -2.948 1.00 92.31 376 GLU A CA 1
ATOM 2740 C C . GLU A 1 376 ? -8.084 -9.791 -3.489 1.00 92.31 376 GLU A C 1
ATOM 2742 O O . GLU A 1 376 ? -8.529 -9.235 -4.498 1.00 92.31 376 GLU A O 1
ATOM 2747 N N . CYS A 1 377 ? -8.829 -10.647 -2.785 1.00 96.12 377 CYS A N 1
ATOM 2748 C CA . CYS A 1 377 ? -10.248 -10.916 -3.011 1.00 96.12 377 CYS A CA 1
ATOM 2749 C C . CYS A 1 377 ? -11.021 -10.857 -1.694 1.00 96.12 377 CYS A C 1
ATOM 2751 O O . CYS A 1 377 ? -10.573 -11.379 -0.672 1.00 96.12 377 CYS A O 1
ATOM 2753 N N . PHE A 1 378 ? -12.213 -10.271 -1.748 1.00 97.00 378 PHE A N 1
ATOM 2754 C CA . PHE A 1 378 ? -13.146 -10.132 -0.637 1.00 97.00 378 PHE A CA 1
ATOM 2755 C C . PHE A 1 378 ? -14.543 -10.606 -1.049 1.00 97.00 378 PHE A C 1
ATOM 2757 O O . PHE A 1 378 ? -14.941 -10.448 -2.203 1.00 97.00 378 PHE A O 1
ATOM 2764 N N . CYS A 1 379 ? -15.309 -11.145 -0.104 1.00 96.56 379 CYS A N 1
ATOM 2765 C CA . CYS A 1 379 ? -16.702 -11.554 -0.289 1.00 96.56 379 CYS A CA 1
ATOM 2766 C C . CYS A 1 379 ? -17.596 -10.924 0.788 1.00 96.56 379 CYS A C 1
ATOM 2768 O O . CYS A 1 379 ? -17.136 -10.693 1.906 1.00 96.56 379 CYS A O 1
ATOM 2770 N N . ASP A 1 380 ? -18.877 -10.699 0.480 1.00 95.69 380 ASP A N 1
ATOM 2771 C CA . ASP A 1 380 ? -19.886 -10.256 1.458 1.00 95.69 380 ASP A CA 1
ATOM 2772 C C . ASP A 1 380 ? -21.318 -10.620 1.009 1.00 95.69 380 ASP A C 1
ATOM 2774 O O . ASP A 1 380 ? -21.588 -10.858 -0.174 1.00 95.69 380 ASP A O 1
ATOM 2778 N N . PHE A 1 381 ? -22.263 -10.632 1.948 1.00 95.00 381 PHE A N 1
ATOM 2779 C CA . PHE A 1 381 ? -23.701 -10.701 1.672 1.00 95.00 381 PHE A CA 1
ATOM 2780 C C . PHE A 1 381 ? -24.270 -9.338 1.244 1.00 95.00 381 PHE A C 1
ATOM 2782 O O . PHE A 1 381 ? -25.292 -9.285 0.555 1.00 95.00 381 PHE A O 1
ATOM 2789 N N . ASN A 1 382 ? -23.584 -8.230 1.541 1.00 94.25 382 ASN A N 1
ATOM 2790 C CA . ASN A 1 382 ? -23.909 -6.918 0.984 1.00 94.25 382 ASN A CA 1
ATOM 2791 C C . ASN A 1 382 ? -22.688 -6.001 0.825 1.00 94.25 382 ASN A C 1
ATOM 2793 O O . ASN A 1 382 ? -21.684 -6.132 1.510 1.00 94.25 382 ASN A O 1
ATOM 2797 N N . ILE A 1 383 ? -22.812 -4.996 -0.044 1.00 93.94 383 ILE A N 1
ATOM 2798 C CA . ILE A 1 383 ? -21.890 -3.854 -0.048 1.00 93.94 383 ILE A CA 1
ATOM 2799 C C . ILE A 1 383 ? -22.109 -3.073 1.255 1.00 93.94 383 ILE A C 1
ATOM 2801 O O . ILE A 1 383 ? -23.247 -2.716 1.574 1.00 93.94 383 ILE A O 1
ATOM 2805 N N . GLN A 1 384 ? -21.045 -2.828 2.015 1.00 90.94 384 GLN A N 1
ATOM 2806 C CA . GLN A 1 384 ? -21.110 -2.091 3.278 1.00 90.94 384 GLN A CA 1
ATOM 2807 C C . GLN A 1 384 ? -21.435 -0.611 3.020 1.00 90.94 384 GLN A C 1
ATOM 2809 O O . GLN A 1 384 ? -20.864 0.020 2.133 1.00 90.94 384 GLN A O 1
ATOM 2814 N N . GLY A 1 385 ? -22.368 -0.029 3.779 1.00 85.38 385 GLY A N 1
ATOM 2815 C CA . GLY A 1 385 ? -22.981 1.266 3.452 1.00 85.38 385 GLY A CA 1
ATOM 2816 C C . GLY A 1 385 ? -22.117 2.500 3.735 1.00 85.38 385 GLY A C 1
ATOM 2817 O O . GLY A 1 385 ? -22.570 3.623 3.513 1.00 85.38 385 GLY A O 1
ATOM 2818 N N . THR A 1 386 ? -20.879 2.303 4.194 1.00 83.31 386 THR A N 1
ATOM 2819 C CA . THR A 1 386 ? -19.818 3.322 4.220 1.00 83.31 386 THR A CA 1
ATOM 2820 C C . THR A 1 386 ? -19.043 3.414 2.898 1.00 83.31 386 THR A C 1
ATOM 2822 O O . THR A 1 386 ? -18.323 4.390 2.694 1.00 83.31 386 THR A O 1
ATOM 2825 N N . ALA A 1 387 ? -19.196 2.444 1.989 1.00 91.44 387 ALA A N 1
ATOM 2826 C CA . ALA A 1 387 ? -18.508 2.417 0.703 1.00 91.44 387 ALA A CA 1
ATOM 2827 C C . ALA A 1 387 ? -19.086 3.445 -0.284 1.00 91.44 387 ALA A C 1
ATOM 2829 O O . ALA A 1 387 ? -20.277 3.443 -0.605 1.00 91.44 387 ALA A O 1
ATOM 2830 N N . VAL A 1 388 ? -18.224 4.303 -0.828 1.00 92.12 388 VAL A N 1
ATOM 2831 C CA . VAL A 1 388 ? -18.587 5.302 -1.838 1.00 92.12 388 VAL A CA 1
ATOM 2832 C C . VAL A 1 388 ? -18.247 4.755 -3.222 1.00 92.12 388 VAL A C 1
ATOM 2834 O O . VAL A 1 388 ? -17.084 4.466 -3.502 1.00 92.12 388 VAL A O 1
ATOM 2837 N N . LYS A 1 389 ? -19.236 4.642 -4.122 1.00 94.88 389 LYS A N 1
ATOM 2838 C CA . LYS A 1 389 ? -18.951 4.340 -5.535 1.00 94.88 389 LYS A CA 1
ATOM 2839 C C . LYS A 1 389 ? -18.193 5.511 -6.168 1.00 94.88 389 LYS A C 1
ATOM 2841 O O . LYS A 1 389 ? -18.670 6.647 -6.142 1.00 94.88 389 LYS A O 1
ATOM 2846 N N . VAL A 1 390 ? -17.047 5.219 -6.775 1.00 93.69 390 VAL A N 1
ATOM 2847 C CA . VAL A 1 390 ? -16.221 6.182 -7.517 1.00 93.69 390 VAL A CA 1
ATOM 2848 C C . VAL A 1 390 ? -16.380 5.991 -9.032 1.00 93.69 390 VAL A C 1
ATOM 2850 O O . VAL A 1 390 ? -17.279 5.289 -9.497 1.00 93.69 390 VAL A O 1
ATOM 2853 N N . ASN A 1 391 ? -15.539 6.648 -9.836 1.00 93.19 391 ASN A N 1
ATOM 2854 C CA . ASN A 1 391 ? -15.478 6.367 -11.269 1.00 93.19 391 ASN A CA 1
ATOM 2855 C C . ASN A 1 391 ? -14.840 4.986 -11.492 1.00 93.19 391 ASN A C 1
ATOM 2857 O O . ASN A 1 391 ? -13.729 4.737 -11.029 1.00 93.19 391 ASN A O 1
ATOM 2861 N N . ASP A 1 392 ? -15.515 4.122 -12.251 1.00 91.75 392 ASP A N 1
ATOM 2862 C CA . ASP A 1 392 ? -15.096 2.742 -12.513 1.00 91.75 392 ASP A CA 1
ATOM 2863 C C . ASP A 1 392 ? -13.684 2.640 -13.128 1.00 91.75 392 ASP A C 1
ATOM 2865 O O . ASP A 1 392 ? -12.995 1.649 -12.909 1.00 91.75 392 ASP A O 1
ATOM 2869 N N . THR A 1 393 ? -13.193 3.688 -13.806 1.00 87.25 393 THR A N 1
ATOM 2870 C CA . THR A 1 393 ? -11.820 3.747 -14.348 1.00 87.25 393 THR A CA 1
ATOM 2871 C C . THR A 1 393 ? -10.717 3.985 -13.303 1.00 87.25 393 THR A C 1
ATOM 2873 O O . THR A 1 393 ? -9.551 4.101 -13.683 1.00 87.25 393 THR A O 1
ATOM 2876 N N . GLN A 1 394 ? -11.054 4.133 -12.017 1.00 86.56 394 GLN A N 1
ATOM 2877 C CA . GLN A 1 394 ? -10.073 4.237 -10.926 1.00 86.56 394 GLN A CA 1
ATOM 2878 C C . GLN A 1 394 ? -9.627 2.858 -10.416 1.00 86.56 394 GLN A C 1
ATOM 2880 O O . GLN A 1 394 ? -8.501 2.729 -9.949 1.00 86.56 394 GLN A O 1
ATOM 2885 N N . CYS A 1 395 ? -10.457 1.822 -10.579 1.00 92.31 395 CYS A N 1
ATOM 2886 C CA . CYS A 1 395 ? -10.081 0.435 -10.308 1.00 92.31 395 CYS A CA 1
ATOM 2887 C C . CYS A 1 395 ? -9.326 -0.138 -11.518 1.00 92.31 395 CYS A C 1
ATOM 2889 O O . CYS A 1 395 ? -9.876 -0.880 -12.339 1.00 92.31 395 CYS A O 1
ATOM 2891 N N . ASN A 1 396 ? -8.080 0.311 -11.672 1.00 86.38 396 ASN A N 1
ATOM 2892 C CA . ASN A 1 396 ? -7.247 0.113 -12.854 1.00 86.38 396 ASN A CA 1
ATOM 2893 C C . ASN A 1 396 ? -5.950 -0.675 -12.603 1.00 86.38 396 ASN A C 1
ATOM 2895 O O . ASN A 1 396 ? -5.164 -0.818 -13.539 1.00 86.38 396 ASN A O 1
ATOM 2899 N N . PHE A 1 397 ? -5.723 -1.206 -11.396 1.00 83.56 397 PHE A N 1
ATOM 2900 C CA . PHE A 1 397 ? -4.590 -2.105 -11.163 1.00 83.56 397 PHE A CA 1
ATOM 2901 C C . PHE A 1 397 ? -4.819 -3.401 -11.956 1.00 83.56 397 PHE A C 1
ATOM 2903 O O . PHE A 1 397 ? -5.934 -3.932 -11.917 1.00 83.56 397 PHE A O 1
ATOM 2910 N N . PRO A 1 398 ? -3.819 -3.923 -12.688 1.00 79.19 398 PRO A N 1
ATOM 2911 C CA . PRO A 1 398 ? -3.948 -5.199 -13.385 1.00 79.19 398 PRO A CA 1
ATOM 2912 C C . PRO A 1 398 ? -4.171 -6.333 -12.377 1.00 79.19 398 PRO A C 1
ATOM 2914 O O . PRO A 1 398 ? -3.637 -6.298 -11.276 1.00 79.19 398 PRO A O 1
ATOM 2917 N N . CYS A 1 399 ? -4.943 -7.354 -12.735 1.00 83.88 399 CYS A N 1
ATOM 2918 C CA . CYS A 1 399 ? -5.113 -8.549 -11.903 1.00 83.88 399 CYS A CA 1
ATOM 2919 C C . CYS A 1 399 ? -3.870 -9.445 -11.923 1.00 83.88 399 CYS A C 1
ATOM 2921 O O . CYS A 1 399 ? -3.277 -9.627 -12.982 1.00 83.88 399 CYS A O 1
ATOM 2923 N N . GLY A 1 400 ? -3.498 -10.056 -10.794 1.00 74.88 400 GLY A N 1
ATOM 2924 C CA . GLY A 1 400 ? -2.275 -10.864 -10.675 1.00 74.88 400 GLY A CA 1
ATOM 2925 C C . GLY A 1 400 ? -2.215 -12.136 -11.544 1.00 74.88 400 GLY A C 1
ATOM 2926 O O . GLY A 1 400 ? -1.138 -12.534 -11.974 1.00 74.88 400 GLY A O 1
ATOM 2927 N N . GLY A 1 401 ? -3.356 -12.760 -11.855 1.00 71.38 401 GLY A N 1
ATOM 2928 C CA . GLY A 1 401 ? -3.440 -13.987 -12.667 1.00 71.38 401 GLY A CA 1
ATOM 2929 C C . GLY A 1 401 ? -3.824 -13.796 -14.138 1.00 71.38 401 GLY A C 1
ATOM 2930 O O . GLY A 1 401 ? -3.601 -14.696 -14.944 1.00 71.38 401 GLY A O 1
ATOM 2931 N N . ASP A 1 402 ? -4.398 -12.646 -14.494 1.00 74.75 402 ASP A N 1
ATOM 2932 C CA . ASP A 1 402 ? -4.670 -12.234 -15.876 1.00 74.75 402 ASP A CA 1
ATOM 2933 C C . ASP A 1 402 ? -4.609 -10.710 -15.942 1.00 74.75 402 ASP A C 1
ATOM 2935 O O . ASP A 1 402 ? -5.583 -10.001 -15.688 1.00 74.75 402 ASP A O 1
ATOM 2939 N N . HIS A 1 403 ? -3.435 -10.207 -16.299 1.00 68.62 403 HIS A N 1
ATOM 2940 C CA . HIS A 1 403 ? -3.147 -8.781 -16.329 1.00 68.62 403 HIS A CA 1
ATOM 2941 C C . HIS A 1 403 ? -3.872 -8.009 -17.454 1.00 68.62 403 HIS A C 1
ATOM 2943 O O . HIS A 1 403 ? -3.622 -6.816 -17.622 1.00 68.62 403 HIS A O 1
ATOM 2949 N N . THR A 1 404 ? -4.734 -8.655 -18.253 1.00 78.50 404 THR A N 1
ATOM 2950 C CA . THR A 1 404 ? -5.661 -7.964 -19.172 1.00 78.50 404 THR A CA 1
ATOM 2951 C C . THR A 1 404 ? -6.954 -7.508 -18.478 1.00 78.50 404 THR A C 1
ATOM 2953 O O . THR A 1 404 ? -7.710 -6.708 -19.034 1.00 78.50 404 THR A O 1
ATOM 2956 N N . LEU A 1 405 ? -7.185 -7.986 -17.250 1.00 87.44 405 LEU A N 1
ATOM 2957 C CA . LEU A 1 405 ? -8.305 -7.666 -16.364 1.00 87.44 405 LEU A CA 1
ATOM 2958 C C . LEU A 1 405 ? -7.848 -6.718 -15.240 1.00 87.44 405 LEU A C 1
ATOM 2960 O O . LEU A 1 405 ? -6.651 -6.635 -14.957 1.00 87.44 405 LEU A O 1
ATOM 2964 N N . THR A 1 406 ? -8.779 -6.021 -14.571 1.00 89.69 406 THR A N 1
ATOM 2965 C CA . THR A 1 406 ? -8.444 -5.093 -13.466 1.00 89.69 406 THR A CA 1
ATOM 2966 C C . THR A 1 406 ? -8.988 -5.520 -12.100 1.00 89.69 406 THR A C 1
ATOM 2968 O O . THR A 1 406 ? -10.169 -5.840 -11.945 1.00 89.69 406 THR A O 1
ATOM 2971 N N . CYS A 1 407 ? -8.122 -5.492 -11.087 1.00 92.00 407 CYS A N 1
ATOM 2972 C CA . CYS A 1 407 ? -8.385 -5.940 -9.721 1.00 92.00 407 CYS A CA 1
ATOM 2973 C C . CYS A 1 407 ? -8.203 -4.775 -8.746 1.00 92.00 407 CYS A C 1
ATOM 2975 O O . CYS A 1 407 ? -7.205 -4.681 -8.034 1.00 92.00 407 CYS A O 1
ATOM 2977 N N . GLY A 1 408 ? -9.182 -3.867 -8.760 1.00 92.88 408 GLY A N 1
ATOM 2978 C CA . GLY A 1 408 ? -9.226 -2.722 -7.863 1.00 92.88 408 GLY A CA 1
ATOM 2979 C C . GLY A 1 408 ? -8.105 -1.709 -8.099 1.00 92.88 408 GLY A C 1
ATOM 2980 O O . GLY A 1 408 ? -7.729 -1.415 -9.235 1.00 92.88 408 GLY A O 1
ATOM 2981 N N . GLY A 1 409 ? -7.607 -1.154 -7.003 1.00 86.81 409 GLY A N 1
ATOM 2982 C CA . GLY A 1 409 ? -6.512 -0.202 -6.905 1.00 86.81 409 GLY A CA 1
ATOM 2983 C C . GLY A 1 409 ? -6.062 -0.063 -5.450 1.00 86.81 409 GLY A C 1
ATOM 2984 O O . GLY A 1 409 ? -6.501 -0.820 -4.589 1.00 86.81 409 GLY A O 1
ATOM 2985 N N . ALA A 1 410 ? -5.209 0.916 -5.154 1.00 82.75 410 ALA A N 1
ATOM 2986 C CA . ALA A 1 410 ? -4.887 1.259 -3.770 1.00 82.75 410 ALA A CA 1
ATOM 2987 C C . ALA A 1 410 ? -6.110 1.893 -3.080 1.00 82.75 410 ALA A C 1
ATOM 2989 O O . ALA A 1 410 ? -6.561 2.963 -3.498 1.00 82.75 410 ALA A O 1
ATOM 2990 N N . SER A 1 411 ? -6.631 1.242 -2.035 1.00 88.00 411 SER A N 1
ATOM 2991 C CA . SER A 1 411 ? -7.846 1.647 -1.310 1.00 88.00 411 SER A CA 1
ATOM 2992 C C . SER A 1 411 ? -9.106 1.709 -2.193 1.00 88.00 411 SER A C 1
ATOM 2994 O O . SER A 1 411 ? -9.969 2.582 -2.027 1.00 88.00 411 SER A O 1
ATOM 2996 N N . LEU A 1 412 ? -9.194 0.821 -3.187 1.00 93.31 412 LEU A N 1
ATOM 2997 C CA . LEU A 1 412 ? -10.227 0.820 -4.227 1.00 93.31 412 LEU A CA 1
ATOM 2998 C C . LEU A 1 412 ? -10.558 -0.604 -4.677 1.00 93.31 412 LEU A C 1
ATOM 3000 O O . LEU A 1 412 ? -9.704 -1.289 -5.230 1.00 93.31 412 LEU A O 1
ATOM 3004 N N . ILE A 1 413 ? -11.813 -1.029 -4.539 1.00 96.62 413 ILE A N 1
ATOM 3005 C CA . ILE A 1 413 ? -12.238 -2.406 -4.834 1.00 96.62 413 ILE A CA 1
ATOM 3006 C C . ILE A 1 413 ? -13.172 -2.490 -6.053 1.00 96.62 413 ILE A C 1
ATOM 3008 O O . ILE A 1 413 ? -14.156 -1.752 -6.167 1.00 96.62 413 ILE A O 1
ATOM 3012 N N . SER A 1 414 ? -12.869 -3.414 -6.972 1.00 96.81 414 SER A N 1
ATOM 3013 C CA . SER A 1 414 ? -13.717 -3.778 -8.118 1.00 96.81 414 SER A CA 1
ATOM 3014 C C . SER A 1 414 ? -14.815 -4.737 -7.657 1.00 96.81 414 SER A C 1
ATOM 3016 O O . SER A 1 414 ? -14.530 -5.915 -7.467 1.00 96.81 414 SER A O 1
ATOM 3018 N N . VAL A 1 415 ? -16.061 -4.280 -7.492 1.00 97.69 415 VAL A N 1
ATOM 3019 C CA . VAL A 1 415 ? -17.161 -5.101 -6.941 1.00 97.69 415 VAL A CA 1
ATOM 3020 C C . VAL A 1 415 ? -18.009 -5.762 -8.032 1.00 97.69 415 VAL A C 1
ATOM 3022 O O . VAL A 1 415 ? -18.419 -5.126 -9.007 1.00 97.69 415 VAL A O 1
ATOM 3025 N N . PHE A 1 416 ? -18.349 -7.031 -7.811 1.00 97.19 416 PHE A N 1
ATOM 3026 C CA . PHE A 1 416 ? -19.190 -7.886 -8.644 1.00 97.19 416 PHE A CA 1
ATOM 3027 C C . PHE A 1 416 ? -20.350 -8.457 -7.818 1.00 97.19 416 PHE A C 1
ATOM 3029 O O . PHE A 1 416 ? -20.156 -8.902 -6.689 1.00 97.19 416 PHE A O 1
ATOM 3036 N N . GLN A 1 417 ? -21.557 -8.480 -8.385 1.00 96.62 417 GLN A N 1
ATOM 3037 C CA . GLN A 1 417 ? -22.761 -9.027 -7.761 1.00 96.62 417 GLN A CA 1
ATOM 3038 C C . GLN A 1 417 ? -23.108 -10.402 -8.334 1.00 96.62 417 GLN A C 1
ATOM 3040 O O . GLN A 1 417 ? -23.203 -10.581 -9.553 1.00 96.62 417 GLN A O 1
ATOM 3045 N N . ASN A 1 418 ? -23.356 -11.351 -7.438 1.00 95.88 418 ASN A N 1
ATOM 3046 C CA . ASN A 1 418 ? -23.762 -12.710 -7.746 1.00 95.88 418 ASN A CA 1
ATOM 3047 C C . ASN A 1 418 ? -25.217 -12.735 -8.230 1.00 95.88 418 ASN A C 1
ATOM 3049 O O . ASN A 1 418 ? -26.114 -12.183 -7.594 1.00 95.88 418 ASN A O 1
ATOM 3053 N N . SER A 1 419 ? -25.444 -13.372 -9.374 1.00 92.88 419 SER A N 1
ATOM 3054 C CA . SER A 1 419 ? -26.752 -13.538 -10.021 1.00 92.88 419 SER A CA 1
ATOM 3055 C C . SER A 1 419 ? -27.094 -15.018 -10.256 1.00 92.88 419 SER A C 1
ATOM 3057 O O . SER A 1 419 ? -28.019 -15.332 -11.007 1.00 92.88 419 SER A O 1
ATOM 3059 N N . ASN A 1 420 ? -26.341 -15.938 -9.643 1.00 91.81 420 ASN A N 1
ATOM 3060 C CA . ASN A 1 420 ? -26.556 -17.378 -9.763 1.00 91.81 420 ASN A CA 1
ATOM 3061 C C . ASN A 1 420 ? -27.784 -17.861 -8.969 1.00 91.81 420 ASN A C 1
ATOM 3063 O O . ASN A 1 420 ? -28.238 -17.245 -8.005 1.00 91.81 420 ASN A O 1
ATOM 3067 N N . THR A 1 421 ? -28.330 -19.014 -9.358 1.00 89.31 421 THR A N 1
ATOM 3068 C CA . THR A 1 421 ? -29.441 -19.653 -8.638 1.00 89.31 421 THR A CA 1
ATOM 3069 C C . THR A 1 421 ? -28.982 -20.206 -7.290 1.00 89.31 421 THR A C 1
ATOM 3071 O O . THR A 1 421 ? -28.034 -20.986 -7.250 1.00 89.31 421 THR A O 1
ATOM 3074 N N . GLY A 1 422 ? -29.694 -19.876 -6.209 1.00 88.06 422 GLY A N 1
ATOM 3075 C CA . GLY A 1 422 ? -29.384 -20.337 -4.846 1.00 88.06 422 GLY A CA 1
ATOM 3076 C C . GLY A 1 422 ? -28.688 -19.296 -3.961 1.00 88.06 422 GLY A C 1
ATOM 3077 O O . GLY A 1 422 ? -28.531 -19.536 -2.768 1.00 88.06 422 GLY A O 1
ATOM 3078 N N . VAL A 1 423 ? -28.330 -18.135 -4.517 1.00 92.44 423 VAL A N 1
ATOM 3079 C CA . VAL A 1 423 ? -27.906 -16.952 -3.753 1.00 92.44 423 VAL A CA 1
ATOM 3080 C C . VAL A 1 423 ? -29.086 -16.429 -2.921 1.00 92.44 423 VAL A C 1
ATOM 3082 O O . VAL A 1 423 ? -30.227 -16.421 -3.392 1.00 92.44 423 VAL A O 1
ATOM 3085 N N . GLY A 1 424 ? -28.823 -16.005 -1.682 1.00 91.00 424 GLY A N 1
ATOM 3086 C CA . GLY A 1 424 ? -29.839 -15.429 -0.795 1.00 91.00 424 GLY A CA 1
ATOM 3087 C C . GLY A 1 424 ? -30.297 -14.024 -1.221 1.00 91.00 424 GLY A C 1
ATOM 3088 O O . GLY A 1 424 ? -29.654 -13.383 -2.057 1.00 91.00 424 GLY A O 1
ATOM 3089 N N . PRO A 1 425 ? -31.399 -13.496 -0.658 1.00 94.25 425 PRO A N 1
ATOM 3090 C CA . PRO A 1 425 ? -31.690 -12.069 -0.762 1.00 94.25 425 PRO A CA 1
ATOM 3091 C C . PRO A 1 425 ? -30.579 -11.261 -0.074 1.00 94.25 425 PRO A C 1
ATOM 3093 O O . PRO A 1 425 ? -30.032 -11.701 0.933 1.00 94.25 425 PRO A O 1
ATOM 3096 N N . ILE A 1 426 ? -30.278 -10.068 -0.595 1.00 94.38 426 ILE A N 1
ATOM 3097 C CA . ILE A 1 426 ? -29.378 -9.121 0.082 1.00 94.38 426 ILE A CA 1
ATOM 3098 C C . ILE A 1 426 ? -30.001 -8.772 1.450 1.00 94.38 426 ILE A C 1
ATOM 3100 O O . ILE A 1 426 ? -31.201 -8.467 1.479 1.00 94.38 426 ILE A O 1
ATOM 3104 N N . PRO A 1 427 ? -29.244 -8.817 2.562 1.00 95.00 427 PRO A N 1
ATOM 3105 C CA . PRO A 1 427 ? -29.783 -8.615 3.899 1.00 95.00 427 PRO A CA 1
ATOM 3106 C C . PRO A 1 427 ? -30.422 -7.240 4.106 1.00 95.00 427 PRO A C 1
ATOM 3108 O O . PRO A 1 427 ? -30.002 -6.230 3.537 1.00 95.00 427 PRO A O 1
ATOM 3111 N N . THR A 1 428 ? -31.454 -7.197 4.953 1.00 95.12 428 THR A N 1
ATOM 3112 C CA . THR A 1 428 ? -32.200 -5.966 5.268 1.00 95.12 428 THR A CA 1
ATOM 3113 C C . THR A 1 428 ? -32.548 -5.861 6.755 1.00 95.12 428 THR A C 1
ATOM 3115 O O . THR A 1 428 ? -32.626 -6.860 7.466 1.00 95.12 428 THR A O 1
ATOM 3118 N N . ASN A 1 429 ? -32.789 -4.643 7.251 1.00 92.75 429 ASN A N 1
ATOM 3119 C CA . ASN A 1 429 ? -33.340 -4.452 8.596 1.00 92.75 429 ASN A CA 1
ATOM 3120 C C . ASN A 1 429 ? -34.825 -4.864 8.605 1.00 92.75 429 ASN A C 1
ATOM 3122 O O . ASN A 1 429 ? -35.630 -4.322 7.840 1.00 92.75 429 ASN A O 1
ATOM 3126 N N . LYS A 1 430 ? -35.209 -5.804 9.478 1.00 94.75 430 LYS A N 1
ATOM 3127 C CA . LYS A 1 430 ? -36.608 -6.230 9.635 1.00 94.75 430 LYS A CA 1
ATOM 3128 C C . LYS A 1 430 ? -37.429 -5.084 10.220 1.00 94.75 430 LYS A C 1
ATOM 3130 O O . LYS A 1 430 ? -37.109 -4.571 11.278 1.00 94.75 430 LYS A O 1
ATOM 3135 N N . ALA A 1 431 ? -38.547 -4.710 9.601 1.00 96.12 431 ALA A N 1
ATOM 3136 C CA . ALA A 1 431 ? -39.359 -3.598 10.114 1.00 96.12 431 ALA A CA 1
ATOM 3137 C C . ALA A 1 431 ? -39.916 -3.843 11.537 1.00 96.12 431 ALA A C 1
ATOM 3139 O O . ALA A 1 431 ? -40.115 -2.897 12.300 1.00 96.12 431 ALA A O 1
ATOM 3140 N N . LYS A 1 432 ? -40.195 -5.106 11.895 1.00 96.38 432 LYS A N 1
ATOM 3141 C CA . LYS A 1 432 ? -40.761 -5.501 13.191 1.00 96.38 432 LYS A CA 1
ATOM 3142 C C . LYS A 1 432 ? -40.498 -6.980 13.493 1.00 96.38 432 LYS A C 1
ATOM 3144 O O . LYS A 1 432 ? -40.718 -7.817 12.622 1.00 96.38 432 LYS A O 1
ATOM 3149 N N . VAL A 1 433 ? -40.152 -7.294 14.742 1.00 96.56 433 VAL A N 1
ATOM 3150 C CA . VAL A 1 433 ? -40.026 -8.658 15.281 1.00 96.56 433 VAL A CA 1
ATOM 3151 C C . VAL A 1 433 ? -40.740 -8.741 16.636 1.00 96.56 433 VAL A C 1
ATOM 3153 O O . VAL A 1 433 ? -40.404 -8.042 17.588 1.00 96.56 433 VAL A O 1
ATOM 3156 N N . GLY A 1 434 ? -41.786 -9.567 16.734 1.00 94.56 434 GLY A N 1
ATOM 3157 C CA . GLY A 1 434 ? -42.607 -9.672 17.948 1.00 94.56 434 GLY A CA 1
ATOM 3158 C C . GLY A 1 434 ? -43.240 -8.331 18.356 1.00 94.56 434 GLY A C 1
ATOM 3159 O O . GLY A 1 434 ? -44.085 -7.794 17.638 1.00 94.56 434 GLY A O 1
ATOM 3160 N N . ASN A 1 435 ? -42.833 -7.789 19.509 1.00 95.00 435 ASN A N 1
ATOM 3161 C CA . ASN A 1 435 ? -43.229 -6.453 19.982 1.00 95.00 435 ASN A CA 1
ATOM 3162 C C . ASN A 1 435 ? -42.218 -5.346 19.629 1.00 95.00 435 ASN A C 1
ATOM 3164 O O . ASN A 1 435 ? -42.545 -4.170 19.781 1.00 95.00 435 ASN A O 1
ATOM 3168 N N . PHE A 1 436 ? -41.026 -5.712 19.162 1.00 97.81 436 PHE A N 1
ATOM 3169 C CA . PHE A 1 436 ? -39.938 -4.801 18.830 1.00 97.81 436 PHE A CA 1
ATOM 3170 C C . PHE A 1 436 ? -40.076 -4.289 17.392 1.00 97.81 436 PHE A C 1
ATOM 3172 O O . PHE A 1 436 ? -40.344 -5.060 16.473 1.00 97.81 436 PHE A O 1
ATOM 3179 N N . VAL A 1 437 ? -39.890 -2.989 17.189 1.00 98.12 437 VAL A N 1
ATOM 3180 C CA . VAL A 1 437 ? -39.921 -2.295 15.893 1.00 98.12 437 VAL A CA 1
ATOM 3181 C C . VAL A 1 437 ? -38.532 -1.719 15.635 1.00 98.12 437 VAL A C 1
ATOM 3183 O O . VAL A 1 437 ? -37.907 -1.232 16.574 1.00 98.12 437 VAL A O 1
ATOM 3186 N N . PHE A 1 438 ? -38.039 -1.783 14.397 1.00 98.06 438 PHE A N 1
ATOM 3187 C CA . PHE A 1 438 ? -36.753 -1.172 14.047 1.00 98.06 438 PHE A CA 1
ATOM 3188 C C . PHE A 1 438 ? -36.839 0.354 14.185 1.00 98.06 438 PHE A C 1
ATOM 3190 O O . PHE A 1 438 ? -37.683 0.990 13.553 1.00 98.06 438 PHE A O 1
ATOM 3197 N N . ASP A 1 439 ? -35.981 0.915 15.033 1.00 97.00 439 ASP A N 1
ATOM 3198 C CA . ASP A 1 439 ? -35.945 2.338 15.386 1.00 97.00 439 ASP A CA 1
ATOM 3199 C C . ASP A 1 439 ? -34.925 3.091 14.518 1.00 97.00 439 ASP A C 1
ATOM 3201 O O . ASP A 1 439 ? -35.182 4.201 14.050 1.00 97.00 439 ASP A O 1
ATOM 3205 N N . GLY A 1 440 ? -33.786 2.452 14.227 1.00 96.69 440 GLY A N 1
ATOM 3206 C CA . GLY A 1 440 ? -32.784 2.978 13.308 1.00 96.69 440 GLY A CA 1
ATOM 3207 C C . GLY A 1 440 ? -31.374 2.449 13.557 1.00 96.69 440 GLY A C 1
ATOM 3208 O O . GLY A 1 440 ? -31.161 1.473 14.276 1.00 96.69 440 GLY A O 1
ATOM 3209 N N . CYS A 1 441 ? -30.403 3.132 12.951 1.00 96.88 441 CYS A N 1
ATOM 3210 C CA . CYS A 1 441 ? -28.983 2.888 13.164 1.00 96.88 441 CYS A CA 1
ATOM 3211 C C . CYS A 1 441 ? -28.406 3.891 14.166 1.00 96.88 441 CYS A C 1
ATOM 3213 O O . CYS A 1 441 ? -28.628 5.102 14.056 1.00 96.88 441 CYS A O 1
ATOM 3215 N N . PHE A 1 442 ? -27.631 3.390 15.123 1.00 96.38 442 PHE A N 1
ATOM 3216 C CA . PHE A 1 442 ? -27.009 4.192 16.169 1.00 96.38 442 PHE A CA 1
ATOM 3217 C C . PHE A 1 442 ? -25.533 3.837 16.313 1.00 96.38 442 PHE A C 1
ATOM 3219 O O . PHE A 1 442 ? -25.132 2.711 16.066 1.00 96.38 442 PHE A O 1
ATOM 3226 N N . LYS A 1 443 ? -24.707 4.792 16.721 1.00 93.69 443 LYS A N 1
ATOM 3227 C CA . LYS A 1 443 ? -23.302 4.582 17.071 1.00 93.69 443 LYS A CA 1
ATOM 3228 C C . LYS A 1 443 ? -23.229 3.920 18.440 1.00 93.69 443 LYS A C 1
ATOM 3230 O O . LYS A 1 443 ? -23.902 4.385 19.366 1.00 93.69 443 LYS A O 1
ATOM 3235 N N . ASP A 1 444 ? -22.362 2.925 18.592 1.00 91.25 444 ASP A N 1
ATOM 3236 C CA . ASP A 1 444 ? -21.838 2.602 19.919 1.00 91.25 444 ASP A CA 1
ATOM 3237 C C . ASP A 1 444 ? -20.508 3.334 20.162 1.00 91.25 444 ASP A C 1
ATOM 3239 O O . ASP A 1 444 ? -19.726 3.589 19.244 1.00 91.25 444 ASP A O 1
ATOM 3243 N N . VAL A 1 445 ? -20.280 3.727 21.412 1.00 84.69 445 VAL A N 1
ATOM 3244 C CA . VAL A 1 445 ? -19.106 4.462 21.887 1.00 84.69 445 VAL A CA 1
ATOM 3245 C C . VAL A 1 445 ? -18.218 3.505 22.677 1.00 84.69 445 VAL A C 1
ATOM 3247 O O . VAL A 1 445 ? -18.075 3.577 23.902 1.00 84.69 445 VAL A O 1
ATOM 3250 N N . VAL A 1 446 ? -17.612 2.581 21.932 1.00 74.75 446 VAL A N 1
ATOM 3251 C CA . VAL A 1 446 ? -16.586 1.661 22.433 1.00 74.75 446 VAL A CA 1
ATOM 3252 C C . VAL A 1 446 ? -15.387 2.417 23.026 1.00 74.75 446 VAL A C 1
ATOM 3254 O O . VAL A 1 446 ? -15.098 3.559 22.670 1.00 74.75 446 VAL A O 1
ATOM 3257 N N . GLY A 1 447 ? -14.661 1.774 23.943 1.00 65.38 447 GLY A N 1
ATOM 3258 C CA . GLY A 1 447 ? -13.394 2.291 24.482 1.00 65.38 447 GLY A CA 1
ATOM 3259 C C . GLY A 1 447 ? -13.496 3.433 25.504 1.00 65.38 447 GLY A C 1
ATOM 3260 O O . GLY A 1 447 ? -12.466 3.874 26.010 1.00 65.38 447 GLY A O 1
ATOM 3261 N N . THR A 1 448 ? -14.700 3.896 25.856 1.00 62.44 448 THR A N 1
ATOM 3262 C CA . THR A 1 448 ? -14.921 4.831 26.978 1.00 62.44 448 THR A CA 1
ATOM 3263 C C . THR A 1 448 ? -15.576 4.126 28.170 1.00 62.44 448 THR A C 1
ATOM 3265 O O . THR A 1 448 ? -15.916 2.948 28.099 1.00 62.44 448 THR A O 1
ATOM 3268 N N . THR A 1 449 ? -15.795 4.837 29.280 1.00 64.25 449 THR A N 1
ATOM 3269 C CA . THR A 1 449 ? -16.475 4.306 30.479 1.00 64.25 449 THR A CA 1
ATOM 3270 C C . THR A 1 449 ? -17.952 3.939 30.271 1.00 64.25 449 THR A C 1
ATOM 3272 O O . THR A 1 449 ? -18.586 3.464 31.209 1.00 64.25 449 THR A O 1
ATOM 3275 N N . THR A 1 450 ? -18.526 4.206 29.094 1.00 78.44 450 THR A N 1
ATOM 3276 C CA . THR A 1 450 ? -19.977 4.198 28.851 1.00 78.44 450 THR A CA 1
ATOM 3277 C C . THR A 1 450 ? -20.295 3.950 27.370 1.00 78.44 450 THR A C 1
ATOM 3279 O O . THR A 1 450 ? -20.304 4.899 26.585 1.00 78.44 450 THR A O 1
ATOM 3282 N N . ARG A 1 451 ? -20.606 2.694 27.007 1.00 89.25 451 ARG A N 1
ATOM 3283 C CA . ARG A 1 451 ? -21.267 2.330 25.733 1.00 89.25 451 ARG A CA 1
ATOM 3284 C C . ARG A 1 451 ? -22.696 2.917 25.666 1.00 89.25 451 ARG A C 1
ATOM 3286 O O . ARG A 1 451 ? -23.240 3.372 26.678 1.00 89.25 451 ARG A O 1
ATOM 3293 N N . THR A 1 452 ? -23.304 2.903 24.480 1.00 93.06 452 THR A N 1
ATOM 3294 C CA . THR A 1 452 ? -24.673 3.362 24.172 1.00 93.06 452 THR A CA 1
ATOM 3295 C C . THR A 1 452 ? -25.745 2.484 24.831 1.00 93.06 452 THR A C 1
ATOM 3297 O O . THR A 1 452 ? -26.732 3.010 25.357 1.00 93.06 452 THR A O 1
ATOM 3300 N N . LEU A 1 453 ? -25.526 1.167 24.845 1.00 94.44 453 LEU A N 1
ATOM 3301 C CA . LEU A 1 453 ? -26.245 0.168 25.643 1.00 94.44 453 LEU A CA 1
ATOM 3302 C C . LEU A 1 453 ? -25.234 -0.538 26.563 1.00 94.44 453 LEU A C 1
ATOM 3304 O O . LEU A 1 453 ? -24.040 -0.533 26.278 1.00 94.44 453 LEU A O 1
ATOM 3308 N N . LEU A 1 454 ? -25.686 -1.096 27.690 1.00 92.62 454 LEU A N 1
ATOM 3309 C CA . LEU A 1 454 ? -24.781 -1.581 28.749 1.00 92.62 454 LEU A CA 1
ATOM 3310 C C . LEU A 1 454 ? -24.824 -3.095 28.981 1.00 92.62 454 LEU A C 1
ATOM 3312 O O . LEU A 1 454 ? -23.838 -3.659 29.445 1.00 92.62 454 LEU A O 1
ATOM 3316 N N . GLU A 1 455 ? -25.939 -3.749 28.659 1.00 95.50 455 GLU A N 1
ATOM 3317 C CA . GLU A 1 455 ? -26.196 -5.137 29.046 1.00 95.50 455 GLU A CA 1
ATOM 3318 C C . GLU A 1 455 ? -26.011 -6.053 27.827 1.00 95.50 455 GLU A C 1
ATOM 3320 O O . GLU A 1 455 ? -26.900 -6.133 26.979 1.00 95.50 455 GLU A O 1
ATOM 3325 N N . SER A 1 456 ? -24.859 -6.716 27.698 1.00 94.94 456 SER A N 1
ATOM 3326 C CA . SER A 1 456 ? -24.603 -7.671 26.610 1.00 94.94 456 SER A CA 1
ATOM 3327 C C . SER A 1 456 ? -25.028 -9.095 26.963 1.00 94.94 456 SER A C 1
ATOM 3329 O O . SER A 1 456 ? -24.864 -9.558 28.093 1.00 94.94 456 SER A O 1
ATOM 3331 N N . PHE A 1 457 ? -25.551 -9.816 25.970 1.00 94.88 457 PHE A N 1
ATOM 3332 C CA . PHE A 1 457 ? -26.024 -11.192 26.124 1.00 94.88 457 PHE A CA 1
ATOM 3333 C C . PHE A 1 457 ? -25.425 -12.107 25.043 1.00 94.88 457 PHE A C 1
ATOM 3335 O O . PHE A 1 457 ? -25.729 -11.926 23.864 1.00 94.88 457 PHE A O 1
ATOM 3342 N N . PRO A 1 458 ? -24.604 -13.113 25.404 1.00 93.50 458 PRO A N 1
ATOM 3343 C CA . PRO A 1 458 ? -24.050 -14.051 24.434 1.00 93.50 458 PRO A CA 1
ATOM 3344 C C . PRO A 1 458 ? -25.126 -15.027 23.941 1.00 93.50 458 PRO A C 1
ATOM 3346 O O . PRO A 1 458 ? -25.833 -15.645 24.742 1.00 93.50 458 PRO A O 1
ATOM 3349 N N . ILE A 1 459 ? -25.215 -15.217 22.623 1.00 93.69 459 ILE A N 1
ATOM 3350 C CA . ILE A 1 459 ? -26.180 -16.124 21.991 1.00 93.69 459 ILE A CA 1
ATOM 3351 C C . ILE A 1 459 ? -25.419 -17.264 21.309 1.00 93.69 459 ILE A C 1
ATOM 3353 O O . ILE A 1 459 ? -24.910 -17.126 20.205 1.00 93.69 459 ILE A O 1
ATOM 3357 N N . ALA A 1 460 ? -25.352 -18.422 21.969 1.00 89.94 460 ALA A N 1
ATOM 3358 C CA . ALA A 1 460 ? -24.509 -19.558 21.565 1.00 89.94 460 ALA A CA 1
ATOM 3359 C C . ALA A 1 460 ? -24.910 -20.270 20.249 1.00 89.94 460 ALA A C 1
ATOM 3361 O O . ALA A 1 460 ? -24.307 -21.280 19.896 1.00 89.94 460 ALA A O 1
ATOM 3362 N N . ALA A 1 461 ? -25.934 -19.776 19.549 1.00 90.88 461 ALA A N 1
ATOM 3363 C CA . ALA A 1 461 ? -26.373 -20.246 18.232 1.00 90.88 461 ALA A CA 1
ATOM 3364 C C . ALA A 1 461 ? -26.152 -19.191 17.124 1.00 90.88 461 ALA A C 1
ATOM 3366 O O . ALA A 1 461 ? -26.709 -19.335 16.037 1.00 90.88 461 ALA A O 1
ATOM 3367 N N . GLY A 1 462 ? -25.384 -18.135 17.419 1.00 91.56 462 GLY A N 1
ATOM 3368 C CA . GLY A 1 462 ? -25.240 -16.941 16.588 1.00 91.56 462 GLY A CA 1
ATOM 3369 C C . GLY A 1 462 ? -26.383 -15.938 16.790 1.00 91.56 462 GLY A C 1
ATOM 3370 O O . GLY A 1 462 ? -27.448 -16.252 17.341 1.00 91.56 462 GLY A O 1
ATOM 3371 N N . VAL A 1 463 ? -26.155 -14.697 16.364 1.00 95.62 463 VAL A N 1
ATOM 3372 C CA . VAL A 1 463 ? -27.118 -13.596 16.512 1.00 95.62 463 VAL A CA 1
ATOM 3373 C C . VAL A 1 463 ? -28.030 -13.480 15.281 1.00 95.62 463 VAL A C 1
ATOM 3375 O O . VAL A 1 463 ? -27.585 -13.592 14.142 1.00 95.62 463 VAL A O 1
ATOM 3378 N N . THR A 1 464 ? -29.321 -13.240 15.533 1.00 97.31 464 THR A N 1
ATOM 3379 C CA . THR A 1 464 ? -30.348 -12.774 14.581 1.00 97.31 464 THR A CA 1
ATOM 3380 C C . THR A 1 464 ? -31.192 -11.692 15.259 1.00 97.31 464 THR A C 1
ATOM 3382 O O . THR A 1 464 ? -31.112 -11.516 16.483 1.00 97.31 464 THR A O 1
ATOM 3385 N N . VAL A 1 465 ? -32.057 -10.995 14.512 1.00 97.94 465 VAL A N 1
ATOM 3386 C CA . VAL A 1 465 ? -32.975 -10.017 15.119 1.00 97.94 465 VAL A CA 1
ATOM 3387 C C . VAL A 1 465 ? -33.927 -10.706 16.103 1.00 97.94 465 VAL A C 1
ATOM 3389 O O . VAL A 1 465 ? -34.134 -10.202 17.208 1.00 97.94 465 VAL A O 1
ATOM 3392 N N . GLU A 1 466 ? -34.459 -11.886 15.774 1.00 97.69 466 GLU A N 1
ATOM 3393 C CA . GLU A 1 466 ? -35.273 -12.699 16.684 1.00 97.69 466 GLU A CA 1
ATOM 3394 C C . GLU A 1 466 ? -34.511 -13.104 17.942 1.00 97.69 466 GLU A C 1
ATOM 3396 O O . GLU A 1 466 ? -35.058 -12.950 19.033 1.00 97.69 466 GLU A O 1
ATOM 3401 N N . SER A 1 467 ? -33.279 -13.615 17.834 1.00 97.75 467 SER A N 1
ATOM 3402 C CA . SER A 1 467 ? -32.574 -14.120 19.015 1.00 97.75 467 SER A CA 1
ATOM 3403 C C . SER A 1 467 ? -32.190 -12.985 19.969 1.00 97.75 467 SER A C 1
ATOM 3405 O O . SER A 1 467 ? -32.401 -13.118 21.179 1.00 97.75 467 SER A O 1
ATOM 3407 N N . CYS A 1 468 ? -31.751 -11.833 19.446 1.00 98.25 468 CYS A N 1
ATOM 3408 C CA . CYS A 1 468 ? -31.425 -10.681 20.283 1.00 98.25 468 CYS A CA 1
ATOM 3409 C C . CYS A 1 468 ? -32.668 -9.996 20.877 1.00 98.25 468 CYS A C 1
ATOM 3411 O O . CYS A 1 468 ? -32.728 -9.754 22.085 1.00 98.25 468 CYS A O 1
ATOM 3413 N N . THR A 1 469 ? -33.716 -9.746 20.081 1.00 98.25 469 THR A N 1
ATOM 3414 C CA . THR A 1 469 ? -34.953 -9.150 20.623 1.00 98.25 469 THR A CA 1
ATOM 3415 C C . THR A 1 469 ? -35.636 -10.076 21.635 1.00 98.25 469 THR A C 1
ATOM 3417 O O . THR A 1 469 ? -36.159 -9.595 22.641 1.00 98.25 469 THR A O 1
ATOM 3420 N N . ALA A 1 470 ? -35.570 -11.401 21.448 1.00 97.69 470 ALA A N 1
ATOM 3421 C CA . ALA A 1 470 ? -36.091 -12.373 22.408 1.00 97.69 470 ALA A CA 1
ATOM 3422 C C . ALA A 1 470 ? -35.295 -12.413 23.723 1.00 97.69 470 ALA A C 1
ATOM 3424 O O . ALA A 1 470 ? -35.920 -12.452 24.786 1.00 97.69 470 ALA A O 1
ATOM 3425 N N . ILE A 1 471 ? -33.954 -12.377 23.698 1.00 97.81 471 ILE A N 1
ATOM 3426 C CA . ILE A 1 471 ? -33.166 -12.395 24.944 1.00 97.81 471 ILE A CA 1
ATOM 3427 C C . ILE A 1 471 ? -33.276 -11.068 25.707 1.00 97.81 471 ILE A C 1
ATOM 3429 O O . ILE A 1 471 ? -33.413 -11.091 26.932 1.00 97.81 471 ILE A O 1
ATOM 3433 N N . CYS A 1 472 ? -33.356 -9.926 25.012 1.00 98.19 472 CYS A N 1
ATOM 3434 C CA . CYS A 1 472 ? -33.677 -8.646 25.646 1.00 98.19 472 CYS A CA 1
ATOM 3435 C C . CYS A 1 472 ? -35.080 -8.673 26.283 1.00 98.19 472 CYS A C 1
ATOM 3437 O O . CYS A 1 472 ? -35.230 -8.317 27.454 1.00 98.19 472 CYS A O 1
ATOM 3439 N N . ALA A 1 473 ? -36.097 -9.178 25.571 1.00 97.81 473 ALA A N 1
ATOM 3440 C CA . ALA A 1 473 ? -37.455 -9.320 26.103 1.00 97.81 473 ALA A CA 1
ATOM 3441 C C . ALA A 1 473 ? -37.513 -10.217 27.352 1.00 97.81 473 ALA A C 1
ATOM 3443 O O . ALA A 1 473 ? -38.159 -9.865 28.339 1.00 97.81 473 ALA A O 1
ATOM 3444 N N . ALA A 1 474 ? -36.825 -11.363 27.321 1.00 97.62 474 ALA A N 1
ATOM 3445 C CA . ALA A 1 474 ? -36.799 -12.333 28.415 1.00 97.62 474 ALA A CA 1
ATOM 3446 C C . ALA A 1 474 ? -36.155 -11.779 29.698 1.00 97.62 474 ALA A C 1
ATOM 3448 O O . ALA A 1 474 ? -36.551 -12.171 30.794 1.00 97.62 474 ALA A O 1
ATOM 3449 N N . ASN A 1 475 ? -35.211 -10.841 29.565 1.00 97.75 475 ASN A N 1
ATOM 3450 C CA . ASN A 1 475 ? -34.557 -10.161 30.686 1.00 97.75 475 ASN A CA 1
ATOM 3451 C C . ASN A 1 475 ? -35.220 -8.815 31.063 1.00 97.75 475 ASN A C 1
ATOM 3453 O O . ASN A 1 475 ? -34.725 -8.111 31.939 1.00 97.75 475 ASN A O 1
ATOM 3457 N N . GLY A 1 476 ? -36.362 -8.462 30.458 1.00 96.44 476 GLY A N 1
ATOM 3458 C CA . GLY A 1 476 ? -37.136 -7.269 30.827 1.00 96.44 476 GLY A CA 1
ATOM 3459 C C . GLY A 1 476 ? -36.617 -5.950 30.242 1.00 96.44 476 GLY A C 1
ATOM 3460 O O . GLY A 1 476 ? -36.830 -4.890 30.836 1.00 96.44 476 GLY A O 1
ATOM 3461 N N . PHE A 1 477 ? -35.949 -6.001 29.090 1.00 97.88 477 PHE A N 1
ATOM 3462 C CA . PHE A 1 477 ? -35.470 -4.831 28.354 1.00 97.88 477 PHE A CA 1
ATOM 3463 C C . PHE A 1 477 ? -36.423 -4.437 27.217 1.00 97.88 477 PHE A C 1
ATOM 3465 O O . PHE A 1 477 ? -36.965 -5.293 26.520 1.00 97.88 477 PHE A O 1
ATOM 3472 N N . SER A 1 478 ? -36.625 -3.131 27.028 1.00 97.38 478 SER A N 1
ATOM 3473 C CA . SER A 1 478 ? -37.466 -2.542 25.973 1.00 97.38 478 SER A CA 1
ATOM 3474 C C . SER A 1 478 ? -36.689 -2.103 24.728 1.00 97.38 478 SER A C 1
ATOM 3476 O O . SER A 1 478 ? -37.305 -1.792 23.708 1.00 97.38 478 SER A O 1
ATOM 3478 N N . ILE A 1 479 ? -35.355 -2.086 24.803 1.00 98.00 479 ILE A N 1
ATOM 3479 C CA . ILE A 1 479 ? -34.425 -1.762 23.720 1.00 98.00 479 ILE A CA 1
ATOM 3480 C C . ILE A 1 479 ? -33.509 -2.966 23.490 1.00 98.00 479 ILE A C 1
ATOM 3482 O O . ILE A 1 479 ? -32.971 -3.543 24.438 1.00 98.00 479 ILE A O 1
ATOM 3486 N N . SER A 1 480 ? -33.331 -3.317 22.222 1.00 98.31 480 SER A N 1
ATOM 3487 C CA . SER A 1 480 ? -32.390 -4.315 21.719 1.00 98.31 480 SER A CA 1
ATOM 3488 C C . SER A 1 480 ? -31.528 -3.648 20.648 1.00 98.31 480 SER A C 1
ATOM 3490 O O . SER A 1 480 ? -32.051 -2.910 19.817 1.00 98.31 480 SER A O 1
ATOM 3492 N N . GLY A 1 481 ? -30.218 -3.855 20.683 1.00 97.88 481 GLY A N 1
ATOM 3493 C CA . GLY A 1 481 ? -29.262 -3.314 19.725 1.00 97.88 481 GLY A CA 1
ATOM 3494 C C . GLY A 1 481 ? -28.303 -4.406 19.278 1.00 97.88 481 GLY A C 1
ATOM 3495 O O . GLY A 1 481 ? -27.696 -5.075 20.109 1.00 97.88 481 GLY A O 1
ATOM 3496 N N . LEU A 1 482 ? -28.194 -4.595 17.969 1.00 97.81 482 LEU A N 1
ATOM 3497 C CA . LEU A 1 482 ? -27.378 -5.640 17.362 1.00 97.81 482 LEU A CA 1
ATOM 3498 C C . LEU A 1 482 ? -26.154 -4.988 16.727 1.00 97.81 482 LEU A C 1
ATOM 3500 O O . LEU A 1 482 ? -26.327 -4.056 15.943 1.00 97.81 482 LEU A O 1
ATOM 3504 N N . GLU A 1 483 ? -24.953 -5.437 17.081 1.00 94.88 483 GLU A N 1
ATOM 3505 C CA . GLU A 1 483 ? -23.686 -4.855 16.620 1.00 94.88 483 GLU A CA 1
ATOM 3506 C C . GLU A 1 483 ? -22.799 -5.904 15.936 1.00 94.88 483 GLU A C 1
ATOM 3508 O O . GLU A 1 483 ? -22.770 -7.073 16.319 1.00 94.88 483 GLU A O 1
ATOM 3513 N N . PHE A 1 484 ? -22.062 -5.458 14.913 1.00 91.81 484 PHE A N 1
ATOM 3514 C CA . PHE A 1 484 ? -21.012 -6.214 14.232 1.00 91.81 484 PHE A CA 1
ATOM 3515 C C . PHE A 1 484 ? -21.424 -7.619 13.746 1.00 91.81 484 PHE A C 1
ATOM 3517 O O . PHE A 1 484 ? -20.566 -8.474 13.596 1.00 91.81 484 PHE A O 1
ATOM 3524 N N . GLY A 1 485 ? -22.707 -7.880 13.479 1.00 93.69 485 GLY A N 1
ATOM 3525 C CA . GLY A 1 485 ? -23.209 -9.192 13.035 1.00 93.69 485 GLY A CA 1
ATOM 3526 C C . GLY A 1 485 ? -23.340 -10.265 14.128 1.00 93.69 485 GLY A C 1
ATOM 3527 O O . GLY A 1 485 ? -24.089 -11.225 13.945 1.00 93.69 485 GLY A O 1
ATOM 3528 N N . GLU A 1 486 ? -22.651 -10.084 15.257 1.00 93.81 486 GLU A N 1
ATOM 3529 C CA . GLU A 1 486 ? -22.322 -11.128 16.243 1.00 93.81 486 GLU A CA 1
ATOM 3530 C C . GLU A 1 486 ? -22.653 -10.724 17.698 1.00 93.81 486 GLU A C 1
ATOM 3532 O O . GLU A 1 486 ? -22.808 -11.590 18.560 1.00 93.81 486 GLU A O 1
ATOM 3537 N N . GLU A 1 487 ? -22.783 -9.425 18.005 1.00 95.56 487 GLU A N 1
ATOM 3538 C CA . GLU A 1 487 ? -23.059 -8.930 19.360 1.00 95.56 487 GLU A CA 1
ATOM 3539 C C . GLU A 1 487 ? -24.545 -8.588 19.567 1.00 95.56 487 GLU A C 1
ATOM 3541 O O . GLU A 1 487 ? -25.191 -7.951 18.730 1.00 95.56 487 GLU A O 1
ATOM 3546 N N . CYS A 1 488 ? -25.077 -8.949 20.740 1.00 97.75 488 CYS A N 1
ATOM 3547 C CA . CYS A 1 488 ? -26.408 -8.555 21.198 1.00 97.75 488 CYS A CA 1
ATOM 3548 C C . CYS A 1 488 ? -26.320 -7.721 22.483 1.00 97.75 488 CYS A C 1
ATOM 3550 O O . CYS A 1 488 ? -25.844 -8.200 23.517 1.00 97.75 488 CYS A O 1
ATOM 3552 N N . TRP A 1 489 ? -26.834 -6.494 22.416 1.00 97.44 489 TRP A N 1
ATOM 3553 C CA . TRP A 1 489 ? -26.903 -5.532 23.512 1.00 97.44 489 TRP A CA 1
ATOM 3554 C C . TRP A 1 489 ? -28.357 -5.194 23.850 1.00 97.44 489 TRP A C 1
ATOM 3556 O O . TRP A 1 489 ? -29.213 -5.081 22.974 1.00 97.44 489 TRP A O 1
ATOM 3566 N N . CYS A 1 490 ? -28.641 -4.982 25.130 1.00 97.94 490 CYS A N 1
ATOM 3567 C CA . CYS A 1 490 ? -29.971 -4.674 25.640 1.00 97.94 490 CYS A CA 1
ATOM 3568 C C . CYS A 1 490 ? -29.963 -3.425 26.534 1.00 97.94 490 CYS A C 1
ATOM 3570 O O . CYS A 1 490 ? -28.937 -3.009 27.083 1.00 97.94 490 CYS A O 1
ATOM 3572 N N . GLY A 1 491 ? -31.140 -2.826 26.713 1.00 96.38 491 GLY A N 1
ATOM 3573 C CA . GLY A 1 491 ? -31.344 -1.741 27.668 1.00 96.38 491 GLY A CA 1
ATOM 3574 C C . GLY A 1 491 ? -32.809 -1.341 27.821 1.00 96.38 491 GLY A C 1
ATOM 3575 O O . GLY A 1 491 ? -33.689 -1.817 27.112 1.00 96.38 491 GLY A O 1
ATOM 3576 N N . ASN A 1 492 ? -33.084 -0.452 28.773 1.00 95.75 492 ASN A N 1
ATOM 3577 C CA . ASN A 1 492 ? -34.398 0.192 28.921 1.00 95.75 492 ASN A CA 1
ATOM 3578 C C . ASN A 1 492 ? -34.365 1.697 28.590 1.00 95.75 492 ASN A C 1
ATOM 3580 O O . ASN A 1 492 ? -35.413 2.332 28.489 1.00 95.75 492 ASN A O 1
ATOM 3584 N N . GLN A 1 493 ? -33.164 2.261 28.430 1.00 94.12 493 GLN A N 1
ATOM 3585 C CA . GLN A 1 493 ? -32.864 3.633 28.016 1.00 94.12 493 GLN A CA 1
ATOM 3586 C C . GLN A 1 493 ? -31.504 3.623 27.300 1.00 94.12 493 GLN A C 1
ATOM 3588 O O . GLN A 1 493 ? -30.669 2.769 27.604 1.00 94.12 493 GLN A O 1
ATOM 3593 N N . PHE A 1 494 ? -31.260 4.570 26.392 1.00 93.88 494 PHE A N 1
ATOM 3594 C CA . PHE A 1 494 ? -29.902 4.830 25.906 1.00 93.88 494 PHE A CA 1
ATOM 3595 C C . PHE A 1 494 ? -29.085 5.516 27.001 1.00 93.88 494 PHE A C 1
ATOM 3597 O O . PHE A 1 494 ? -29.555 6.458 27.639 1.00 93.88 494 PHE A O 1
ATOM 3604 N N . ASN A 1 495 ? -27.843 5.077 27.182 1.00 92.19 495 ASN A N 1
ATOM 3605 C CA . ASN A 1 495 ? -26.920 5.623 28.176 1.00 92.19 495 ASN A CA 1
ATOM 3606 C C . ASN A 1 495 ? -26.232 6.932 27.711 1.00 92.19 495 ASN A C 1
ATOM 3608 O O . ASN A 1 495 ? -25.525 7.586 28.474 1.00 92.19 495 ASN A O 1
ATOM 3612 N N . LEU A 1 496 ? -26.457 7.341 26.456 1.00 89.81 496 LEU A N 1
ATOM 3613 C CA . LEU A 1 496 ? -25.910 8.554 25.844 1.00 89.81 496 LEU A CA 1
ATOM 3614 C C . LEU A 1 496 ? -27.023 9.399 25.188 1.00 89.81 496 LEU A C 1
ATOM 3616 O O . LEU A 1 496 ? -28.032 8.842 24.750 1.00 89.81 496 LEU A O 1
ATOM 3620 N N . PRO A 1 497 ? -26.869 10.736 25.078 1.00 90.62 497 PRO A N 1
ATOM 3621 C CA . PRO A 1 497 ? -27.878 11.596 24.460 1.00 90.62 497 PRO A CA 1
ATOM 3622 C C . PRO A 1 497 ? -28.119 11.238 22.989 1.00 90.62 497 PRO A C 1
ATOM 3624 O O . PRO A 1 497 ? -27.174 11.204 22.202 1.00 90.62 497 PRO A O 1
ATOM 3627 N N . LEU A 1 498 ? -29.390 11.059 22.605 1.00 90.38 498 LEU A N 1
ATOM 3628 C CA . LEU A 1 498 ? -29.808 10.593 21.272 1.00 90.38 498 LEU A CA 1
ATOM 3629 C C . LEU A 1 498 ? -29.126 11.352 20.116 1.00 90.38 498 LEU A C 1
ATOM 3631 O O . LEU A 1 498 ? -28.617 10.741 19.181 1.00 90.38 498 LEU A O 1
ATOM 3635 N N . ALA A 1 499 ? -29.028 12.681 20.236 1.00 89.75 499 ALA A N 1
ATOM 3636 C CA . ALA A 1 499 ? -28.412 13.568 19.244 1.00 89.75 499 ALA A CA 1
ATOM 3637 C C . ALA A 1 499 ? -26.918 13.289 18.965 1.00 89.75 499 ALA A C 1
ATOM 3639 O O . ALA A 1 499 ? -26.414 13.683 17.916 1.00 89.75 499 ALA A O 1
ATOM 3640 N N . ASN A 1 500 ? -26.213 12.606 19.872 1.00 88.94 500 ASN A N 1
ATOM 3641 C CA . ASN A 1 500 ? -24.810 12.229 19.692 1.00 88.94 500 ASN A CA 1
ATOM 3642 C C . ASN A 1 500 ? -24.676 10.861 18.992 1.00 88.94 500 ASN A C 1
ATOM 3644 O O . ASN A 1 500 ? -23.710 10.632 18.254 1.00 88.94 500 ASN A O 1
ATOM 3648 N N . ILE A 1 501 ? -25.647 9.967 19.219 1.00 92.75 501 ILE A N 1
ATOM 3649 C CA . ILE A 1 501 ? -25.589 8.550 18.833 1.00 92.75 501 ILE A CA 1
ATOM 3650 C C . ILE A 1 501 ? -26.354 8.200 17.556 1.00 92.75 501 ILE A C 1
ATOM 3652 O O . ILE A 1 501 ? -26.055 7.164 16.984 1.00 92.75 501 ILE A O 1
ATOM 3656 N N . THR A 1 502 ? -27.282 9.011 17.042 1.00 94.56 502 THR A N 1
ATOM 3657 C CA . THR A 1 502 ? -27.922 8.707 15.743 1.00 94.56 502 THR A CA 1
ATOM 3658 C C . THR A 1 502 ? -26.885 8.603 14.610 1.00 94.56 502 THR A C 1
ATOM 3660 O O . THR A 1 502 ? -25.962 9.422 14.514 1.00 94.56 502 THR A O 1
ATOM 3663 N N . ALA A 1 503 ? -27.044 7.599 13.744 1.00 92.25 503 ALA A N 1
ATOM 3664 C CA . ALA A 1 503 ? -26.242 7.368 12.543 1.00 92.25 503 ALA A CA 1
ATOM 3665 C C . ALA A 1 503 ? -27.137 7.271 11.285 1.00 92.25 503 ALA A C 1
ATOM 3667 O O . ALA A 1 503 ? -28.343 7.032 11.405 1.00 92.25 503 ALA A O 1
ATOM 3668 N N . PRO A 1 504 ? -26.587 7.452 10.070 1.00 92.44 504 PRO A N 1
ATOM 3669 C CA . PRO A 1 504 ? -27.276 7.077 8.836 1.00 92.44 504 PRO A CA 1
ATOM 3670 C C . PRO A 1 504 ? -27.692 5.600 8.863 1.00 92.44 504 PRO A C 1
ATOM 3672 O O . PRO A 1 504 ? -26.946 4.755 9.345 1.00 92.44 504 PRO A O 1
ATOM 3675 N N . LEU A 1 505 ? -28.861 5.262 8.307 1.00 92.00 505 LEU A N 1
ATOM 3676 C CA . LEU A 1 505 ? -29.335 3.866 8.268 1.00 92.00 505 LEU A CA 1
ATOM 3677 C C . LEU A 1 505 ? -28.392 2.932 7.492 1.00 92.00 505 LEU A C 1
ATOM 3679 O O . LEU A 1 505 ? -28.360 1.737 7.763 1.00 92.00 505 LEU A O 1
ATOM 3683 N N . THR A 1 506 ? -27.623 3.485 6.552 1.00 89.81 506 THR A N 1
ATOM 3684 C CA . THR A 1 506 ? -26.593 2.791 5.770 1.00 89.81 506 THR A CA 1
ATOM 3685 C C . THR A 1 506 ? -25.385 2.362 6.595 1.00 89.81 506 THR A C 1
ATOM 3687 O O . THR A 1 506 ? -24.718 1.415 6.204 1.00 89.81 506 THR A O 1
ATOM 3690 N N . ASP A 1 507 ? -25.101 3.003 7.731 1.00 90.38 507 ASP A N 1
ATOM 3691 C CA . ASP A 1 507 ? -23.961 2.629 8.574 1.00 90.38 507 ASP A CA 1
ATOM 3692 C C . ASP A 1 507 ? -24.161 1.261 9.259 1.00 90.38 507 ASP A C 1
ATOM 3694 O O . ASP A 1 507 ? -23.187 0.638 9.667 1.00 90.38 507 ASP A O 1
ATOM 3698 N N . CYS A 1 508 ? -25.405 0.794 9.405 1.00 93.44 508 CYS A N 1
ATOM 3699 C CA . CYS A 1 508 ? -25.739 -0.499 10.005 1.00 93.44 508 CYS A CA 1
ATOM 3700 C C . CYS A 1 508 ? -25.954 -1.546 8.907 1.00 93.44 508 CYS A C 1
ATOM 3702 O O . CYS A 1 508 ? -27.089 -1.928 8.606 1.00 93.44 508 CYS A O 1
ATOM 3704 N N . SER A 1 509 ? -24.849 -1.941 8.274 1.00 92.81 509 SER A N 1
ATOM 3705 C CA . SER A 1 509 ? -24.822 -2.760 7.061 1.00 92.81 509 SER A CA 1
ATOM 3706 C C . SER A 1 509 ? -24.125 -4.120 7.187 1.00 92.81 509 SER A C 1
ATOM 3708 O O . SER A 1 509 ? -23.938 -4.761 6.166 1.00 92.81 509 SER A O 1
ATOM 3710 N N . ARG A 1 510 ? -23.738 -4.613 8.368 1.00 92.69 510 ARG A N 1
ATOM 3711 C CA . ARG A 1 510 ? -23.229 -5.991 8.500 1.00 92.69 510 ARG A CA 1
ATOM 3712 C C . ARG A 1 510 ? -24.386 -6.985 8.636 1.00 92.69 510 ARG A C 1
ATOM 3714 O O . ARG A 1 510 ? -25.332 -6.749 9.392 1.00 92.69 510 ARG A O 1
ATOM 3721 N N . ALA A 1 511 ? -24.302 -8.094 7.904 1.00 94.81 511 ALA A N 1
ATOM 3722 C CA . ALA A 1 511 ? -25.244 -9.204 8.001 1.00 94.81 511 ALA A CA 1
ATOM 3723 C C . ALA A 1 511 ? -25.208 -9.874 9.391 1.00 94.81 511 ALA A C 1
ATOM 3725 O O . ALA A 1 511 ? -24.186 -9.839 10.075 1.00 94.81 511 ALA A O 1
ATOM 3726 N N . CYS A 1 512 ? -26.309 -10.493 9.814 1.00 95.50 512 CYS A N 1
ATOM 3727 C CA . CYS A 1 512 ? -26.356 -11.290 11.043 1.00 95.50 512 CYS A CA 1
ATOM 3728 C C . CYS A 1 512 ? -25.705 -12.670 10.840 1.00 95.50 512 CYS A C 1
ATOM 3730 O O . CYS A 1 512 ? -26.086 -13.380 9.912 1.00 95.50 512 CYS A O 1
ATOM 3732 N N . GLU A 1 513 ? -24.789 -13.090 11.722 1.00 91.75 513 GLU A N 1
ATOM 3733 C CA . GLU A 1 513 ? -24.017 -14.347 11.593 1.00 91.75 513 GLU A CA 1
ATOM 3734 C C . GLU A 1 513 ? -24.911 -15.595 11.421 1.00 91.75 513 GLU A C 1
ATOM 3736 O O . GLU A 1 513 ? -24.639 -16.472 10.600 1.00 91.75 513 GLU A O 1
ATOM 3741 N N . ALA A 1 514 ? -26.024 -15.688 12.157 1.00 93.44 514 ALA A N 1
ATOM 3742 C CA . ALA A 1 514 ? -26.915 -16.842 12.042 1.00 93.44 514 ALA A CA 1
ATOM 3743 C C . ALA A 1 514 ? -27.871 -16.747 10.831 1.00 93.44 514 ALA A C 1
ATOM 3745 O O . ALA A 1 514 ? -28.109 -17.761 10.159 1.00 93.44 514 ALA A O 1
ATOM 3746 N N . ASP A 1 515 ? -28.363 -15.548 10.491 1.00 93.94 515 ASP A N 1
ATOM 3747 C CA . ASP A 1 515 ? -29.265 -15.315 9.351 1.00 93.94 515 ASP A CA 1
ATOM 3748 C C . ASP A 1 515 ? -28.789 -14.165 8.449 1.00 93.94 515 ASP A C 1
ATOM 3750 O O . ASP A 1 515 ? -29.032 -12.982 8.684 1.00 93.94 515 ASP A O 1
ATOM 3754 N N . HIS A 1 516 ? -28.151 -14.540 7.341 1.00 93.19 516 HIS A N 1
ATOM 3755 C CA . HIS A 1 516 ? -27.539 -13.603 6.400 1.00 93.19 516 HIS A CA 1
ATOM 3756 C C . HIS A 1 516 ? -28.572 -12.860 5.526 1.00 93.19 516 HIS A C 1
ATOM 3758 O O . HIS A 1 516 ? -28.193 -12.202 4.561 1.00 93.19 516 HIS A O 1
ATOM 3764 N N . THR A 1 517 ? -29.875 -12.985 5.813 1.00 93.81 517 THR A N 1
ATOM 3765 C CA . THR A 1 517 ? -30.948 -12.186 5.194 1.00 93.81 517 THR A CA 1
ATOM 3766 C C . THR A 1 517 ? -31.317 -10.948 6.028 1.00 93.81 517 THR A C 1
ATOM 3768 O O . THR A 1 517 ? -32.156 -10.135 5.623 1.00 93.81 517 THR A O 1
ATOM 3771 N N . GLU A 1 518 ? -30.646 -10.756 7.166 1.00 95.62 518 GLU A N 1
ATOM 3772 C CA . GLU A 1 518 ? -30.894 -9.701 8.149 1.00 95.62 518 GLU A CA 1
ATOM 3773 C C . GLU A 1 518 ? -29.655 -8.835 8.398 1.00 95.62 518 GLU A C 1
ATOM 3775 O O . GLU A 1 518 ? -28.526 -9.298 8.247 1.00 95.62 518 GLU A O 1
ATOM 3780 N N . LEU A 1 519 ? -29.866 -7.581 8.815 1.00 96.19 519 LEU A N 1
ATOM 3781 C CA . LEU A 1 519 ? -28.798 -6.657 9.217 1.00 96.19 519 LEU A CA 1
ATOM 3782 C C . LEU A 1 519 ? -28.706 -6.515 10.745 1.00 96.19 519 LEU A C 1
ATOM 3784 O O . LEU A 1 519 ? -29.700 -6.236 11.422 1.00 96.19 519 LEU A O 1
ATOM 3788 N N . CYS A 1 520 ? -27.485 -6.658 11.261 1.00 96.19 520 CYS A N 1
ATOM 3789 C CA . CYS A 1 520 ? -27.124 -6.691 12.679 1.00 96.19 520 CYS A CA 1
ATOM 3790 C C . CYS A 1 520 ? -26.032 -5.649 12.995 1.00 96.19 520 CYS A C 1
ATOM 3792 O O . CYS A 1 520 ? -24.947 -5.976 13.480 1.00 96.19 520 CYS A O 1
ATOM 3794 N N . GLY A 1 521 ? -26.316 -4.377 12.704 1.00 94.50 521 GLY A N 1
ATOM 3795 C CA . GLY A 1 521 ? -25.399 -3.271 12.980 1.00 94.50 521 GLY A CA 1
ATOM 3796 C C . GLY A 1 521 ? -24.207 -3.222 12.026 1.00 94.50 521 GLY A C 1
ATOM 3797 O O . GLY A 1 521 ? -24.341 -3.544 10.853 1.00 94.50 521 GLY A O 1
ATOM 3798 N N . ALA A 1 522 ? -23.055 -2.772 12.516 1.00 92.25 522 ALA A N 1
ATOM 3799 C CA . ALA A 1 522 ? -21.729 -2.861 11.887 1.00 92.25 522 ALA A CA 1
ATOM 3800 C C . ALA A 1 522 ? -20.663 -2.573 12.967 1.00 92.25 522 ALA A C 1
ATOM 3802 O O . ALA A 1 522 ? -20.981 -2.606 14.150 1.00 92.25 522 ALA A O 1
ATOM 3803 N N . ALA A 1 523 ? -19.412 -2.274 12.608 1.00 89.06 523 ALA A N 1
ATOM 3804 C CA . ALA A 1 523 ? -18.405 -1.869 13.594 1.00 89.06 523 ALA A CA 1
ATOM 3805 C C . ALA A 1 523 ? -18.753 -0.506 14.232 1.00 89.06 523 ALA A C 1
ATOM 3807 O O . ALA A 1 523 ? -18.881 0.502 13.531 1.00 89.06 523 ALA A O 1
ATOM 3808 N N . ASN A 1 524 ? -18.862 -0.456 15.565 1.00 90.12 524 ASN A N 1
ATOM 3809 C CA . ASN A 1 524 ? -19.275 0.727 16.335 1.00 90.12 524 ASN A CA 1
ATOM 3810 C C . ASN A 1 524 ? -20.666 1.244 15.907 1.00 90.12 524 ASN A C 1
ATOM 3812 O O . ASN A 1 524 ? -20.889 2.462 15.808 1.00 90.12 524 ASN A O 1
ATOM 3816 N N . ARG A 1 525 ? -21.579 0.327 15.562 1.00 93.44 525 ARG A N 1
ATOM 3817 C CA . ARG A 1 525 ? -22.921 0.585 15.024 1.00 93.44 525 ARG A CA 1
ATOM 3818 C C . ARG A 1 525 ? -23.917 -0.482 15.477 1.00 93.44 525 ARG A C 1
ATOM 3820 O O . ARG A 1 525 ? -23.788 -1.651 15.128 1.00 93.44 525 ARG A O 1
ATOM 3827 N N . LEU A 1 526 ? -24.963 -0.038 16.164 1.00 96.50 526 LEU A N 1
ATOM 3828 C CA . LEU A 1 526 ? -26.099 -0.825 16.627 1.00 96.50 526 LEU A CA 1
ATOM 3829 C C . LEU A 1 526 ? -27.290 -0.659 15.667 1.00 96.50 526 LEU A C 1
ATOM 3831 O O . LEU A 1 526 ? -27.828 0.447 15.541 1.00 96.50 526 LEU A O 1
ATOM 3835 N N . SER A 1 527 ? -27.760 -1.751 15.056 1.00 97.75 527 SER A N 1
ATOM 3836 C CA . SER A 1 527 ? -29.133 -1.831 14.530 1.00 97.75 527 SER A CA 1
ATOM 3837 C C . SER A 1 527 ? -30.074 -1.917 15.728 1.00 97.75 527 SER A C 1
ATOM 3839 O O . SER A 1 527 ? -30.120 -2.953 16.394 1.00 97.75 527 SER A O 1
ATOM 3841 N N . VAL A 1 528 ? -30.796 -0.838 16.038 1.00 98.19 528 VAL A N 1
ATOM 3842 C CA . VAL A 1 528 ? -31.625 -0.760 17.249 1.00 98.19 528 VAL A CA 1
ATOM 3843 C C . VAL A 1 528 ? -33.093 -1.021 16.948 1.00 98.19 528 VAL A C 1
ATOM 3845 O O . VAL A 1 528 ? -33.681 -0.487 16.006 1.00 98.19 528 VAL A O 1
ATOM 3848 N N . TYR A 1 529 ? -33.691 -1.813 17.827 1.00 98.50 529 TYR A N 1
ATOM 3849 C CA . TYR A 1 529 ? -35.094 -2.159 17.862 1.00 98.50 529 TYR A CA 1
ATOM 3850 C C . TYR A 1 529 ? -35.676 -1.778 19.228 1.00 98.50 529 TYR A C 1
ATOM 3852 O O . TYR A 1 529 ? -35.088 -2.077 20.270 1.00 98.50 529 TYR A O 1
ATOM 3860 N N . THR A 1 530 ? -36.851 -1.150 19.247 1.00 97.81 530 THR A N 1
ATOM 3861 C CA . THR A 1 530 ? -37.525 -0.697 20.477 1.00 97.81 530 THR A CA 1
ATOM 3862 C C . THR A 1 530 ? -38.938 -1.263 20.585 1.00 97.81 530 THR A C 1
ATOM 3864 O O . THR A 1 530 ? -39.602 -1.517 19.580 1.00 97.81 530 THR A O 1
ATOM 3867 N N . VAL A 1 531 ? -39.432 -1.465 21.808 1.00 96.75 531 VAL A N 1
ATOM 3868 C CA . VAL A 1 531 ? -40.855 -1.729 22.066 1.00 96.75 531 VAL A CA 1
ATOM 3869 C C . VAL A 1 531 ? -41.593 -0.387 22.154 1.00 96.75 531 VAL A C 1
ATOM 3871 O O . VAL A 1 531 ? -41.342 0.368 23.097 1.00 96.75 531 VAL A O 1
ATOM 3874 N N . PRO A 1 532 ? -42.524 -0.063 21.233 1.00 87.56 532 PRO A N 1
ATOM 3875 C CA . PRO A 1 532 ? -43.244 1.206 21.285 1.00 87.56 532 PRO A CA 1
ATOM 3876 C C . PRO A 1 532 ? -44.086 1.330 22.567 1.00 87.56 532 PRO A C 1
ATOM 3878 O O . PRO A 1 532 ? -44.707 0.345 22.985 1.00 87.56 532 PRO A O 1
ATOM 3881 N N . PRO A 1 533 ? -44.177 2.524 23.184 1.00 77.44 533 PRO A N 1
ATOM 3882 C CA . PRO A 1 533 ? -44.993 2.721 24.376 1.00 77.44 533 PRO A CA 1
ATOM 3883 C C . PRO A 1 533 ? -46.463 2.412 24.070 1.00 77.44 533 PRO A C 1
ATOM 3885 O O . PRO A 1 533 ? -47.057 2.980 23.151 1.00 77.44 533 PRO A O 1
ATOM 3888 N N . VAL A 1 534 ? -47.062 1.506 24.849 1.00 67.06 534 VAL A N 1
ATOM 3889 C CA . VAL A 1 534 ? -48.444 1.059 24.631 1.00 67.06 534 VAL A CA 1
ATOM 3890 C C . VAL A 1 534 ? -49.402 2.225 24.866 1.00 67.06 534 VAL A C 1
ATOM 3892 O O . VAL A 1 534 ? -49.647 2.631 26.002 1.00 67.06 534 VAL A O 1
ATOM 3895 N N . VAL A 1 535 ? -49.970 2.756 23.781 1.00 56.69 535 VAL A N 1
ATOM 3896 C CA . VAL A 1 535 ? -50.919 3.874 23.824 1.00 56.69 535 VAL A CA 1
ATOM 3897 C C . VAL A 1 535 ? -52.285 3.366 24.302 1.00 56.69 535 VAL A C 1
ATOM 3899 O O . VAL A 1 535 ? -53.184 3.088 23.509 1.00 56.69 535 VAL A O 1
ATOM 3902 N N . VAL A 1 536 ? -52.436 3.194 25.619 1.00 48.75 536 VAL A N 1
ATOM 3903 C CA . VAL A 1 536 ? -53.683 2.730 26.246 1.00 48.75 536 VAL A CA 1
ATOM 3904 C C . VAL A 1 536 ? -54.769 3.797 26.078 1.00 48.75 536 VAL A C 1
ATOM 3906 O O . VAL A 1 536 ? -54.890 4.721 26.880 1.00 48.75 536 VAL A O 1
ATOM 3909 N N . SER A 1 537 ? -55.570 3.671 25.018 1.00 46.91 537 SER A N 1
ATOM 3910 C CA . SER A 1 537 ? -56.704 4.557 24.749 1.00 46.91 537 SER A CA 1
ATOM 3911 C C . SER A 1 537 ? -57.838 4.277 25.743 1.00 46.91 537 SER A C 1
ATOM 3913 O O . SER A 1 537 ? -58.651 3.371 25.563 1.00 46.91 537 SER A O 1
ATOM 3915 N N . SER A 1 538 ? -57.860 5.032 26.841 1.00 45.25 538 SER A N 1
ATOM 3916 C CA . SER A 1 538 ? -58.768 4.856 27.978 1.00 45.25 538 SER A CA 1
ATOM 3917 C C . SER A 1 538 ? -60.165 5.438 27.720 1.00 45.25 538 SER A C 1
ATOM 3919 O O . SER A 1 538 ? -60.589 6.415 28.335 1.00 45.25 538 SER A O 1
ATOM 3921 N N . THR A 1 539 ? -60.927 4.812 26.820 1.00 44.62 539 THR A N 1
ATOM 3922 C CA . THR A 1 539 ? -62.320 5.178 26.500 1.00 44.62 539 THR A CA 1
ATOM 3923 C C . THR A 1 539 ? -63.327 4.748 27.584 1.00 44.62 539 THR A C 1
ATOM 3925 O O . THR A 1 539 ? -64.284 4.019 27.332 1.00 44.62 539 THR A O 1
ATOM 3928 N N . THR A 1 540 ? -63.162 5.233 28.817 1.00 39.47 540 THR A N 1
ATOM 3929 C CA . THR A 1 540 ? -64.121 5.030 29.917 1.00 39.47 540 THR A CA 1
ATOM 3930 C C . THR A 1 540 ? -65.161 6.153 29.970 1.00 39.47 540 THR A C 1
ATOM 3932 O O . THR A 1 540 ? -65.015 7.156 30.667 1.00 39.47 540 THR A O 1
ATOM 3935 N N . THR A 1 541 ? -66.257 5.984 29.225 1.00 43.50 541 THR A N 1
ATOM 3936 C CA . THR A 1 541 ? -67.352 6.966 29.115 1.00 43.50 541 THR A CA 1
ATOM 3937 C C . THR A 1 541 ? -68.201 7.062 30.396 1.00 43.50 541 THR A C 1
ATOM 3939 O O . THR A 1 541 ? -69.314 6.539 30.471 1.00 43.50 541 THR A O 1
ATOM 3942 N N . VAL A 1 542 ? -67.701 7.752 31.424 1.00 38.69 542 VAL A N 1
ATOM 3943 C CA . VAL A 1 542 ? -68.452 7.991 32.669 1.00 38.69 542 VAL A CA 1
ATOM 3944 C C . VAL A 1 542 ? -69.472 9.117 32.471 1.00 38.69 542 VAL A C 1
ATOM 3946 O O . VAL A 1 542 ? -69.137 10.299 32.430 1.00 38.69 542 VAL A O 1
ATOM 3949 N N . LYS A 1 543 ? -70.748 8.737 32.368 1.00 37.56 543 LYS A N 1
ATOM 3950 C CA . LYS A 1 543 ? -71.894 9.656 32.317 1.00 37.56 543 LYS A CA 1
ATOM 3951 C C . LYS A 1 543 ? -72.014 10.441 33.640 1.00 37.56 543 LYS A C 1
ATOM 3953 O O . LYS A 1 543 ? -72.174 9.805 34.685 1.00 37.56 543 LYS A O 1
ATOM 3958 N N . PRO A 1 544 ? -72.009 11.788 33.634 1.00 38.72 544 PRO A N 1
ATOM 3959 C CA . PRO A 1 544 ? -72.156 12.565 34.860 1.00 38.72 544 PRO A CA 1
ATOM 3960 C C . PRO A 1 544 ? -73.561 12.395 35.452 1.00 38.72 544 PRO A C 1
ATOM 3962 O O . PRO A 1 544 ? -74.562 12.456 34.737 1.00 38.72 544 PRO A O 1
ATOM 3965 N N . THR A 1 545 ? -73.629 12.207 36.770 1.00 32.94 545 THR A N 1
ATOM 3966 C CA . THR A 1 545 ? -74.876 12.208 37.548 1.00 32.94 545 THR A CA 1
ATOM 3967 C C . THR A 1 545 ? -74.758 13.277 38.627 1.00 32.94 545 THR A C 1
ATOM 3969 O O . THR A 1 545 ? -73.820 13.257 39.420 1.00 32.94 545 THR A O 1
ATOM 3972 N N . THR A 1 546 ? -75.669 14.246 38.619 1.00 44.28 546 THR A N 1
ATOM 3973 C CA . THR A 1 546 ? -75.634 15.427 39.487 1.00 44.28 546 THR A CA 1
ATOM 3974 C C . THR A 1 546 ? -76.332 15.186 40.824 1.00 44.28 546 THR A C 1
ATOM 3976 O O . THR A 1 546 ? -77.532 14.928 40.866 1.00 44.28 546 THR A O 1
ATOM 3979 N N . THR A 1 547 ? -75.593 15.390 41.916 1.00 32.31 547 THR A N 1
ATOM 3980 C CA . THR A 1 547 ? -76.112 15.508 43.290 1.00 32.31 547 THR A CA 1
ATOM 3981 C C . THR A 1 547 ? -75.531 16.785 43.912 1.00 32.31 547 THR A C 1
ATOM 3983 O O . THR A 1 547 ? -74.430 17.197 43.550 1.00 32.31 547 THR A O 1
ATOM 3986 N N . VAL A 1 548 ? -76.286 17.463 44.781 1.00 39.50 548 VAL A N 1
ATOM 3987 C CA . VAL A 1 548 ? -76.067 18.875 45.175 1.00 39.50 548 VAL A CA 1
ATOM 3988 C C . VAL A 1 548 ? -76.231 19.036 46.703 1.00 39.50 548 VAL A C 1
ATOM 3990 O O . VAL A 1 548 ? -76.828 18.158 47.318 1.00 39.50 548 VAL A O 1
ATOM 3993 N N . ILE A 1 549 ? -75.822 20.197 47.261 1.00 35.34 549 ILE A N 1
ATOM 3994 C CA . ILE A 1 549 ? -76.123 20.735 48.623 1.00 35.34 549 ILE A CA 1
ATOM 3995 C C . ILE A 1 549 ? -75.178 20.218 49.747 1.00 35.34 549 ILE A C 1
ATOM 3997 O O . ILE A 1 549 ? -74.899 19.021 49.748 1.00 35.34 549 ILE A O 1
ATOM 4001 N N . PRO A 1 550 ? -74.736 21.026 50.758 1.00 42.75 550 PRO A N 1
ATOM 4002 C CA . PRO A 1 550 ? -74.733 22.497 50.948 1.00 42.75 550 PRO A CA 1
ATOM 4003 C C . PRO A 1 550 ? -73.332 23.127 51.235 1.00 42.75 550 PRO A C 1
ATOM 4005 O O . PRO A 1 550 ? -72.315 22.443 51.302 1.00 42.75 550 PRO A O 1
ATOM 4008 N N . THR A 1 551 ? -73.302 24.447 51.483 1.00 41.44 551 THR A N 1
ATOM 4009 C CA . THR A 1 551 ? -72.121 25.274 51.835 1.00 41.44 551 THR A CA 1
ATOM 4010 C C . THR A 1 551 ? -72.158 25.772 53.293 1.00 41.44 551 THR A C 1
ATOM 4012 O O . THR A 1 551 ? -73.226 26.188 53.736 1.00 41.44 551 THR A O 1
ATOM 4015 N N . THR A 1 552 ? -71.007 25.898 53.980 1.00 32.19 552 THR A N 1
ATOM 4016 C CA . THR A 1 552 ? -70.820 26.801 55.152 1.00 32.19 552 THR A CA 1
ATOM 4017 C C . THR A 1 552 ? -69.386 27.362 55.272 1.00 32.19 552 THR A C 1
ATOM 4019 O O . THR A 1 552 ? -68.430 26.597 55.347 1.00 32.19 552 THR A O 1
ATOM 4022 N N . THR A 1 553 ? -69.252 28.693 55.335 1.00 35.50 553 THR A N 1
ATOM 4023 C CA . THR A 1 553 ? -68.066 29.510 55.738 1.00 35.50 553 THR A CA 1
ATOM 4024 C C . THR A 1 553 ? -68.046 29.748 57.274 1.00 35.50 553 THR A C 1
ATOM 4026 O O . THR A 1 553 ? -68.959 29.223 57.917 1.00 35.50 553 THR A O 1
ATOM 4029 N N . PRO A 1 554 ? -67.129 30.534 57.921 1.00 52.38 554 PRO A N 1
ATOM 4030 C CA . PRO A 1 554 ? -65.961 31.349 57.482 1.00 52.38 554 PRO A CA 1
ATOM 4031 C C . PRO A 1 554 ? -64.618 30.867 58.135 1.00 52.38 554 PRO A C 1
ATOM 4033 O O . PRO A 1 554 ? -64.587 29.746 58.625 1.00 52.38 554 PRO A O 1
ATOM 4036 N N . THR A 1 555 ? -63.440 31.529 58.189 1.00 33.41 555 THR A N 1
ATOM 4037 C CA . THR A 1 555 ? -62.949 32.946 58.094 1.00 33.41 555 THR A CA 1
ATOM 4038 C C . THR A 1 555 ? -61.471 32.922 57.555 1.00 33.41 555 THR A C 1
ATOM 4040 O O . THR A 1 555 ? -61.127 31.918 56.944 1.00 33.41 555 THR A O 1
ATOM 4043 N N . THR A 1 556 ? -60.511 33.875 57.624 1.00 32.56 556 THR A N 1
ATOM 4044 C CA . THR A 1 556 ? -60.281 35.147 58.374 1.00 32.56 556 THR A CA 1
ATOM 4045 C C . THR A 1 556 ? -59.643 36.245 57.466 1.00 32.56 556 THR A C 1
ATOM 4047 O O . THR A 1 556 ? -60.168 36.465 56.379 1.00 32.56 556 THR A O 1
ATOM 4050 N N . VAL A 1 557 ? -58.590 36.990 57.879 1.00 32.66 557 VAL A N 1
ATOM 4051 C CA . VAL A 1 557 ? -58.078 38.231 57.223 1.00 32.66 557 VAL A CA 1
ATOM 4052 C C . VAL A 1 557 ? -56.530 38.366 57.285 1.00 32.66 557 VAL A C 1
ATOM 4054 O O . VAL A 1 557 ? -55.892 37.758 58.140 1.00 32.66 557 VAL A O 1
ATOM 4057 N N . ALA A 1 558 ? -55.969 39.161 56.354 1.00 35.72 558 ALA A N 1
ATOM 4058 C CA . ALA A 1 558 ? -54.561 39.590 56.139 1.00 35.72 558 ALA A CA 1
ATOM 4059 C C . ALA A 1 558 ? -54.016 40.579 57.232 1.00 35.72 558 ALA A C 1
ATOM 4061 O O . ALA A 1 558 ? -54.691 40.654 58.261 1.00 35.72 558 ALA A O 1
ATOM 4062 N N . PRO A 1 559 ? -52.889 41.360 57.113 1.00 46.88 559 PRO A N 1
ATOM 4063 C CA . PRO A 1 559 ? -52.162 41.950 55.947 1.00 46.88 559 PRO A CA 1
ATOM 4064 C C . PRO A 1 559 ? -50.602 41.718 56.010 1.00 46.88 559 PRO A C 1
ATOM 4066 O O . PRO A 1 559 ? -50.219 40.710 56.587 1.00 46.88 559 PRO A O 1
ATOM 4069 N N . THR A 1 560 ? -49.604 42.458 55.456 1.00 34.22 560 THR A N 1
ATOM 4070 C CA . THR A 1 560 ? -49.458 43.782 54.768 1.00 34.22 560 THR A CA 1
ATOM 4071 C C . THR A 1 560 ? -48.099 43.887 54.004 1.00 34.22 560 THR A C 1
ATOM 4073 O O . THR A 1 560 ? -47.100 43.520 54.604 1.00 34.22 560 THR A O 1
ATOM 4076 N N . THR A 1 561 ? -48.050 44.483 52.788 1.00 38.09 561 THR A N 1
ATOM 4077 C CA . THR A 1 561 ? -46.948 45.304 52.143 1.00 38.09 561 THR A CA 1
ATOM 4078 C C . THR A 1 561 ? -45.464 44.828 52.100 1.00 38.09 561 THR A C 1
ATOM 4080 O O . THR A 1 561 ? -44.998 44.126 52.979 1.00 38.09 561 THR A O 1
ATOM 4083 N N . THR A 1 562 ? -44.583 45.198 51.146 1.00 35.16 562 THR A N 1
ATOM 4084 C CA . THR A 1 562 ? -44.522 46.286 50.113 1.00 35.16 562 THR A CA 1
ATOM 4085 C C . THR A 1 562 ? -43.791 45.747 48.831 1.00 35.16 562 THR A C 1
ATOM 4087 O O . THR A 1 562 ? -43.809 44.536 48.661 1.00 35.16 562 THR A O 1
ATOM 4090 N N . ALA A 1 563 ? -43.153 46.427 47.849 1.00 35.25 563 ALA A N 1
ATOM 4091 C CA . ALA A 1 563 ? -42.638 47.800 47.616 1.00 35.25 563 ALA A CA 1
ATOM 4092 C C . ALA A 1 563 ? -42.775 48.249 46.119 1.00 35.25 563 ALA A C 1
ATOM 4094 O O . ALA A 1 563 ? -43.855 48.122 45.550 1.00 35.25 563 ALA A O 1
ATOM 4095 N N . LYS A 1 564 ? -41.719 48.799 45.476 1.00 34.41 564 LYS A N 1
ATOM 4096 C CA . LYS A 1 564 ? -41.646 49.207 44.043 1.00 34.41 564 LYS A CA 1
ATOM 4097 C C . LYS A 1 564 ? -40.307 48.782 43.377 1.00 34.41 564 LYS A C 1
ATOM 4099 O O . LYS A 1 564 ? -39.365 48.488 44.108 1.00 34.41 564 LYS A O 1
ATOM 4104 N N . PRO A 1 565 ? -40.203 48.758 42.027 1.00 46.94 565 PRO A N 1
ATOM 4105 C CA . PRO A 1 565 ? -39.037 48.235 41.296 1.00 46.94 565 PRO A CA 1
ATOM 4106 C C . PRO A 1 565 ? -37.911 49.262 41.064 1.00 46.94 565 PRO A C 1
ATOM 4108 O O . PRO A 1 565 ? -38.144 50.471 41.114 1.00 46.94 565 PRO A O 1
ATOM 4111 N N . ILE A 1 566 ? -36.718 48.759 40.714 1.00 34.19 566 ILE A N 1
ATOM 4112 C CA . ILE A 1 566 ? -35.548 49.519 40.232 1.00 34.19 566 ILE A CA 1
ATOM 4113 C C . ILE A 1 566 ? -34.990 48.835 38.971 1.00 34.19 566 ILE A C 1
ATOM 4115 O O . ILE A 1 566 ? -35.003 47.612 38.866 1.00 34.19 566 ILE A O 1
ATOM 4119 N N . THR A 1 567 ? -34.514 49.632 38.014 1.00 40.25 567 THR A N 1
ATOM 4120 C CA . THR A 1 567 ? -33.909 49.201 36.742 1.00 40.25 567 THR A CA 1
ATOM 4121 C C . THR A 1 567 ? -32.381 49.234 36.780 1.00 40.25 567 THR A C 1
ATOM 4123 O O . THR A 1 567 ? -31.817 50.251 37.182 1.00 40.25 567 THR A O 1
ATOM 4126 N N . THR A 1 568 ? -31.719 48.228 36.206 1.00 33.47 568 THR A N 1
ATOM 4127 C CA . THR A 1 568 ? -30.325 48.322 35.731 1.00 33.47 568 THR A CA 1
ATOM 4128 C C . THR A 1 568 ? -30.141 47.543 34.428 1.00 33.47 568 THR A C 1
ATOM 4130 O O . THR A 1 568 ? -30.718 46.477 34.234 1.00 33.47 568 THR A O 1
ATOM 4133 N N . THR A 1 569 ? -29.347 48.101 33.515 1.00 36.44 569 THR A N 1
ATOM 4134 C CA . THR A 1 569 ? -28.995 47.519 32.211 1.00 36.44 569 THR A CA 1
ATOM 4135 C C . THR A 1 569 ? -27.713 46.690 32.287 1.00 36.44 569 THR A C 1
ATOM 4137 O O . THR A 1 569 ? -26.790 47.065 33.008 1.00 36.44 569 THR A O 1
ATOM 4140 N N . ALA A 1 570 ? -27.611 45.635 31.475 1.00 38.50 570 ALA A N 1
ATOM 4141 C CA . ALA A 1 570 ? -26.368 44.901 31.225 1.00 38.50 570 ALA A CA 1
ATOM 4142 C C . ALA A 1 570 ? -25.850 45.185 29.795 1.00 38.50 570 ALA A C 1
ATOM 4144 O O . ALA A 1 570 ? -26.670 45.308 28.883 1.00 38.50 570 ALA A O 1
ATOM 4145 N N . PRO A 1 571 ? -24.527 45.310 29.574 1.00 43.84 571 PRO A N 1
ATOM 4146 C CA . PRO A 1 571 ? -23.965 45.624 28.262 1.00 43.84 571 PRO A CA 1
ATOM 4147 C C . PRO A 1 571 ? -23.778 44.377 27.385 1.00 43.84 571 PRO A C 1
ATOM 4149 O O . PRO A 1 571 ? -23.268 43.353 27.834 1.00 43.84 571 PRO A O 1
ATOM 4152 N N . THR A 1 572 ? -24.108 44.494 26.100 1.00 37.44 572 THR A N 1
ATOM 4153 C CA . THR A 1 572 ? -23.702 43.542 25.055 1.00 37.44 572 THR A CA 1
ATOM 4154 C C . THR A 1 572 ? -22.347 43.938 24.472 1.00 37.44 572 THR A C 1
ATOM 4156 O O . THR A 1 572 ? -22.167 45.094 24.088 1.00 37.44 572 THR A O 1
ATOM 4159 N N . VAL A 1 573 ? -21.422 42.984 24.341 1.00 34.38 573 VAL A N 1
ATOM 4160 C CA . VAL A 1 573 ? -20.143 43.173 23.636 1.00 34.38 573 VAL A CA 1
ATOM 4161 C C . VAL A 1 573 ? -20.157 42.342 22.356 1.00 34.38 573 VAL A C 1
ATOM 4163 O O . VAL A 1 573 ? -20.258 41.120 22.413 1.00 34.38 573 VAL A O 1
ATOM 4166 N N . SER A 1 574 ? -20.031 43.014 21.212 1.00 34.03 574 SER A N 1
ATOM 4167 C CA . SER A 1 574 ? -19.909 42.394 19.889 1.00 34.03 574 SER A CA 1
ATOM 4168 C C . SER A 1 574 ? -18.508 42.648 19.339 1.00 34.03 574 SER A C 1
ATOM 4170 O O . SER A 1 574 ? -18.046 43.788 19.357 1.00 34.03 574 SER A O 1
ATOM 4172 N N . ILE A 1 575 ? -17.845 41.609 18.826 1.00 37.94 575 ILE A N 1
ATOM 4173 C CA . ILE A 1 575 ? -16.505 41.707 18.228 1.00 37.94 575 ILE A CA 1
ATOM 4174 C C . ILE A 1 575 ? -16.635 41.541 16.703 1.00 37.94 575 ILE A C 1
ATOM 4176 O O . ILE A 1 575 ? -17.164 40.519 16.264 1.00 37.94 575 ILE A O 1
ATOM 4180 N N . PRO A 1 576 ? -16.188 42.511 15.882 1.00 46.47 576 PRO A N 1
ATOM 4181 C CA . PRO A 1 576 ? -16.177 42.381 14.429 1.00 46.47 576 PRO A CA 1
ATOM 4182 C C . PRO A 1 576 ? -14.926 41.636 13.938 1.00 46.47 576 PRO A C 1
ATOM 4184 O O . PRO A 1 576 ? -13.839 41.793 14.493 1.00 46.47 576 PRO A O 1
ATOM 4187 N N . LEU A 1 577 ? -15.066 40.881 12.847 1.00 33.47 577 LEU A N 1
ATOM 4188 C CA .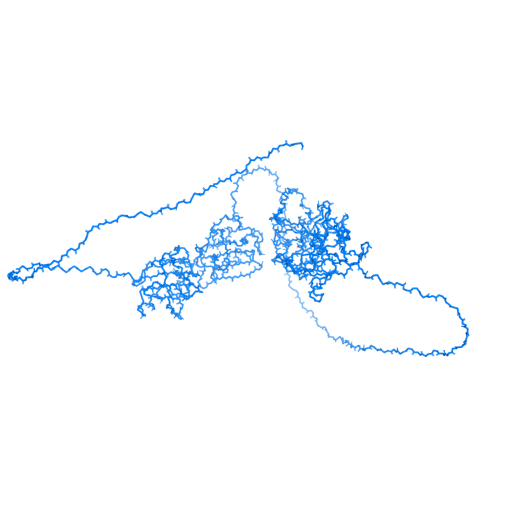 LEU A 1 577 ? -13.952 40.251 12.136 1.00 33.47 577 LEU A CA 1
ATOM 4189 C C . LEU A 1 577 ? -13.629 41.075 10.877 1.00 33.47 577 LEU A C 1
ATOM 4191 O O . LEU A 1 577 ? -14.500 41.258 10.029 1.00 33.47 577 LEU A O 1
ATOM 4195 N N . THR A 1 578 ? -12.400 41.584 10.748 1.00 37.12 578 THR A N 1
ATOM 4196 C CA . THR A 1 578 ? -11.982 42.424 9.608 1.00 37.12 578 THR A CA 1
ATOM 4197 C C . THR A 1 578 ? -10.943 41.731 8.732 1.00 37.12 578 THR A C 1
ATOM 4199 O O . THR A 1 578 ? -9.790 41.573 9.132 1.00 37.12 578 THR A O 1
ATOM 4202 N N . THR A 1 579 ? -11.340 41.372 7.513 1.00 36.41 579 THR A N 1
ATOM 4203 C CA . THR A 1 579 ? -10.455 40.848 6.463 1.00 36.41 579 THR A CA 1
ATOM 4204 C C . THR A 1 579 ? -9.576 41.958 5.882 1.00 36.41 579 THR A C 1
ATOM 4206 O O . THR A 1 579 ? -10.082 43.036 5.572 1.00 36.41 579 THR A O 1
ATOM 4209 N N . VAL A 1 580 ? -8.283 41.692 5.660 1.00 35.62 580 VAL A N 1
ATOM 4210 C CA . VAL A 1 580 ? -7.372 42.599 4.939 1.00 35.62 580 VAL A CA 1
ATOM 4211 C C . VAL A 1 580 ? -6.580 41.818 3.891 1.00 35.62 580 VAL A C 1
ATOM 4213 O O . VAL A 1 580 ? -5.985 40.788 4.194 1.00 35.62 580 VAL A O 1
ATOM 4216 N N . ILE A 1 581 ? -6.564 42.335 2.661 1.00 42.91 581 ILE A N 1
ATOM 4217 C CA . ILE A 1 581 ? -5.760 41.850 1.531 1.00 42.91 581 ILE A CA 1
ATOM 4218 C C . ILE A 1 581 ? -4.670 42.894 1.246 1.00 42.91 581 ILE A C 1
ATOM 4220 O O . ILE A 1 581 ? -5.003 44.078 1.165 1.00 42.91 581 ILE A O 1
ATOM 4224 N N . PRO A 1 582 ? -3.407 42.495 1.016 1.00 45.47 582 PRO A N 1
ATOM 4225 C CA . PRO A 1 582 ? -2.406 43.360 0.405 1.00 45.47 582 PRO A CA 1
ATOM 4226 C C . PRO A 1 582 ? -1.997 42.866 -0.994 1.00 45.47 582 PRO A C 1
ATOM 4228 O O . PRO A 1 582 ? -1.393 41.808 -1.146 1.00 45.47 582 PRO A O 1
ATOM 4231 N N . THR A 1 583 ? -2.244 43.681 -2.022 1.00 38.72 583 THR A N 1
ATOM 4232 C CA . THR A 1 583 ? -1.645 43.514 -3.359 1.00 38.72 583 THR A CA 1
ATOM 4233 C C . THR A 1 583 ? -1.134 44.850 -3.886 1.00 38.72 583 THR A C 1
ATOM 4235 O O . THR A 1 583 ? -1.938 45.664 -4.324 1.00 38.72 583 THR A O 1
ATOM 4238 N N . THR A 1 584 ? 0.188 45.044 -3.897 1.00 40.59 584 THR A N 1
ATOM 4239 C CA . THR A 1 584 ? 0.935 45.817 -4.915 1.00 40.59 584 THR A CA 1
ATOM 4240 C C . THR A 1 584 ? 2.434 45.677 -4.661 1.00 40.59 584 THR A C 1
ATOM 4242 O O . THR A 1 584 ? 2.879 45.851 -3.530 1.00 40.59 584 THR A O 1
ATOM 4245 N N . ILE A 1 585 ? 3.212 45.447 -5.721 1.00 34.94 585 ILE A N 1
ATOM 4246 C CA . ILE A 1 585 ? 4.664 45.665 -5.747 1.00 34.94 585 ILE A CA 1
ATOM 4247 C C . ILE A 1 585 ? 4.941 46.711 -6.830 1.00 34.94 585 ILE A C 1
ATOM 4249 O O . ILE A 1 585 ? 4.394 46.621 -7.931 1.00 34.94 585 ILE A O 1
ATOM 4253 N N . THR A 1 586 ? 5.776 47.700 -6.514 1.00 40.75 586 THR A N 1
ATOM 4254 C CA . THR A 1 586 ? 6.197 48.773 -7.434 1.00 40.75 586 THR A CA 1
ATOM 4255 C C . THR A 1 586 ? 7.668 48.579 -7.840 1.00 40.75 586 THR A C 1
ATOM 4257 O O . THR A 1 586 ? 8.340 47.679 -7.344 1.00 40.75 586 THR A O 1
ATOM 4260 N N . LYS A 1 587 ? 8.159 49.353 -8.815 1.00 45.47 587 LYS A N 1
ATOM 4261 C CA . LYS A 1 587 ? 9.208 48.917 -9.752 1.00 45.47 587 LYS A CA 1
ATOM 4262 C C . LYS A 1 587 ? 10.433 49.852 -9.808 1.00 45.47 587 LYS A C 1
ATOM 4264 O O . LYS A 1 587 ? 10.249 51.020 -10.141 1.00 45.47 587 LYS A O 1
ATOM 4269 N N . LEU A 1 588 ? 11.637 49.265 -9.689 1.00 32.50 588 LEU A N 1
ATOM 4270 C CA . LEU A 1 588 ? 12.975 49.842 -9.979 1.00 32.50 588 LEU A CA 1
ATOM 4271 C C . LEU A 1 588 ? 13.401 51.042 -9.081 1.00 32.50 588 LEU A C 1
ATOM 4273 O O . LEU A 1 588 ? 12.557 51.528 -8.321 1.00 32.50 588 LEU A O 1
ATOM 4277 N N . PRO A 1 589 ? 14.671 51.527 -9.098 1.00 57.59 589 PRO A N 1
ATOM 4278 C CA . PRO A 1 589 ? 15.804 51.239 -10.011 1.00 57.59 589 PRO A CA 1
ATOM 4279 C C . PRO A 1 589 ? 16.339 49.805 -10.012 1.00 57.59 589 PRO A C 1
ATOM 4281 O O . PRO A 1 589 ? 16.253 49.147 -8.956 1.00 57.59 589 PRO A O 1
#

Secondary structure (DSSP, 8-state):
---------PPPPTT--S---TT-TT---TTEEEEEEEE-BTTTB-S--SEEEE-TT--HHHHHHHHHTSSS--SEEEEETTTEEEEESS--TTPPB--GGG--PEETTEEEEE--BTTEEEEEEE-STTPPPPPB--SEETTEEEEEEEE---STTTSSS-EE---TT---HHHHHHHHHHTT-SEEEEETTTEEEEESS-SS-HHHHB--TTT--PEETTEEEEE--BTTEEEEEE--------PPPP-------------PPP--------------------PPP---PPP-----PPP-------------TT--BTTEEEEEEEE-BTTTB-S--SEEEE-TT--HHHHHHHHHSSSS--SEEEEETTTEEEEESS--TTPPB--GGG--PBPSS-TTSB--BTTEEEEEEE-STTPPPPPB--SEETTEEEEEEEE--TTSS--SS-EE---TT---HHHHHHHHHHTT-SEEEEETTTEEEEESS-SS-HHHHB--GGG--PBPSS-TTBB--BTTEEEEEE-----------------------------------------------------------

Nearest PDB structures (foldseek):
  5fwu-assembly1_A  TM=7.379E-01  e=9.217E-06  Homo sapiens
  7pz2-assembly1_A  TM=8.101E-01  e=1.666E-04  Saccharomyces cerevisiae
  5fws-assembly1_A  TM=4.083E-01  e=2.799E-06  Homo sapiens
  7bzt-assembly1_E  TM=4.466E-01  e=8.228E-06  Homo sapiens

Radius of gyration: 39.99 Å; Cα contacts (8 Å, |Δi|>4): 1224; chains: 1; bounding box: 159×103×105 Å